Protein 9IKT (pdb70)

Organism: Synechocystis sp. (strain ATCC 27184 / PCC 6803 / Kazusa) (NCBI:txid1111708)

Structure (mmCIF, N/CA/C/O backbone):
data_9IKT
#
_entry.id   9IKT
#
_cell.length_a   92.854
_cell.length_b   100.465
_cell.length_c   48.007
_cell.angle_alpha   90.000
_cell.angle_beta   90.000
_cell.angle_gamma   90.000
#
_symmetry.space_group_name_H-M   'P 21 21 2'
#
loop_
_entity.id
_entity.type
_entity.pdbx_description
1 polymer 'Mercuric resistance operon regulatory protein precorrin isomerase'
2 non-polymer DI(HYDROXYETHYL)ETHER
3 non-polymer GLYCEROL
4 water water
#
loop_
_atom_site.group_PDB
_atom_site.id
_atom_site.type_symbol
_atom_site.label_atom_id
_atom_site.label_alt_id
_atom_site.label_comp_id
_atom_site.label_asym_id
_atom_site.label_entity_id
_atom_site.label_seq_id
_atom_site.pdbx_PDB_ins_code
_atom_site.Cartn_x
_atom_site.Cartn_y
_atom_site.Cartn_z
_atom_site.occupancy
_atom_site.B_iso_or_equiv
_atom_site.auth_seq_id
_atom_site.auth_comp_id
_atom_site.auth_asym_id
_atom_site.auth_atom_id
_atom_site.pdbx_PDB_model_num
ATOM 1 N N . GLN A 1 14 ? 35.79581 21.93294 2.46043 1.000 70.80028 165 GLN A N 1
ATOM 2 C CA . GLN A 1 14 ? 34.88949 22.45353 3.47864 1.000 64.43135 165 GLN A CA 1
ATOM 3 C C . GLN A 1 14 ? 34.07736 21.33428 4.12075 1.000 65.42925 165 GLN A C 1
ATOM 4 O O . GLN A 1 14 ? 34.02766 21.21238 5.34631 1.000 66.17339 165 GLN A O 1
ATOM 10 N N . GLU A 1 15 ? 33.44367 20.51195 3.28992 1.000 51.97867 166 GLU A N 1
ATOM 11 C CA . GLU A 1 15 ? 32.63610 19.42304 3.81180 1.000 46.61074 166 GLU A CA 1
ATOM 12 C C . GLU A 1 15 ? 33.17322 18.07902 3.33302 1.000 45.96370 166 GLU A C 1
ATOM 13 O O . GLU A 1 15 ? 32.43383 17.23514 2.81441 1.000 42.98958 166 GLU A O 1
ATOM 19 N N . SER A 1 16 ? 34.46750 17.87466 3.54783 1.000 44.92438 167 SER A N 1
ATOM 20 C CA . SER A 1 16 ? 35.16115 16.63432 3.23021 1.000 46.77959 167 SER A CA 1
ATOM 21 C C . SER A 1 16 ? 35.50098 15.91267 4.52574 1.000 42.89976 167 SER A C 1
ATOM 22 O O . SER A 1 16 ? 36.16568 16.48193 5.39899 1.000 43.87269 167 SER A O 1
ATOM 25 N N . LEU A 1 17 ? 35.06310 14.65954 4.64014 1.000 40.59307 168 LEU A N 1
ATOM 26 C CA . LEU A 1 17 ? 35.25770 13.92324 5.88488 1.000 42.80573 168 LEU A CA 1
ATOM 27 C C . LEU A 1 17 ? 36.72752 13.59976 6.12201 1.000 43.44112 168 LEU A C 1
ATOM 28 O O . LEU A 1 17 ? 37.19910 13.65778 7.26391 1.000 40.45360 168 LEU A O 1
ATOM 33 N N . LYS A 1 18 ? 37.46949 13.24982 5.06264 1.000 43.40440 169 LYS A N 1
ATOM 34 C CA . LYS A 1 18 ? 38.88925 12.94743 5.24091 1.000 46.27850 169 LYS A CA 1
ATOM 35 C C . LYS A 1 18 ? 39.65282 14.17239 5.73621 1.000 45.04895 169 LYS A C 1
ATOM 36 O O . LYS A 1 18 ? 40.62523 14.04548 6.49051 1.000 44.56133 169 LYS A O 1
ATOM 38 N N . HIS A 1 19 ? 39.21067 15.36114 5.35974 1.000 44.15892 170 HIS A N 1
ATOM 39 C CA . HIS A 1 19 ? 39.87084 16.57257 5.82624 1.000 44.91204 170 HIS A CA 1
ATOM 40 C C . HIS A 1 19 ? 39.38667 17.02149 7.19915 1.000 42.62282 170 HIS A C 1
ATOM 41 O O . HIS A 1 19 ? 40.07774 17.80572 7.85539 1.000 44.18050 170 HIS A O 1
ATOM 48 N N . LEU A 1 20 ? 38.22484 16.53904 7.65114 1.000 40.95185 171 LEU A N 1
ATOM 49 C CA . LEU A 1 20 ? 37.78260 16.78366 9.02294 1.000 40.10871 171 LEU A CA 1
ATOM 50 C C . LEU A 1 20 ? 38.46729 15.85195 10.02233 1.000 40.03073 171 LEU A C 1
ATOM 51 O O . LEU A 1 20 ? 38.78220 16.26171 11.14576 1.000 36.52110 171 LEU A O 1
ATOM 56 N N . LEU A 1 21 ? 38.67746 14.59756 9.64804 1.000 38.33213 172 LEU A N 1
ATOM 57 C CA . LEU A 1 21 ? 39.31187 13.64401 10.54039 1.000 38.29001 172 LEU A CA 1
ATOM 58 C C . LEU A 1 21 ? 40.82691 13.81241 10.53337 1.000 37.65006 172 LEU A C 1
ATOM 59 O O . LEU A 1 21 ? 41.40526 14.29632 9.55651 1.000 37.52580 172 LEU A O 1
ATOM 64 N N . PRO A 1 22 ? 41.49874 13.39837 11.60695 1.000 36.67721 173 PRO A N 1
ATOM 65 C CA . PRO A 1 22 ? 42.96647 13.34974 11.58049 1.000 38.73289 173 PRO A CA 1
ATOM 66 C C . PRO A 1 22 ? 43.45409 12.33773 10.55348 1.000 34.97885 173 PRO A C 1
ATOM 67 O O . PRO A 1 22 ? 42.70338 11.51644 10.02828 1.000 30.98131 173 PRO A O 1
ATOM 71 N N . ASP A 1 23 ? 44.74796 12.40222 10.27263 1.000 32.17247 174 ASP A N 1
ATOM 72 C CA . ASP A 1 23 ? 45.34474 11.44125 9.36774 1.000 34.58950 174 ASP A CA 1
ATOM 73 C C . ASP A 1 23 ? 45.35989 10.06355 10.02516 1.000 35.86327 174 ASP A C 1
ATOM 74 O O . ASP A 1 23 ? 45.64894 9.93352 11.21623 1.000 34.02749 174 ASP A O 1
ATOM 79 N N . LEU A 1 24 ? 45.02947 9.03351 9.24549 1.000 37.22135 175 LEU A N 1
ATOM 80 C CA . LEU A 1 24 ? 44.88847 7.67279 9.75573 1.000 35.70728 175 LEU A CA 1
ATOM 81 C C . LEU A 1 24 ? 45.82240 6.70394 9.03336 1.000 34.42681 175 LEU A C 1
ATOM 82 O O . LEU A 1 24 ? 45.52950 5.51085 8.91209 1.000 34.73094 175 LEU A O 1
ATOM 87 N N . SER A 1 25 ? 46.96929 7.19454 8.58877 1.000 33.96780 176 SER A N 1
ATOM 88 C CA . SER A 1 25 ? 47.82370 6.45220 7.67264 1.000 35.35751 176 SER A CA 1
ATOM 89 C C . SER A 1 25 ? 48.49050 5.23798 8.30513 1.000 34.68831 176 SER A C 1
ATOM 90 O O . SER A 1 25 ? 49.14319 4.47709 7.58436 1.000 33.44344 176 SER A O 1
ATOM 93 N N . ALA A 1 26 ? 48.33520 4.99955 9.60345 1.000 32.40556 177 ALA A N 1
ATOM 94 C CA . ALA A 1 26 ? 48.82247 3.74150 10.15629 1.000 33.57854 177 ALA A CA 1
ATOM 95 C C . ALA A 1 26 ? 47.90748 2.57296 9.82867 1.000 32.33487 177 ALA A C 1
ATOM 96 O O . ALA A 1 26 ? 48.35735 1.42365 9.84007 1.000 31.30207 177 ALA A O 1
ATOM 98 N N A TYR A 1 27 ? 46.62606 2.84772 9.57342 0.550 34.13542 178 TYR A N 1
ATOM 99 N N B TYR A 1 27 ? 46.65285 2.83379 9.50413 0.450 34.01092 178 TYR A N 1
ATOM 100 C CA A TYR A 1 27 ? 45.56280 1.87360 9.36729 0.550 32.17530 178 TYR A CA 1
ATOM 101 C CA B TYR A 1 27 ? 45.67462 1.77533 9.35850 0.450 32.25015 178 TYR A CA 1
ATOM 102 C C A TYR A 1 27 ? 45.40554 1.53857 7.88273 0.550 32.49870 178 TYR A C 1
ATOM 103 C C B TYR A 1 27 ? 45.31612 1.56798 7.89386 0.450 32.75379 178 TYR A C 1
ATOM 104 O O A TYR A 1 27 ? 45.77672 2.32028 7.00320 0.550 30.63515 178 TYR A O 1
ATOM 105 O O B TYR A 1 27 ? 45.52186 2.43747 7.04184 0.450 30.49353 178 TYR A O 1
ATOM 122 N N . SER A 1 28 ? 44.81301 0.37060 7.61529 1.000 30.33510 179 SER A N 1
ATOM 123 C CA . SER A 1 28 ? 44.52330 -0.06324 6.25626 1.000 30.78149 179 SER A CA 1
ATOM 124 C C . SER A 1 28 ? 43.32726 0.69002 5.67815 1.000 29.44172 179 SER A C 1
ATOM 125 O O . SER A 1 28 ? 42.53652 1.30753 6.39528 1.000 26.21431 179 SER A O 1
ATOM 128 N N . GLU A 1 29 ? 43.17481 0.58427 4.35598 1.000 28.39712 180 GLU A N 1
ATOM 129 C CA . GLU A 1 29 ? 42.06798 1.25837 3.68474 1.000 31.06972 180 GLU A CA 1
ATOM 130 C C . GLU A 1 29 ? 40.72030 0.77779 4.21536 1.000 30.10886 180 GLU A C 1
ATOM 131 O O . GLU A 1 29 ? 39.80103 1.58023 4.40791 1.000 27.13246 180 GLU A O 1
ATOM 137 N N . ILE A 1 30 ? 40.58261 -0.52594 4.47706 1.000 27.98047 181 ILE A N 1
ATOM 138 C CA . ILE A 1 30 ? 39.31928 -1.02892 5.01652 1.000 28.15493 181 ILE A CA 1
ATOM 139 C C . ILE A 1 30 ? 39.08462 -0.51659 6.43191 1.000 27.07980 181 ILE A C 1
ATOM 140 O O . ILE A 1 30 ? 37.95610 -0.16907 6.80392 1.000 25.59930 181 ILE A O 1
ATOM 145 N N . THR A 1 31 ? 40.12587 -0.49989 7.26014 1.000 25.81651 182 THR A N 1
ATOM 146 C CA . THR A 1 31 ? 39.97202 0.06457 8.59655 1.000 27.34037 182 THR A CA 1
ATOM 147 C C . THR A 1 31 ? 39.55671 1.53207 8.52987 1.000 30.17478 182 THR A C 1
ATOM 148 O O . THR A 1 31 ? 38.67145 1.97148 9.27751 1.000 26.35773 182 THR A O 1
ATOM 152 N N . ILE A 1 32 ? 40.19547 2.30720 7.64584 1.000 28.95178 183 ILE A N 1
ATOM 153 C CA . ILE A 1 32 ? 39.85713 3.72468 7.50446 1.000 28.81151 183 ILE A CA 1
ATOM 154 C C . ILE A 1 32 ? 38.39960 3.89253 7.07933 1.000 30.12577 183 ILE A C 1
ATOM 155 O O . ILE A 1 32 ? 37.66716 4.73332 7.62324 1.000 29.10592 183 ILE A O 1
ATOM 160 N N . HIS A 1 33 ? 37.95017 3.08702 6.11447 1.000 27.58777 184 HIS A N 1
ATOM 161 C CA . HIS A 1 33 ? 36.55136 3.12767 5.69747 1.000 29.80291 184 HIS A CA 1
ATOM 162 C C . HIS A 1 33 ? 35.61832 2.85673 6.87548 1.000 30.97309 184 HIS A C 1
ATOM 163 O O . HIS A 1 33 ? 34.61472 3.56057 7.06891 1.000 30.23888 184 HIS A O 1
ATOM 170 N N . LEU A 1 34 ? 35.94716 1.84479 7.67917 1.000 26.90365 185 LEU A N 1
ATOM 171 C CA . LEU A 1 34 ? 35.16645 1.52455 8.87154 1.000 29.03402 185 LEU A CA 1
ATOM 172 C C . LEU A 1 34 ? 35.05231 2.72509 9.80506 1.000 28.61413 185 LEU A C 1
ATOM 173 O O . LEU A 1 34 ? 33.96747 3.03514 10.30607 1.000 28.37071 185 LEU A O 1
ATOM 178 N N . LEU A 1 35 ? 36.17554 3.37942 10.09114 1.000 25.38875 186 LEU A N 1
ATOM 179 C CA . LEU A 1 35 ? 36.16090 4.50467 11.01365 1.000 29.45617 186 LEU A CA 1
ATOM 180 C C . LEU A 1 35 ? 35.36627 5.68374 10.43726 1.000 29.07851 186 LEU A C 1
ATOM 181 O O . LEU A 1 35 ? 34.62534 6.35256 11.16724 1.000 30.17461 186 LEU A O 1
ATOM 186 N N . HIS A 1 36 ? 35.48877 5.93773 9.13284 1.000 26.25030 187 HIS A N 1
ATOM 187 C CA . HIS A 1 36 ? 34.66683 6.96591 8.49221 1.000 32.35112 187 HIS A CA 1
ATOM 188 C C . HIS A 1 36 ? 33.18250 6.65898 8.63407 1.000 33.14969 187 HIS A C 1
ATOM 189 O O . HIS A 1 36 ? 32.38273 7.56028 8.92572 1.000 27.71840 187 HIS A O 1
ATOM 196 N N . GLN A 1 37 ? 32.78927 5.39354 8.38002 1.000 29.14424 188 GLN A N 1
ATOM 197 C CA . GLN A 1 37 ? 31.37874 5.01841 8.47848 1.000 28.28706 188 GLN A CA 1
ATOM 198 C C . GLN A 1 37 ? 30.87304 5.19304 9.89615 1.000 28.49207 188 GLN A C 1
ATOM 199 O O . GLN A 1 37 ? 29.71858 5.57681 10.10819 1.000 28.98621 188 GLN A O 1
ATOM 205 N N . LEU A 1 38 ? 31.72764 4.92397 10.88051 1.000 27.00285 189 LEU A N 1
ATOM 206 C CA . LEU A 1 38 ? 31.31898 5.07050 12.27182 1.000 28.70947 189 LEU A CA 1
ATOM 207 C C . LEU A 1 38 ? 31.11784 6.53550 12.63572 1.000 31.43908 189 LEU A C 1
ATOM 208 O O . LEU A 1 38 ? 30.14267 6.88084 13.31236 1.000 29.51114 189 LEU A O 1
ATOM 213 N N . VAL A 1 39 ? 32.01895 7.41416 12.18649 1.000 30.67392 190 VAL A N 1
ATOM 214 C CA . VAL A 1 39 ? 31.83980 8.84882 12.42642 1.000 30.44547 190 VAL A CA 1
ATOM 215 C C . VAL A 1 39 ? 30.56689 9.34184 11.75019 1.000 31.65019 190 VAL A C 1
ATOM 216 O O . VAL A 1 39 ? 29.76973 10.07881 12.34212 1.000 31.47593 190 VAL A O 1
ATOM 220 N N . LEU A 1 40 ? 30.36643 8.95043 10.49051 1.000 31.16059 191 LEU A N 1
ATOM 221 C CA . LEU A 1 40 ? 29.12686 9.27462 9.79681 1.000 31.76194 191 LEU A CA 1
ATOM 222 C C . LEU A 1 40 ? 27.90523 8.76785 10.55390 1.000 31.94005 191 LEU A C 1
ATOM 223 O O . LEU A 1 40 ? 26.83740 9.37578 10.46710 1.000 33.13267 191 LEU A O 1
ATOM 228 N N . ALA A 1 41 ? 28.03080 7.66617 11.29817 1.000 30.02584 192 ALA A N 1
ATOM 229 C CA . ALA A 1 41 ? 26.86203 7.12312 11.98484 1.000 31.14046 192 ALA A CA 1
ATOM 230 C C . ALA A 1 41 ? 26.39343 8.04387 13.10582 1.000 33.86146 192 ALA A C 1
ATOM 231 O O . ALA A 1 41 ? 25.18564 8.23724 13.29508 1.000 34.93154 192 ALA A O 1
ATOM 233 N N . CYS A 1 42 ? 27.31929 8.63396 13.85262 1.000 32.40683 193 CYS A N 1
ATOM 234 C CA . CYS A 1 42 ? 26.93117 9.32655 15.06986 1.000 32.60960 193 CYS A CA 1
ATOM 235 C C . CYS A 1 42 ? 27.59169 10.68258 15.24764 1.000 34.68581 193 CYS A C 1
ATOM 236 O O . CYS A 1 42 ? 27.30325 11.35724 16.24184 1.000 34.90136 193 CYS A O 1
ATOM 239 N N . GLY A 1 43 ? 28.46107 11.10081 14.32530 1.000 33.84403 194 GLY A N 1
ATOM 240 C CA . GLY A 1 43 ? 29.05448 12.41865 14.36552 1.000 34.64224 194 GLY A CA 1
ATOM 241 C C . GLY A 1 43 ? 30.22322 12.59060 15.31248 1.000 39.49758 194 GLY A C 1
ATOM 242 O O . GLY A 1 43 ? 30.82558 13.67260 15.33121 1.000 41.09275 194 GLY A O 1
ATOM 243 N N . ASP A 1 44 ? 30.57507 11.58209 16.10365 1.000 36.47567 195 ASP A N 1
ATOM 244 C CA . ASP A 1 44 ? 31.62411 11.75345 17.10867 1.000 36.52188 195 ASP A CA 1
ATOM 245 C C . ASP A 1 44 ? 32.97579 11.47821 16.46392 1.000 37.79424 195 ASP A C 1
ATOM 246 O O . ASP A 1 44 ? 33.39002 10.32559 16.32139 1.000 37.41814 195 ASP A O 1
ATOM 251 N N . VAL A 1 45 ? 33.67628 12.55541 16.09926 1.000 35.57933 196 VAL A N 1
ATOM 252 C CA . VAL A 1 45 ? 34.98546 12.45476 15.46508 1.000 36.03843 196 VAL A CA 1
ATOM 253 C C . VAL A 1 45 ? 35.98008 11.72519 16.35741 1.000 37.16944 196 VAL A C 1
ATOM 254 O O . VAL A 1 45 ? 36.94378 11.12369 15.86907 1.000 37.61803 196 VAL A O 1
ATOM 258 N N . SER A 1 46 ? 35.76801 11.75101 17.67164 1.000 37.04094 197 SER A N 1
ATOM 259 C CA . SER A 1 46 ? 36.70681 11.09829 18.57197 1.000 39.75321 197 SER A CA 1
ATOM 260 C C . SER A 1 46 ? 36.67210 9.57992 18.45382 1.000 40.69659 197 SER A C 1
ATOM 261 O O . SER A 1 46 ? 37.57120 8.91808 18.98361 1.000 40.79112 197 SER A O 1
ATOM 264 N N . LEU A 1 47 ? 35.66903 9.01415 17.76902 1.000 38.71029 198 LEU A N 1
ATOM 265 C CA . LEU A 1 47 ? 35.62889 7.57043 17.57482 1.000 40.31828 198 LEU A CA 1
ATOM 266 C C . LEU A 1 47 ? 36.87512 7.05890 16.87012 1.000 38.95624 198 LEU A C 1
ATOM 267 O O . LEU A 1 47 ? 37.26660 5.90648 17.08079 1.000 35.26475 198 LEU A O 1
ATOM 272 N N . VAL A 1 48 ? 37.51421 7.88022 16.02864 1.000 37.28608 199 VAL A N 1
ATOM 273 C CA . VAL A 1 48 ? 38.70434 7.37516 15.35135 1.000 37.97001 199 VAL A CA 1
ATOM 274 C C . VAL A 1 48 ? 39.80954 7.05543 16.34649 1.000 39.31261 199 VAL A C 1
ATOM 275 O O . VAL A 1 48 ? 40.72237 6.29234 16.02143 1.000 42.22278 199 VAL A O 1
ATOM 279 N N . ASN A 1 49 ? 39.75446 7.62869 17.55270 1.000 38.39217 200 ASN A N 1
ATOM 280 C CA . ASN A 1 49 ? 40.72331 7.35093 18.60717 1.000 39.11779 200 ASN A CA 1
ATOM 281 C C . ASN A 1 49 ? 40.30642 6.17044 19.46825 1.000 36.82050 200 ASN A C 1
ATOM 282 O O . ASN A 1 49 ? 41.16595 5.44256 19.97410 1.000 38.31857 200 ASN A O 1
ATOM 287 N N . ALA A 1 50 ? 39.00002 5.99557 19.67470 1.000 35.61620 201 ALA A N 1
ATOM 288 C CA . ALA A 1 50 ? 38.49270 5.07696 20.68295 1.000 37.32859 201 ALA A CA 1
ATOM 289 C C . ALA A 1 50 ? 38.26380 3.66323 20.16017 1.000 35.87807 201 ALA A C 1
ATOM 290 O O . ALA A 1 50 ? 38.22295 2.72378 20.95978 1.000 34.34168 201 ALA A O 1
ATOM 292 N N . VAL A 1 51 ? 38.09937 3.49005 18.85201 1.000 31.86239 202 VAL A N 1
ATOM 293 C CA . VAL A 1 51 ? 37.87535 2.16129 18.30991 1.000 31.76652 202 VAL A CA 1
ATOM 294 C C . VAL A 1 51 ? 39.14188 1.32438 18.45936 1.000 34.95274 202 VAL A C 1
ATOM 295 O O . VAL A 1 51 ? 40.26203 1.80473 18.22920 1.000 31.72300 202 VAL A O 1
ATOM 299 N N . ARG A 1 52 ? 38.97384 0.06512 18.87022 1.000 29.32435 203 ARG A N 1
ATOM 300 C CA . ARG A 1 52 ? 40.08413 -0.86895 18.99541 1.000 29.76214 203 ARG A CA 1
ATOM 301 C C . ARG A 1 52 ? 39.78746 -2.08302 18.12658 1.000 31.46553 203 ARG A C 1
ATOM 302 O O . ARG A 1 52 ? 38.75966 -2.74191 18.31471 1.000 30.62907 203 ARG A O 1
ATOM 310 N N . LEU A 1 53 ? 40.67740 -2.37360 17.18179 1.000 29.53362 204 LEU A N 1
ATOM 311 C CA . LEU A 1 53 ? 40.60908 -3.58434 16.36645 1.000 27.52013 204 LEU A CA 1
ATOM 312 C C . LEU A 1 53 ? 41.75131 -4.49084 16.77276 1.000 28.40056 204 LEU A C 1
ATOM 313 O O . LEU A 1 53 ? 42.88945 -4.02983 16.88863 1.000 25.88912 204 LEU A O 1
ATOM 318 N N . SER A 1 54 ? 41.46691 -5.77935 16.94302 1.000 29.70647 205 SER A N 1
ATOM 319 C CA . SER A 1 54 ? 42.55892 -6.73666 17.01015 1.000 31.97937 205 SER A CA 1
ATOM 320 C C . SER A 1 54 ? 43.24035 -6.84547 15.64068 1.000 33.23079 205 SER A C 1
ATOM 321 O O . SER A 1 54 ? 42.66615 -6.48297 14.60707 1.000 26.87490 205 SER A O 1
ATOM 324 N N . GLN A 1 55 ? 44.47666 -7.36856 15.65819 1.000 38.22245 206 GLN A N 1
ATOM 325 C CA . GLN A 1 55 ? 45.43399 -7.35687 14.54607 1.000 42.33950 206 GLN A CA 1
ATOM 326 C C . GLN A 1 55 ? 44.85818 -7.62115 13.15313 1.000 49.06687 206 GLN A C 1
ATOM 327 O O . GLN A 1 55 ? 45.14012 -6.89100 12.18609 1.000 42.36778 206 GLN A O 1
ATOM 333 N N . GLY A 1 56 ? 44.17210 -8.75306 13.01927 1.000 33.62886 207 GLY A N 1
ATOM 334 C CA . GLY A 1 56 ? 43.59832 -9.17869 11.75339 1.000 38.64330 207 GLY A CA 1
ATOM 335 C C . GLY A 1 56 ? 42.09844 -9.37129 11.85025 1.000 38.76566 207 GLY A C 1
ATOM 336 O O . GLY A 1 56 ? 41.54633 -10.29700 11.24691 1.000 35.81926 207 GLY A O 1
ATOM 33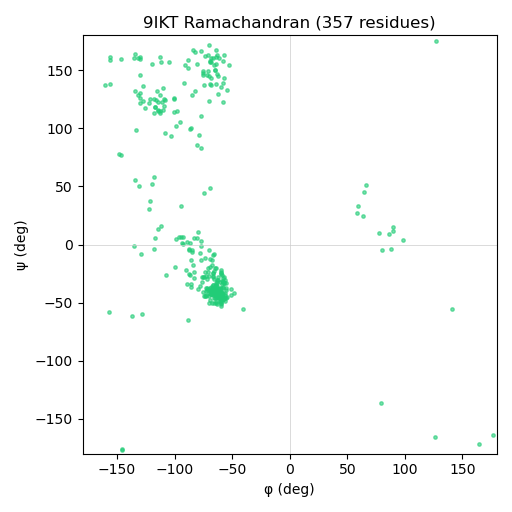7 N N . ALA A 1 57 ? 41.42896 -8.50378 12.62421 1.000 33.80804 208 ALA A N 1
ATOM 338 C CA . ALA A 1 57 ? 39.97005 -8.54704 12.70163 1.000 33.69249 208 ALA A CA 1
ATOM 339 C C . ALA A 1 57 ? 39.33224 -8.40483 11.32395 1.000 33.03907 208 ALA A C 1
ATOM 340 O O . ALA A 1 57 ? 38.27585 -8.99154 11.06355 1.000 33.66132 208 ALA A O 1
ATOM 342 N N . ILE A 1 58 ? 39.96657 -7.64373 10.43286 1.000 32.50124 209 ILE A N 1
ATOM 343 C CA . ILE A 1 58 ? 39.41245 -7.39214 9.10933 1.000 33.85040 209 ILE A CA 1
ATOM 344 C C . ILE A 1 58 ? 39.35065 -8.67955 8.29772 1.000 35.04334 209 ILE A C 1
ATOM 345 O O . ILE A 1 58 ? 38.32219 -9.00197 7.69292 1.000 32.74875 209 ILE A O 1
ATOM 350 N N . ALA A 1 59 ? 40.46290 -9.41351 8.24082 1.000 36.43501 210 ALA A N 1
ATOM 351 C CA . ALA A 1 59 ? 40.50615 -10.62263 7.42419 1.000 35.60225 210 ALA A CA 1
ATOM 352 C C . ALA A 1 59 ? 39.69383 -11.73503 8.06244 1.000 35.11503 210 ALA A C 1
ATOM 353 O O . ALA A 1 59 ? 39.02397 -12.50114 7.36199 1.000 34.49447 210 ALA A O 1
ATOM 355 N N . SER A 1 60 ? 39.73266 -11.83475 9.39085 1.000 34.36378 211 SER A N 1
ATOM 356 C CA . SER A 1 60 ? 38.87746 -12.79395 10.07894 1.000 35.59480 211 SER A CA 1
ATOM 357 C C . SER A 1 60 ? 37.40568 -12.52599 9.78033 1.000 32.85465 211 SER A C 1
ATOM 358 O O . SER A 1 60 ? 36.65277 -13.44180 9.43665 1.000 31.65084 211 SER A O 1
ATOM 361 N N . ALA A 1 61 ? 36.98178 -11.26785 9.89230 1.000 33.40640 212 ALA A N 1
ATOM 362 C CA . ALA A 1 61 ? 35.61076 -10.91269 9.54113 1.000 32.59970 212 ALA A CA 1
ATOM 363 C C . ALA A 1 61 ? 35.31913 -11.24228 8.08011 1.000 34.83333 212 ALA A C 1
ATOM 364 O O . ALA A 1 61 ? 34.33861 -11.92188 7.76911 1.000 30.72715 212 ALA A O 1
ATOM 366 N N . ARG A 1 62 ? 36.18147 -10.78793 7.16821 1.000 32.28969 213 ARG A N 1
ATOM 367 C CA . ARG A 1 62 ? 35.88847 -10.94579 5.74966 1.000 35.15237 213 ARG A CA 1
ATOM 368 C C . ARG A 1 62 ? 35.90453 -12.41777 5.33833 1.000 36.51039 213 ARG A C 1
ATOM 369 O O . ARG A 1 62 ? 35.10353 -12.82534 4.49246 1.000 35.80909 213 ARG A O 1
ATOM 377 N N . ASP A 1 63 ? 36.78948 -13.23428 5.93923 1.000 34.54870 214 ASP A N 1
ATOM 378 C CA . ASP A 1 63 ? 36.82517 -14.66314 5.62169 1.000 35.99300 214 ASP A CA 1
ATOM 379 C C . ASP A 1 63 ? 35.55653 -15.36989 6.08691 1.000 33.58683 214 ASP A C 1
ATOM 380 O O . ASP A 1 63 ? 35.08371 -16.31245 5.43632 1.000 32.88761 214 ASP A O 1
ATOM 385 N N . ALA A 1 64 ? 35.02034 -14.96536 7.23654 1.000 30.58808 215 ALA A N 1
ATOM 386 C CA . ALA A 1 64 ? 33.78866 -15.57244 7.72314 1.000 32.78310 215 ALA A CA 1
ATOM 387 C C . ALA A 1 64 ? 32.60979 -15.16058 6.85948 1.000 34.00173 215 ALA A C 1
ATOM 388 O O . ALA A 1 64 ? 31.75627 -15.99211 6.53240 1.000 29.40710 215 ALA A O 1
ATOM 390 N N . LEU A 1 65 ? 32.56061 -13.88231 6.47024 1.000 30.32440 216 LEU A N 1
ATOM 391 C CA . LEU A 1 65 ? 31.46858 -13.38209 5.64392 1.000 31.18407 216 LEU A CA 1
ATOM 392 C C . LEU A 1 65 ? 31.49331 -14.02435 4.26715 1.000 33.10300 216 LEU A C 1
ATOM 393 O O . LEU A 1 65 ? 30.43788 -14.34171 3.70684 1.000 33.55531 216 LEU A O 1
ATOM 398 N N . LYS A 1 66 ? 32.68998 -14.25624 3.72172 1.000 31.06456 217 LYS A N 1
ATOM 399 C CA . LYS A 1 66 ? 32.81326 -14.91621 2.42782 1.000 35.43561 217 LYS A CA 1
ATOM 400 C C . LYS A 1 66 ? 32.39927 -16.38154 2.50370 1.000 33.25532 217 LYS A C 1
ATOM 401 O O . LYS A 1 66 ? 32.12497 -16.99127 1.47147 1.000 32.35270 217 LYS A O 1
ATOM 407 N N . ALA A 1 67 ? 32.37095 -16.96683 3.69230 1.000 32.38891 218 ALA A N 1
ATOM 408 C CA . ALA A 1 67 ? 31.89277 -18.33535 3.84441 1.000 35.04430 218 ALA A CA 1
ATOM 409 C C . ALA A 1 67 ? 30.39185 -18.40758 4.09965 1.000 36.64111 218 ALA A C 1
ATOM 410 O O . ALA A 1 67 ? 29.86972 -19.51152 4.30620 1.000 34.40873 218 ALA A O 1
ATOM 412 N N . GLY A 1 68 ? 29.68817 -17.26833 4.10537 1.000 31.09514 219 GLY A N 1
ATOM 413 C CA . GLY A 1 68 ? 28.27425 -17.26789 4.44211 1.000 35.27835 219 GLY A CA 1
ATOM 414 C C . GLY A 1 68 ? 28.01714 -17.68587 5.88345 1.000 36.01342 219 GLY A C 1
ATOM 415 O O . GLY A 1 68 ? 27.12554 -18.49510 6.16307 1.000 36.69087 219 GLY A O 1
ATOM 416 N N . CYS A 1 69 ? 28.80271 -17.12890 6.80600 1.000 33.45925 220 CYS A N 1
ATOM 417 C CA . CYS A 1 69 ? 28.70218 -17.45084 8.22143 1.000 35.11618 220 CYS A CA 1
ATOM 418 C C . CYS A 1 69 ? 27.39584 -16.93610 8.82631 1.000 32.54019 220 CYS A C 1
ATOM 419 O O . CYS A 1 69 ? 26.77121 -16.01517 8.29882 1.000 31.40083 220 CYS A O 1
ATOM 422 N N . PRO A 1 70 ? 26.95118 -17.53035 9.93139 1.000 32.48013 221 PRO A N 1
ATOM 423 C CA . PRO A 1 70 ? 25.86188 -16.91337 10.69120 1.000 32.31946 221 PRO A CA 1
ATOM 424 C C . PRO A 1 70 ? 26.29106 -15.56044 11.23224 1.000 29.27109 221 PRO A C 1
ATOM 425 O O . PRO A 1 70 ? 27.45474 -15.33624 11.56562 1.000 28.35469 221 PRO A O 1
ATOM 429 N N . VAL A 1 71 ? 25.33498 -14.64553 11.30074 1.000 30.89955 222 VAL A N 1
ATOM 430 C CA . VAL A 1 71 ? 25.52740 -13.34883 11.93635 1.000 29.72984 222 VAL A CA 1
ATOM 431 C C . VAL A 1 71 ? 24.55872 -13.31164 13.11148 1.000 29.76959 222 VAL A C 1
ATOM 432 O O . VAL A 1 71 ? 23.34252 -13.45089 12.92105 1.000 31.26770 222 VAL A O 1
ATOM 436 N N . VAL A 1 72 ? 25.09217 -13.19533 14.32295 1.000 26.25559 223 VAL A N 1
ATOM 437 C CA . VAL A 1 72 ? 24.29385 -13.29003 15.54067 1.000 27.33050 223 VAL A CA 1
ATOM 438 C C . VAL A 1 72 ? 24.38646 -11.95862 16.27432 1.000 28.60478 223 VAL A C 1
ATOM 439 O O . VAL A 1 72 ? 25.49099 -11.50540 16.59393 1.000 25.48190 223 VAL A O 1
ATOM 443 N N . THR A 1 73 ? 23.23981 -11.34568 16.57022 1.000 27.35527 224 THR A N 1
ATOM 444 C CA . THR A 1 73 ? 23.22944 -10.10178 17.33268 1.000 28.85830 224 THR A CA 1
ATOM 445 C C . THR A 1 73 ? 22.60905 -10.32947 18.70796 1.000 28.93273 224 THR A C 1
ATOM 446 O O . THR A 1 73 ? 21.84492 -11.27485 18.91417 1.000 27.20666 224 THR A O 1
ATOM 450 N N . ASP A 1 74 ? 22.94742 -9.45419 19.66545 1.000 27.71688 225 ASP A N 1
ATOM 451 C CA . 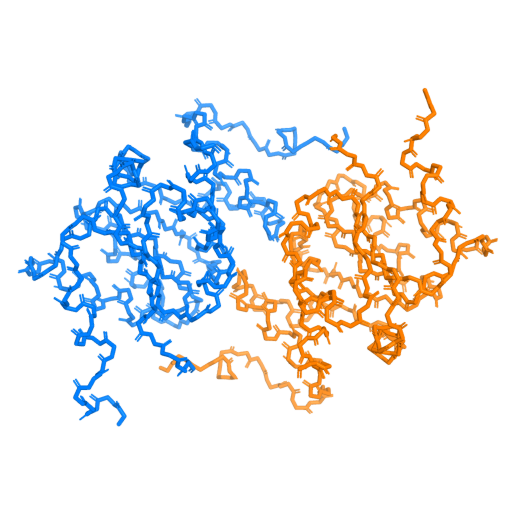ASP A 1 74 ? 22.36382 -9.61110 20.99448 1.000 28.13435 225 ASP A CA 1
ATOM 452 C C . ASP A 1 74 ? 20.89970 -9.19493 21.00090 1.000 33.01207 225 ASP A C 1
ATOM 453 O O . ASP A 1 74 ? 20.05638 -9.90926 21.55340 1.000 31.82819 225 ASP A O 1
ATOM 458 N N . VAL A 1 75 ? 20.56615 -8.07202 20.36219 1.000 29.85416 226 VAL A N 1
ATOM 459 C CA . VAL A 1 75 ? 19.22146 -7.51255 20.45765 1.000 33.16035 226 VAL A CA 1
ATOM 460 C C . VAL A 1 75 ? 18.69878 -7.20340 19.04836 1.000 34.76847 226 VAL A C 1
ATOM 461 O O . VAL A 1 75 ? 19.47390 -7.05949 18.09270 1.000 30.91594 226 VAL A O 1
ATOM 465 N N . PRO A 1 76 ? 17.37700 -7.08244 18.91309 1.000 33.89970 227 PRO A N 1
ATOM 466 C CA . PRO A 1 76 ? 16.79965 -6.90232 17.57103 1.000 35.86331 227 PRO A CA 1
ATOM 467 C C . PRO A 1 76 ? 17.15158 -5.58969 16.87935 1.000 37.63510 227 PRO A C 1
ATOM 468 O O . PRO A 1 76 ? 17.14853 -5.56178 15.63926 1.000 38.13010 227 PRO A O 1
ATOM 472 N N . VAL A 1 77 ? 17.43579 -4.50027 17.60470 1.000 34.92162 228 VAL A N 1
ATOM 473 C CA . VAL A 1 77 ? 17.69541 -3.25259 16.88711 1.000 36.85588 228 VAL A CA 1
ATOM 474 C C . VAL A 1 77 ? 19.05359 -3.26989 16.20396 1.000 36.20073 228 VAL A C 1
ATOM 475 O O . VAL A 1 77 ? 19.26434 -2.51903 15.24469 1.000 35.81755 228 VAL A O 1
ATOM 479 N N . VAL A 1 78 ? 19.99815 -4.08575 16.67307 1.000 33.49811 229 VAL A N 1
ATOM 480 C CA . VAL A 1 78 ? 21.20760 -4.31505 15.88437 1.000 33.10973 229 VAL A CA 1
ATOM 481 C C . VAL A 1 78 ? 20.85510 -5.01516 14.57981 1.000 34.08887 229 VAL A C 1
ATOM 482 O O . VAL A 1 78 ? 21.27770 -4.59787 13.49178 1.000 33.59218 229 VAL A O 1
ATOM 486 N N . ALA A 1 79 ? 20.08625 -6.10520 14.67299 1.000 34.55431 230 ALA A N 1
ATOM 487 C CA . ALA A 1 79 ? 19.69252 -6.84334 13.47690 1.000 35.07425 230 ALA A CA 1
ATOM 488 C C . ALA A 1 79 ? 18.97338 -5.94133 12.47943 1.000 37.74929 230 ALA A C 1
ATOM 489 O O . ALA A 1 79 ? 19.23533 -6.00178 11.27378 1.000 38.38996 230 ALA A O 1
ATOM 491 N N . ALA A 1 80 ? 18.06607 -5.09533 12.96596 1.000 34.13023 231 ALA A N 1
ATOM 492 C CA . ALA A 1 80 ? 17.27243 -4.26393 12.06553 1.000 38.37043 231 ALA A CA 1
ATOM 493 C C . ALA A 1 80 ? 18.12448 -3.23647 11.32598 1.000 36.01125 231 ALA A C 1
ATOM 494 O O . ALA A 1 80 ? 17.77889 -2.84490 10.20795 1.000 41.18645 231 ALA A O 1
ATOM 496 N N . ALA A 1 81 ? 19.23398 -2.79404 11.90989 1.000 36.76074 232 ALA A N 1
ATOM 497 C CA . ALA A 1 81 ? 20.09649 -1.82835 11.24282 1.000 36.09590 232 ALA A CA 1
ATOM 498 C C . ALA A 1 81 ? 21.10048 -2.47668 10.29844 1.000 38.89285 232 ALA A C 1
ATOM 499 O O . ALA A 1 81 ? 21.82826 -1.75669 9.59925 1.000 35.91149 232 ALA A O 1
ATOM 501 N N . LEU A 1 82 ? 21.15504 -3.80759 10.25251 1.000 36.63937 233 LEU A N 1
ATOM 502 C CA . LEU A 1 82 ? 22.07073 -4.49743 9.35851 1.000 37.69179 233 LEU A CA 1
ATOM 503 C C . LEU A 1 82 ? 21.57150 -4.44245 7.92168 1.000 39.77270 233 LEU A C 1
ATOM 504 O O . LEU A 1 82 ? 20.36866 -4.47427 7.65893 1.000 42.66880 233 LEU A O 1
ATOM 509 N N . ASP A 1 83 ? 22.51251 -4.37381 6.98264 1.000 38.48188 234 ASP A N 1
ATOM 510 C CA . ASP A 1 83 ? 22.16602 -4.50236 5.56789 1.000 43.77397 234 ASP A CA 1
ATOM 511 C C . ASP A 1 83 ? 21.92544 -5.97595 5.26388 1.000 42.49224 234 ASP A C 1
ATOM 512 O O . ASP A 1 83 ? 22.79091 -6.69272 4.75830 1.000 42.86427 234 ASP A O 1
ATOM 517 N N . GLN A 1 84 ? 20.70898 -6.42657 5.56052 1.000 44.06338 235 GLN A N 1
ATOM 518 C CA . GLN A 1 84 ? 20.38143 -7.83584 5.39526 1.000 44.05149 235 GLN A CA 1
ATOM 519 C C . GLN A 1 84 ? 20.37904 -8.26919 3.93477 1.000 45.54463 235 GLN A C 1
ATOM 520 O O . GLN A 1 84 ? 20.59539 -9.45348 3.64934 1.000 43.87794 235 GLN A O 1
ATOM 526 N N . THR A 1 85 ? 20.15991 -7.33818 3.00738 1.000 46.77662 236 THR A N 1
ATOM 527 C CA . THR A 1 85 ? 20.20160 -7.67553 1.58943 1.000 48.58602 236 THR A CA 1
ATOM 528 C C . THR A 1 85 ? 21.59245 -8.13718 1.16795 1.000 46.80830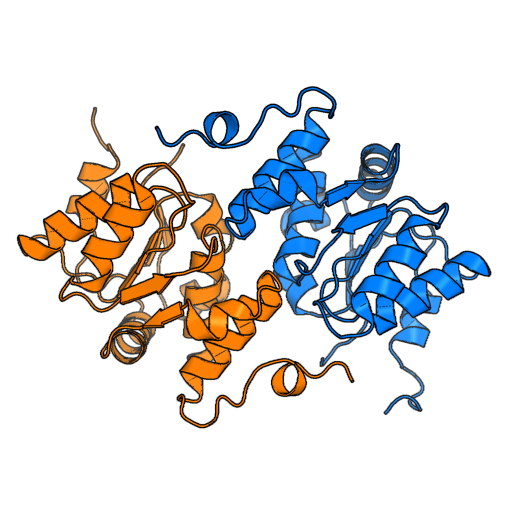 236 THR A C 1
ATOM 529 O O . THR A 1 85 ? 21.74025 -9.17959 0.52077 1.000 44.88942 236 THR A O 1
ATOM 533 N N . ARG A 1 86 ? 22.62982 -7.37413 1.52115 1.000 45.79122 237 ARG A N 1
ATOM 534 C CA . ARG A 1 86 ? 23.97489 -7.77975 1.13145 1.000 45.32728 237 ARG A CA 1
ATOM 535 C C . ARG A 1 86 ? 24.39383 -9.04946 1.85415 1.000 44.11111 237 ARG A C 1
ATOM 536 O O . ARG A 1 86 ? 25.02130 -9.92919 1.25623 1.000 44.35801 237 ARG A O 1
ATOM 544 N N . LEU A 1 87 ? 24.05810 -9.16102 3.13864 1.000 42.79391 238 LEU A N 1
ATOM 545 C CA . LEU A 1 87 ? 24.35911 -10.37999 3.88226 1.000 41.05980 238 LEU A CA 1
ATOM 546 C C . LEU A 1 87 ? 23.71172 -11.59268 3.22201 1.000 45.75098 238 LEU A C 1
ATOM 547 O O . LEU A 1 87 ? 24.35866 -12.63146 3.02988 1.000 43.76103 238 LEU A O 1
ATOM 552 N N . ALA A 1 88 ? 22.42651 -11.47503 2.86632 1.000 45.34545 239 ALA A N 1
ATOM 553 C CA . ALA A 1 88 ? 21.74686 -12.55461 2.16114 1.000 43.40418 239 ALA A CA 1
ATOM 554 C C . ALA A 1 88 ? 22.48847 -12.93106 0.88563 1.000 46.12444 239 ALA A C 1
ATOM 555 O O . ALA A 1 88 ? 22.58245 -14.11540 0.53851 1.000 46.86026 239 ALA A O 1
ATOM 557 N N . HIS A 1 89 ? 23.04131 -11.93619 0.18693 1.000 43.88714 240 HIS A N 1
ATOM 558 C CA . HIS A 1 89 ? 23.76113 -12.20163 -1.05707 1.000 49.74319 240 HIS A CA 1
ATOM 559 C C . HIS A 1 89 ? 24.98846 -13.07077 -0.81359 1.000 48.07526 240 HIS A C 1
ATOM 560 O O . HIS A 1 89 ? 25.31613 -13.94315 -1.62970 1.000 47.98522 240 HIS A O 1
ATOM 567 N N . LEU A 1 90 ? 25.67527 -12.85111 0.30855 1.000 44.63450 241 LEU A N 1
ATOM 568 C CA . LEU A 1 90 ? 26.79779 -13.69017 0.69854 1.000 44.28729 241 LEU A CA 1
ATOM 569 C C . LEU A 1 90 ? 26.36980 -15.02122 1.30369 1.000 42.75505 241 LEU A C 1
ATOM 570 O O . LEU A 1 90 ? 27.23208 -15.86826 1.55005 1.000 42.34839 241 LEU A O 1
ATOM 575 N N . GLY A 1 91 ? 25.07893 -15.22888 1.55328 1.000 42.74464 242 GLY A N 1
ATOM 576 C CA . GLY A 1 91 ? 24.61320 -16.44955 2.18270 1.000 40.76567 242 GLY A CA 1
ATOM 577 C C . GLY A 1 91 ? 24.56270 -16.41381 3.69343 1.000 40.09284 242 GLY A C 1
ATOM 578 O O . GLY A 1 91 ? 24.37995 -17.46366 4.31904 1.000 41.62798 242 GLY A O 1
ATOM 579 N N . CYS A 1 92 ? 24.70873 -15.24482 4.29723 1.000 39.99567 243 CYS A N 1
ATOM 580 C CA . CYS A 1 92 ? 24.73721 -15.12077 5.74650 1.000 38.64299 243 CYS A CA 1
ATOM 581 C C . CYS A 1 92 ? 23.32348 -15.02882 6.30866 1.000 41.73296 243 CYS A C 1
ATOM 582 O O . CYS A 1 92 ? 22.52751 -14.18457 5.88281 1.000 44.49770 243 CYS A O 1
ATOM 585 N N . THR A 1 93 ? 23.03233 -15.87193 7.29102 1.000 36.93166 244 THR A N 1
ATOM 586 C CA . THR A 1 93 ? 21.78758 -15.81038 8.03852 1.000 39.29105 244 THR A CA 1
ATOM 587 C C . THR A 1 93 ? 21.97446 -14.94040 9.27749 1.000 37.24161 244 THR A C 1
ATOM 588 O O . THR A 1 93 ? 23.01192 -15.00613 9.94220 1.000 36.52531 244 THR A O 1
ATOM 592 N N . VAL A 1 94 ? 20.97174 -14.11996 9.58056 1.000 37.44590 245 VAL A N 1
ATOM 593 C CA . VAL A 1 94 ? 20.99776 -13.22267 10.72779 1.000 35.77940 245 VAL A CA 1
ATOM 594 C C . VAL A 1 94 ? 20.01617 -13.74594 11.76170 1.000 35.73177 245 VAL A C 1
ATOM 595 O O . VAL A 1 94 ? 18.83978 -13.94610 11.44780 1.000 38.20788 245 VAL A O 1
ATOM 599 N N . LYS A 1 95 ? 20.49815 -13.96340 12.99069 1.000 31.45004 246 LYS A N 1
ATOM 600 C CA . LYS A 1 95 ? 19.66740 -14.34394 14.12274 1.000 33.05440 246 LYS A CA 1
ATOM 601 C C . LYS A 1 95 ? 19.97283 -13.43672 15.30865 1.000 34.30748 246 LYS A C 1
ATOM 602 O O . LYS A 1 95 ? 21.02058 -12.78957 15.36748 1.000 32.54131 246 LYS A O 1
ATOM 608 N N . THR A 1 96 ? 19.04258 -13.40247 16.26284 1.000 32.21338 247 THR A N 1
ATOM 609 C CA . THR A 1 96 ? 19.12861 -12.52727 17.42370 1.000 31.48698 247 THR A CA 1
ATOM 610 C C . THR A 1 96 ? 18.96507 -13.33847 18.70236 1.000 33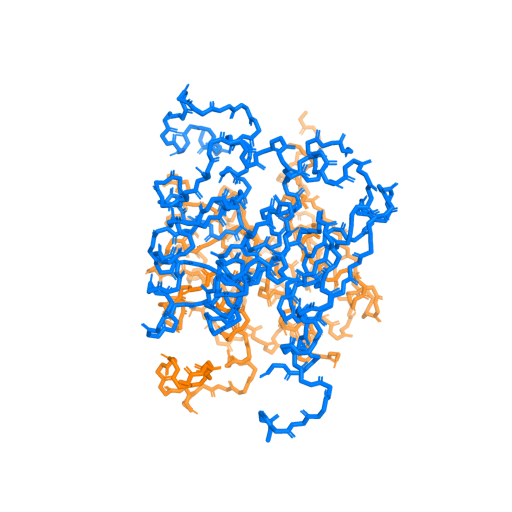.42911 247 THR A C 1
ATOM 611 O O . THR A 1 96 ? 18.09393 -14.20795 18.79439 1.000 35.22381 247 THR A O 1
ATOM 615 N N . LEU A 1 97 ? 19.80899 -13.04443 19.69033 1.000 30.58246 248 LEU A N 1
ATOM 616 C CA . LEU A 1 97 ? 19.79007 -13.80317 20.93481 1.000 33.23288 248 LEU A CA 1
ATOM 617 C C . LEU A 1 97 ? 18.56476 -13.47912 21.78795 1.000 37.98704 248 LEU A C 1
ATOM 618 O O . LEU A 1 97 ? 17.94863 -14.38508 22.36017 1.000 36.94522 248 LEU A O 1
ATOM 623 N N . ILE A 1 98 ? 18.21537 -12.19933 21.91656 1.000 37.52337 249 ILE A N 1
ATOM 624 C CA . ILE A 1 98 ? 17.14898 -11.75369 22.81432 1.000 41.08332 249 ILE A CA 1
ATOM 625 C C . ILE A 1 98 ? 16.02279 -11.19056 21.97055 1.000 46.15446 249 ILE A C 1
ATOM 626 O O . ILE A 1 98 ? 16.20131 -10.16868 21.30118 1.000 46.74991 249 ILE A O 1
ATOM 631 N N . ASP A 1 99 ? 14.85879 -11.84445 22.01282 1.000 50.43326 250 ASP A N 1
ATOM 632 C CA . ASP A 1 99 ? 13.74148 -11.44282 21.16352 1.000 56.56822 250 ASP A CA 1
ATOM 633 C C . ASP A 1 99 ? 13.04162 -10.18966 21.67913 1.000 65.79798 250 ASP A C 1
ATOM 634 O O . ASP A 1 99 ? 12.52267 -9.40550 20.87804 1.000 66.20674 250 ASP A O 1
ATOM 639 N N . ASP A 1 100 ? 13.00563 -9.98895 22.99530 1.000 78.33888 251 ASP A N 1
ATOM 640 C CA . ASP A 1 100 ? 12.38706 -8.81132 23.60761 1.000 86.17955 251 ASP A CA 1
ATOM 641 C C . ASP A 1 100 ? 13.32164 -8.24925 24.67195 1.000 90.32106 251 ASP A C 1
ATOM 642 O O . ASP A 1 100 ? 13.34115 -8.74975 25.81119 1.000 93.40897 251 ASP A O 1
ATOM 647 N N . PRO A 1 101 ? 14.10494 -7.20658 24.35246 1.000 79.16832 252 PRO A N 1
ATOM 648 C CA . PRO A 1 101 ? 15.01348 -6.60437 25.33420 1.000 77.42910 252 PRO A CA 1
ATOM 649 C C . PRO A 1 101 ? 14.29184 -5.67060 26.30961 1.000 81.22639 252 PRO A C 1
ATOM 650 O O . PRO A 1 101 ? 14.67533 -5.61347 27.47910 1.000 79.38591 252 PRO A O 1
ATOM 654 N N . ALA A 1 112 ? 12.99026 -15.46149 35.07079 1.000 81.53709 263 ALA A N 1
ATOM 655 C CA . ALA A 1 112 ? 13.33141 -14.79721 33.81247 1.000 83.22309 263 ALA A CA 1
ATOM 656 C C . ALA A 1 112 ? 14.64533 -15.34429 33.26461 1.000 80.10574 263 ALA A C 1
ATOM 657 O O . ALA A 1 112 ? 14.71202 -15.80593 32.12666 1.000 78.98745 263 ALA A O 1
ATOM 659 N N . PHE A 1 113 ? 15.69063 -15.28031 34.08715 1.000 80.33562 264 PHE A N 1
ATOM 660 C CA . PHE A 1 113 ? 16.95222 -15.94882 33.79974 1.000 75.70015 264 PHE A CA 1
ATOM 661 C C . PHE A 1 113 ? 16.90801 -17.43706 34.12521 1.000 76.35868 264 PHE A C 1
ATOM 662 O O . PHE A 1 113 ? 17.96231 -18.08550 34.13402 1.000 67.41541 264 PHE A O 1
ATOM 664 N N . TRP A 1 114 ? 15.71737 -17.97843 34.39676 1.000 82.72943 265 TRP A N 1
ATOM 665 C CA . TRP A 1 114 ? 15.52740 -19.38623 34.72341 1.000 84.35584 265 TRP A CA 1
ATOM 666 C C . TRP A 1 114 ? 14.72283 -20.12994 33.66159 1.000 86.43875 265 TRP A C 1
ATOM 667 O O . TRP A 1 114 ? 14.26637 -21.25004 33.91607 1.000 83.10835 265 TRP A O 1
ATOM 678 N N . HIS A 1 115 ? 14.53209 -19.53512 32.48381 1.000 86.95087 266 HIS A N 1
ATOM 679 C CA . HIS A 1 115 ? 13.82687 -20.19222 31.39231 1.000 89.64003 266 HIS A CA 1
ATOM 680 C C . HIS A 1 115 ? 14.73530 -21.21664 30.70488 1.000 83.16745 266 HIS A C 1
ATOM 681 O O . HIS A 1 115 ? 15.95404 -21.24404 30.90190 1.000 75.23536 266 HIS A O 1
ATOM 683 N N . HIS A 1 116 ? 14.12676 -22.07333 29.88296 1.000 80.84216 267 HIS A N 1
ATOM 684 C CA . HIS A 1 116 ? 14.89421 -23.07791 29.15287 1.000 76.86216 267 HIS A CA 1
ATOM 685 C C . HIS A 1 116 ? 15.46919 -22.54696 27.84028 1.000 74.83773 267 HIS A C 1
ATOM 686 O O . HIS A 1 116 ? 16.56731 -22.96063 27.44589 1.000 70.62239 267 HIS A O 1
ATOM 688 N N . ASP A 1 117 ? 14.76422 -21.63771 27.15584 1.000 72.67319 268 ASP A N 1
ATOM 689 C CA . ASP A 1 117 ? 15.24113 -21.03730 25.91227 1.000 67.26619 268 ASP A CA 1
ATOM 690 C C . ASP A 1 117 ? 15.95319 -19.70597 26.15329 1.000 58.59126 268 ASP A C 1
ATOM 691 O O . ASP A 1 117 ? 15.89981 -18.80012 25.31719 1.000 59.96559 268 ASP A O 1
ATOM 696 N N . HIS A 1 118 ? 16.62861 -19.58570 27.28925 1.000 56.43691 269 HIS A N 1
ATOM 697 C CA . HIS A 1 118 ? 17.38037 -18.39264 27.64889 1.000 47.08920 269 HIS A CA 1
ATOM 698 C C . HIS A 1 118 ? 18.35439 -17.99352 26.53839 1.000 42.32069 269 HIS A C 1
ATOM 699 O O . HIS A 1 118 ? 18.78701 -18.82625 25.73434 1.000 42.33416 269 HIS A O 1
ATOM 706 N N . TRP A 1 119 ? 18.70118 -16.69828 26.47997 1.000 38.58875 270 TRP A N 1
ATOM 707 C CA . TRP A 1 119 ? 19.61205 -16.25141 25.42817 1.000 33.58458 270 TRP A CA 1
ATOM 708 C C . TRP A 1 119 ? 20.97778 -16.91484 25.53895 1.000 33.17428 270 TRP A C 1
ATOM 709 O O . TRP A 1 119 ? 21.66523 -17.07192 24.52753 1.000 31.58788 270 TRP A O 1
ATOM 720 N N . GLN A 1 120 ? 21.39614 -17.31420 26.74211 1.000 32.61545 271 GLN A N 1
ATOM 721 C CA . GLN A 1 120 ? 22.68895 -17.97704 26.85179 1.000 31.24829 271 GLN A CA 1
ATOM 722 C C . GLN A 1 120 ? 22.64459 -19.38580 26.27178 1.000 31.42443 271 GLN A C 1
ATOM 723 O O . GLN A 1 120 ? 23.66523 -19.88303 25.78455 1.000 29.18863 271 GLN A O 1
ATOM 729 N N . GLN A 1 121 ? 21.48293 -20.03946 26.31953 1.000 32.43066 272 GLN A N 1
ATOM 730 C CA . GLN A 1 121 ? 21.31809 -21.33865 25.66967 1.000 34.22519 272 GLN A CA 1
ATOM 731 C C . GLN A 1 121 ? 21.56397 -21.23268 24.16721 1.000 35.40850 272 GLN A C 1
ATOM 732 O O . GLN A 1 121 ? 22.18569 -22.11646 23.55886 1.000 34.14722 272 GLN A O 1
ATOM 738 N N . ARG A 1 122 ? 21.07495 -20.15438 23.55479 1.000 31.37243 273 ARG A N 1
ATOM 739 C CA . ARG A 1 122 ? 21.33123 -19.90402 22.14151 1.000 33.59248 273 ARG A CA 1
ATOM 740 C C . ARG A 1 122 ? 22.79301 -19.53358 21.89417 1.000 34.23653 273 ARG A C 1
ATOM 741 O O . ARG A 1 122 ? 23.43406 -20.08885 20.99589 1.000 33.39531 273 ARG A O 1
ATOM 749 N N . LEU A 1 123 ? 23.33045 -18.56703 22.65363 1.000 29.85965 274 LEU A N 1
ATOM 750 C CA . LEU A 1 123 ? 24.73690 -18.19366 22.49004 1.000 28.55276 274 LEU A CA 1
ATOM 751 C C . LEU A 1 123 ? 25.65940 -19.42184 22.53415 1.000 32.64808 274 LEU A C 1
ATOM 752 O O . LEU A 1 123 ? 26.58837 -19.54366 21.72444 1.000 30.98345 274 LEU A O 1
ATOM 757 N N . GLN A 1 124 ? 25.41028 -20.34351 23.47321 1.000 31.75536 275 GLN A N 1
ATOM 758 C CA . GLN A 1 124 ? 26.19451 -21.57429 23.60066 1.000 30.87018 275 GLN A CA 1
ATOM 759 C C . GLN A 1 124 ? 26.15422 -22.45261 22.36524 1.000 33.88368 275 GLN A C 1
ATOM 760 O O . GLN A 1 124 ? 27.03035 -23.30956 22.20176 1.000 36.89647 275 GLN A O 1
ATOM 766 N N . GLN A 1 125 ? 25.13576 -22.30369 21.52507 1.000 34.73648 276 GLN A N 1
ATOM 767 C CA . GLN A 1 125 ? 24.99209 -23.09790 20.31735 1.000 37.49994 276 GLN A CA 1
ATOM 768 C C . GLN A 1 125 ? 25.54180 -22.37803 19.09759 1.000 38.64717 276 GLN A C 1
ATOM 769 O O . GLN A 1 125 ? 25.34998 -22.85373 17.97529 1.000 35.41849 276 GLN A O 1
ATOM 775 N N . ILE A 1 126 ? 26.17984 -21.22461 19.28521 1.000 32.31028 277 ILE A N 1
ATOM 776 C CA . ILE A 1 126 ? 26.60231 -20.45831 18.10910 1.000 33.94027 277 ILE A CA 1
ATOM 777 C C . ILE A 1 126 ? 27.60234 -21.28022 17.29278 1.000 30.98344 277 ILE A C 1
ATOM 778 O O . ILE A 1 126 ? 28.53463 -21.87626 17.86270 1.000 31.57183 277 ILE A O 1
ATOM 783 N N . PRO A 1 127 ? 27.40718 -21.42798 15.98548 1.000 32.20751 278 PRO A N 1
ATOM 784 C CA . PRO A 1 127 ? 28.32993 -22.24403 15.18715 1.000 33.84779 278 PRO A CA 1
ATOM 785 C C . PRO A 1 127 ? 29.72914 -21.65146 15.14214 1.000 34.65337 278 PRO A C 1
ATOM 786 O O . PRO A 1 127 ? 29.92491 -20.43466 15.20800 1.000 29.67648 278 PRO A O 1
ATOM 790 N N . GLN A 1 128 ? 30.71398 -22.53355 15.01577 1.000 32.01025 279 GLN A N 1
ATOM 791 C CA . GLN A 1 128 ? 32.08677 -22.07110 14.90223 1.000 34.98174 279 GLN A CA 1
ATOM 792 C C . GLN A 1 128 ? 32.21981 -21.17896 13.67301 1.000 31.03149 279 GLN A C 1
ATOM 793 O O . GLN A 1 128 ? 31.67893 -21.48692 12.60729 1.000 28.32064 279 GLN A O 1
ATOM 799 N N . GLY A 1 129 ? 32.90449 -20.05460 13.82894 1.000 30.89942 280 GLY A N 1
ATOM 800 C CA . GLY A 1 129 ? 33.11039 -19.14438 12.72253 1.000 28.31677 280 GLY A CA 1
ATOM 801 C C . GLY A 1 129 ? 32.01262 -18.12640 12.48890 1.000 28.75220 280 GLY A C 1
ATOM 802 O O . GLY A 1 129 ? 32.04676 -17.43649 11.46458 1.000 29.74672 280 GLY A O 1
ATOM 803 N N . SER A 1 130 ? 31.04460 -17.99326 13.39391 1.000 25.45804 281 SER A N 1
ATOM 804 C CA . SER A 1 130 ? 30.03706 -16.97205 13.15557 1.000 28.23933 281 SER A CA 1
ATOM 805 C C . SER A 1 130 ? 30.50505 -15.60092 13.64745 1.000 25.98726 281 SER A C 1
ATOM 806 O O . SER A 1 130 ? 31.52519 -15.45635 14.32750 1.000 24.75932 281 SER A O 1
ATOM 809 N N . VAL A 1 131 ? 29.76494 -14.58015 13.23645 1.000 24.98497 282 VAL A N 1
ATOM 810 C CA . VAL A 1 131 ? 30.00649 -13.19936 13.65197 1.000 25.45180 282 VAL A CA 1
ATOM 811 C C . VAL A 1 131 ? 29.01244 -12.86572 14.75049 1.000 25.17476 282 VAL A C 1
ATOM 812 O O . VAL A 1 131 ? 27.79773 -13.02147 14.57310 1.000 25.09755 282 VAL A O 1
ATOM 816 N N . LEU A 1 132 ? 29.52270 -12.40582 15.88268 1.000 21.52914 283 LEU A N 1
ATOM 817 C CA . LEU A 1 132 ? 28.70469 -12.02074 17.01600 1.000 23.05506 283 LEU A CA 1
ATOM 818 C C . LEU A 1 132 ? 28.77352 -10.50835 17.14092 1.000 25.01762 283 LEU A C 1
ATOM 819 O O . LEU A 1 132 ? 29.86131 -9.95306 17.30525 1.000 24.01595 283 LEU A O 1
ATOM 824 N N . ALA A 1 133 ? 27.62467 -9.83919 17.03392 1.000 25.77852 284 ALA A N 1
ATOM 825 C CA . ALA A 1 133 ? 27.56911 -8.37880 17.06978 1.000 25.38487 284 ALA A CA 1
ATOM 826 C C . ALA A 1 133 ? 26.74158 -7.95570 18.27975 1.000 26.70148 284 ALA A C 1
ATOM 827 O O . ALA A 1 133 ? 25.53097 -8.19702 18.32715 1.000 26.51531 284 ALA A O 1
ATOM 829 N N . ILE A 1 134 ? 27.38959 -7.31990 19.25658 1.000 24.04735 285 ILE A N 1
ATOM 830 C CA . ILE A 1 134 ? 26.75344 -6.95909 20.51889 1.000 24.28630 285 ILE A CA 1
ATOM 831 C C . ILE A 1 134 ? 26.66286 -5.43882 20.57969 1.000 27.15743 285 ILE A C 1
ATOM 832 O O . ILE A 1 134 ? 27.68865 -4.75275 20.66605 1.000 23.77128 285 ILE A O 1
ATOM 837 N N . GLY A 1 135 ? 25.43783 -4.91262 20.54848 1.000 26.66416 286 GLY A N 1
ATOM 838 C CA . GLY A 1 135 ? 25.22253 -3.47869 20.56186 1.000 28.65571 286 GLY A CA 1
ATOM 839 C C . GLY A 1 135 ? 24.46750 -2.94758 21.76221 1.000 32.18391 286 GLY A C 1
ATOM 840 O O . GLY A 1 135 ? 24.16806 -1.75456 21.81547 1.000 29.42765 286 GLY A O 1
ATOM 841 N N . TYR A 1 136 ? 24.15862 -3.79610 22.74540 1.000 31.11199 287 TYR A N 1
ATOM 842 C CA . TYR A 1 136 ? 23.37806 -3.31298 23.87595 1.000 29.45014 287 TYR A CA 1
ATOM 843 C C . TYR A 1 136 ? 23.90460 -3.81043 25.21571 1.000 32.41226 287 TYR A C 1
ATOM 844 O O . TYR A 1 136 ? 24.31181 -2.99512 26.04611 1.000 29.56703 287 TYR A O 1
ATOM 853 N N . ALA A 1 137 ? 23.91933 -5.14241 25.43755 1.000 27.92426 288 ALA A N 1
ATOM 854 C CA . ALA A 1 137 ? 24.03179 -5.68985 26.78460 1.000 32.63513 288 ALA A CA 1
ATOM 855 C C . ALA A 1 137 ? 25.46013 -6.08972 27.12420 1.000 32.83691 288 ALA A C 1
ATOM 856 O O . ALA A 1 137 ? 25.98641 -7.04555 26.52839 1.000 33.09063 288 ALA A O 1
ATOM 858 N N . PRO A 1 138 ? 26.10538 -5.43754 28.09402 1.000 32.47696 289 PRO A N 1
ATOM 859 C CA . PRO A 1 138 ? 27.42375 -5.91201 28.53797 1.000 32.57485 289 PRO A CA 1
ATOM 860 C C . PRO A 1 138 ? 27.39426 -7.32450 29.10423 1.000 33.71782 289 PRO A C 1
ATOM 861 O O . PRO A 1 138 ? 28.38229 -8.04923 28.94864 1.000 31.39892 289 PRO A O 1
ATOM 865 N N . SER A 1 139 ? 26.29516 -7.74000 29.75265 1.000 32.15749 290 SER A N 1
ATOM 866 C CA . SER A 1 139 ? 26.20644 -9.10577 30.26987 1.000 32.71467 290 SER A CA 1
ATOM 867 C C . SER A 1 139 ? 26.37890 -10.13385 29.15960 1.000 31.30876 290 SER A C 1
ATOM 868 O O . SER A 1 139 ? 27.00302 -11.18260 29.36654 1.000 30.15038 290 SER A O 1
ATOM 871 N N . VAL A 1 140 ? 25.84417 -9.84891 27.96841 1.000 29.72326 291 VAL A N 1
ATOM 872 C CA . VAL A 1 140 ? 26.01102 -10.76749 26.84755 1.000 29.11015 291 VAL A CA 1
ATOM 873 C C . VAL A 1 140 ? 27.47380 -10.82728 26.43941 1.000 30.59432 291 VAL A C 1
ATOM 874 O O . VAL A 1 140 ? 28.02171 -11.91089 26.19555 1.000 26.49482 291 VAL A O 1
ATOM 878 N N . LEU A 1 141 ? 28.13138 -9.66453 26.37271 1.000 26.68144 292 LEU A N 1
ATOM 879 C CA . LEU A 1 141 ? 29.54889 -9.62670 26.03177 1.000 29.14001 292 LEU A CA 1
ATOM 880 C C . LEU A 1 141 ? 30.37772 -10.40117 27.04628 1.000 27.28777 292 LEU A C 1
ATOM 881 O O . LEU A 1 141 ? 31.26397 -11.17426 26.67530 1.000 25.19144 292 LEU A O 1
ATOM 886 N N . LEU A 1 142 ? 30.12285 -10.18305 28.33912 1.000 26.60575 293 LEU A N 1
ATOM 887 C CA . LEU A 1 142 ? 30.90263 -10.86552 29.36829 1.000 28.17246 293 LEU A CA 1
ATOM 888 C C . LEU A 1 142 ? 30.67124 -12.37857 29.33277 1.000 27.37256 293 LEU A C 1
ATOM 889 O O . LEU A 1 142 ? 31.61419 -13.16345 29.49353 1.000 24.50644 293 LEU A O 1
ATOM 894 N N . THR A 1 143 ? 29.42032 -12.80049 29.14897 1.000 26.98476 294 THR A N 1
ATOM 895 C CA . THR A 1 143 ? 29.12362 -14.22191 29.02499 1.000 27.41054 294 THR A CA 1
ATOM 896 C C . THR A 1 143 ? 29.81414 -14.81854 27.80581 1.000 27.41025 294 THR A C 1
ATOM 897 O O . THR A 1 143 ? 30.39880 -15.90320 27.88823 1.000 25.36659 294 THR A O 1
ATOM 901 N N . ALA A 1 144 ? 29.78225 -14.11060 26.67276 1.000 26.14074 295 ALA A N 1
ATOM 902 C CA . ALA A 1 144 ? 30.50149 -14.57985 25.49317 1.000 25.89671 295 ALA A CA 1
ATOM 903 C C . ALA A 1 144 ? 31.98788 -14.73852 25.77947 1.000 27.39606 295 ALA A C 1
ATOM 904 O O . ALA A 1 144 ? 32.60043 -15.73172 25.36957 1.000 24.44071 295 ALA A O 1
ATOM 906 N N . CYS A 1 145 ? 32.59291 -13.76364 26.47666 1.000 24.09012 296 CYS A N 1
ATOM 907 C CA . CYS A 1 145 ? 34.02117 -13.85477 26.76002 1.000 23.08680 296 CYS A CA 1
ATOM 908 C C . CYS A 1 145 ? 34.33453 -15.08572 27.59467 1.000 25.87921 296 CYS A C 1
ATOM 909 O O . CYS A 1 145 ? 35.35254 -15.75004 27.37557 1.000 26.46677 296 CYS A O 1
ATOM 912 N N . LYS A 1 146 ? 33.48230 -15.38774 28.57525 1.000 24.19461 297 LYS A N 1
ATOM 913 C CA . LYS A 1 146 ? 33.73469 -16.51970 29.45565 1.000 26.68773 297 LYS A CA 1
ATOM 914 C C . LYS A 1 146 ? 33.53574 -17.83640 28.71887 1.000 25.27464 297 LYS A C 1
ATOM 915 O O . LYS A 1 146 ? 34.27832 -18.79838 28.94450 1.000 27.11793 297 LYS A O 1
ATOM 921 N N . LEU A 1 147 ? 32.53446 -17.90262 27.84286 1.000 23.44323 298 LEU A N 1
ATOM 922 C CA . LEU A 1 147 ? 32.36421 -19.09709 27.02082 1.000 26.99548 298 LEU A CA 1
ATOM 923 C C . LEU A 1 147 ? 33.55305 -19.28886 26.08728 1.000 28.42246 298 LEU A C 1
ATOM 924 O O . LEU A 1 147 ? 33.96116 -20.42500 25.82431 1.000 24.95382 298 LEU A O 1
ATOM 929 N N . ILE A 1 148 ? 34.13491 -18.18302 25.59383 1.000 24.94871 299 ILE A N 1
ATOM 930 C CA . ILE A 1 148 ? 35.26879 -18.27446 24.67958 1.000 25.38396 299 ILE A CA 1
ATOM 931 C C . ILE A 1 148 ? 36.50692 -18.75972 25.41531 1.000 26.74778 299 ILE A C 1
ATOM 932 O O . ILE A 1 148 ? 37.23697 -19.62544 24.92012 1.000 28.44830 299 ILE A O 1
ATOM 937 N N . GLU A 1 149 ? 36.75922 -18.20697 26.60361 1.000 24.77541 300 GLU A N 1
ATOM 938 C CA . GLU A 1 149 ? 37.86728 -18.63801 27.45692 1.000 25.10636 300 GLU A CA 1
ATOM 939 C C . GLU A 1 149 ? 37.80829 -20.13468 27.75560 1.000 29.76011 300 GLU A C 1
ATOM 940 O O . GLU A 1 149 ? 38.84517 -20.81788 27.79659 1.000 27.07009 300 GLU A O 1
ATOM 946 N N . GLN A 1 150 ? 36.61408 -20.66456 27.96756 1.000 24.43445 301 GLN A N 1
ATOM 947 C CA . GLN A 1 150 ? 36.49235 -22.08814 28.22019 1.000 30.32246 301 GLN A CA 1
ATOM 948 C C . GLN A 1 150 ? 36.39272 -22.88731 26.92995 1.000 29.93998 301 GLN A C 1
ATOM 949 O O . GLN A 1 150 ? 36.27585 -24.11441 26.98508 1.000 29.60094 301 GLN A O 1
ATOM 955 N N . GLN A 1 151 ? 36.46401 -22.20777 25.77865 1.000 28.60628 302 GLN A N 1
ATOM 956 C CA . GLN A 1 151 ? 36.42667 -22.81027 24.44972 1.000 30.48101 302 GLN A CA 1
ATOM 957 C C . GLN A 1 151 ? 35.10522 -23.51440 24.16809 1.000 29.07163 302 GLN A C 1
ATOM 958 O O . GLN A 1 151 ? 35.05262 -24.41993 23.34176 1.000 29.68094 302 GLN A O 1
ATOM 964 N N . HIS A 1 152 ? 34.02787 -23.10518 24.83835 1.000 26.03313 303 HIS A N 1
ATOM 965 C CA . HIS A 1 152 ? 32.70998 -23.64390 24.52576 1.000 27.71937 303 HIS A CA 1
ATOM 966 C C . HIS A 1 152 ? 32.16690 -23.11291 23.20497 1.000 29.96239 303 HIS A C 1
ATOM 967 O O . HIS A 1 152 ? 31.32400 -23.76568 22.58447 1.000 28.19187 303 HIS A O 1
ATOM 974 N N . ILE A 1 153 ? 32.58408 -21.91271 22.79211 1.000 26.62866 304 ILE A N 1
ATOM 975 C CA . ILE A 1 153 ? 32.19693 -21.33153 21.51188 1.000 28.44265 304 ILE A CA 1
ATOM 976 C C . ILE A 1 153 ? 33.44474 -20.74239 20.87506 1.000 25.34762 304 ILE A C 1
ATOM 977 O O . ILE A 1 153 ? 34.44703 -20.47875 21.54347 1.000 25.64021 304 ILE A O 1
ATOM 982 N N . GLN A 1 154 ? 33.37725 -20.53223 19.56680 1.000 25.74432 305 GLN A N 1
ATOM 983 C CA . GLN A 1 154 ? 34.51413 -20.01098 18.80602 1.000 29.08741 305 GLN A CA 1
ATOM 984 C C . GLN A 1 154 ? 33.99876 -19.18034 17.64656 1.000 30.19280 305 GLN A C 1
ATOM 985 O O . GLN A 1 154 ? 33.97145 -19.63175 16.49386 1.000 28.99088 305 GLN A O 1
ATOM 991 N N . PRO A 1 155 ? 33.56390 -17.95437 17.90769 1.000 29.61452 306 PRO A N 1
ATOM 992 C CA . PRO A 1 155 ? 33.16577 -17.07064 16.80632 1.000 27.88688 306 PRO A CA 1
ATOM 993 C C . PRO A 1 155 ? 34.37630 -16.63604 15.98926 1.000 27.73931 306 PRO A C 1
ATOM 994 O O . PRO A 1 155 ? 35.51298 -16.65751 16.46060 1.000 30.06664 306 PRO A O 1
ATOM 998 N N . ALA A 1 156 ? 34.12199 -16.25152 14.73198 1.000 26.98129 307 ALA A N 1
ATOM 999 C CA . ALA A 1 156 ? 35.18649 -15.66843 13.91520 1.000 28.21992 307 ALA A CA 1
ATOM 1000 C C . ALA A 1 156 ? 35.48626 -14.23009 14.30473 1.000 28.71199 307 ALA A C 1
ATOM 1001 O O . ALA A 1 156 ? 36.61592 -13.76215 14.11216 1.000 29.23591 307 ALA A O 1
ATOM 1003 N N . LEU A 1 157 ? 34.49810 -13.51304 14.83455 1.000 27.80883 308 LEU A N 1
ATOM 1004 C CA . LEU A 1 157 ? 34.65599 -12.10710 15.17521 1.000 26.57507 308 LEU A CA 1
ATOM 1005 C C . LEU A 1 157 ? 33.63996 -11.75090 16.24892 1.000 25.39628 308 LEU A C 1
ATOM 1006 O O . LEU A 1 157 ? 32.48768 -12.17927 16.17731 1.000 23.55643 308 LEU A O 1
ATOM 1011 N N . VAL A 1 158 ? 34.06631 -10.98054 17.24658 1.000 22.36060 309 VAL A N 1
ATOM 1012 C CA . VAL A 1 158 ? 33.13709 -10.38519 18.20061 1.000 22.50437 309 VAL A CA 1
ATOM 1013 C C . VAL A 1 158 ? 33.19270 -8.86980 18.02436 1.000 24.31301 309 VAL A C 1
ATOM 1014 O O . VAL A 1 158 ? 34.26638 -8.26567 18.12635 1.000 23.67054 309 VAL A O 1
ATOM 1018 N N . ILE A 1 159 ? 32.04597 -8.26250 17.73372 1.000 22.23529 310 ILE A N 1
ATOM 1019 C CA . ILE A 1 159 ? 31.89722 -6.81195 17.75626 1.000 24.47570 310 ILE A CA 1
ATOM 1020 C C . ILE A 1 159 ? 31.24827 -6.49539 19.09163 1.000 24.25164 310 ILE A C 1
ATOM 1021 O O . ILE A 1 159 ? 30.05142 -6.71882 19.27903 1.000 25.41869 310 ILE A O 1
ATOM 1026 N N . GLY A 1 160 ? 32.05439 -6.02800 20.03541 1.000 24.00022 311 GLY A N 1
ATOM 1027 C CA . GLY A 1 160 ? 31.59455 -5.79420 21.38363 1.000 25.11039 311 GLY A CA 1
ATOM 1028 C C . GLY A 1 160 ? 31.38484 -4.31630 21.61446 1.000 26.59417 311 GLY A C 1
ATOM 1029 O O . GLY A 1 160 ? 32.31455 -3.59212 21.99798 1.000 27.93150 311 GLY A O 1
ATOM 1030 N N . MET A 1 161 ? 30.14944 -3.86387 21.39193 1.000 25.74083 312 MET A N 1
ATOM 1031 C CA . MET A 1 161 ? 29.80903 -2.44002 21.47011 1.000 25.90098 312 MET A CA 1
ATOM 1032 C C . MET A 1 161 ? 28.57124 -2.18894 22.32939 1.000 27.47232 312 MET A C 1
ATOM 1033 O O . MET A 1 161 ? 27.65180 -1.48319 21.91512 1.000 29.83058 312 MET A O 1
ATOM 1038 N N . PRO A 1 162 ? 28.52366 -2.74488 23.55126 1.000 28.22261 313 PRO A N 1
ATOM 1039 C CA . PRO A 1 162 ? 27.36421 -2.50567 24.42036 1.000 30.15539 313 PRO A CA 1
ATOM 1040 C C . PRO A 1 162 ? 27.23185 -1.04021 24.80414 1.000 32.27048 313 PRO A C 1
ATOM 1041 O O . PRO A 1 162 ? 28.18708 -0.26148 24.73766 1.000 29.85405 313 PRO A O 1
ATOM 1045 N N . ILE A 1 163 ? 26.02100 -0.68899 25.24890 1.000 30.51651 314 ILE A N 1
ATOM 1046 C CA . ILE A 1 163 ? 25.77634 0.61320 25.86275 1.000 35.34926 314 ILE A CA 1
ATOM 1047 C C . ILE A 1 163 ? 26.57927 0.72046 27.16377 1.000 37.26487 314 ILE A C 1
ATOM 1048 O O . ILE A 1 163 ? 26.92169 -0.29138 27.79336 1.000 35.87090 314 ILE A O 1
ATOM 1053 N N . GLY A 1 164 ? 26.87379 1.95868 27.57036 1.000 37.84873 315 GLY A N 1
ATOM 1054 C CA . GLY A 1 164 ? 27.70693 2.23753 28.72576 1.000 37.63667 315 GLY A CA 1
ATOM 1055 C C . GLY A 1 164 ? 27.07482 2.02187 30.08755 1.000 40.01645 315 GLY A C 1
ATOM 1056 O O . GLY A 1 164 ? 27.24034 2.85509 30.98360 1.000 37.17925 315 GLY A O 1
ATOM 1057 N N . PHE A 1 165 ? 26.35814 0.91326 30.27049 1.000 39.38537 316 PHE A N 1
ATOM 1058 C CA . PHE A 1 165 ? 25.97820 0.49905 31.61917 1.000 43.32698 316 PHE A CA 1
ATOM 1059 C C . PHE A 1 165 ? 27.22555 0.32308 32.48770 1.000 44.37545 316 PHE A C 1
ATOM 1060 O O . PHE A 1 165 ? 28.34782 0.19470 31.98810 1.000 42.73779 316 PHE A O 1
ATOM 1068 N N . SER A 1 166 ? 27.01618 0.28976 33.81085 1.000 44.85882 317 SER A N 1
ATOM 1069 C CA . SER A 1 166 ? 28.14385 0.35530 34.74394 1.000 48.09428 317 SER A CA 1
ATOM 1070 C C . SER A 1 166 ? 29.15581 -0.77136 34.51480 1.000 44.64059 317 SER A C 1
ATOM 1071 O O . SER A 1 166 ? 30.35825 -0.58486 34.72723 1.000 44.82683 317 SER A O 1
ATOM 1074 N N . HIS A 1 167 ? 28.71057 -1.92963 34.06610 1.000 43.02522 318 HIS A N 1
ATOM 1075 C CA . HIS A 1 167 ? 29.62930 -3.03371 33.83590 1.000 43.88409 318 HIS A CA 1
ATOM 1076 C C . HIS A 1 167 ? 30.15712 -3.09826 32.39641 1.000 41.67400 318 HIS A C 1
ATOM 1077 O O . HIS A 1 167 ? 30.89132 -4.03321 32.06349 1.000 37.38474 318 HIS A O 1
ATOM 1084 N N . ALA A 1 168 ? 29.85678 -2.10685 31.55170 1.000 41.31793 319 ALA A N 1
ATOM 1085 C CA . ALA A 1 168 ? 30.33064 -2.15488 30.16379 1.000 39.63261 319 ALA A CA 1
ATOM 1086 C C . ALA A 1 168 ? 31.85101 -2.01448 30.03431 1.000 39.46513 319 ALA A C 1
ATOM 1087 O O . ALA A 1 168 ? 32.45317 -2.72978 29.22192 1.000 35.88289 319 ALA A O 1
ATOM 1089 N N . PRO A 1 169 ? 32.51937 -1.11254 30.77931 1.000 40.00421 320 PRO A N 1
ATOM 1090 C CA . PRO A 1 169 ? 33.98779 -1.04385 30.64877 1.000 38.41721 320 PRO A CA 1
ATOM 1091 C C . PRO A 1 169 ? 34.69084 -2.35240 30.98163 1.000 38.90867 320 PRO A C 1
ATOM 1092 O O . PRO A 1 169 ? 35.61350 -2.74823 30.26089 1.000 39.70110 320 PRO A O 1
ATOM 1096 N N . GLY A 1 170 ? 34.27662 -3.04487 32.04159 1.000 37.40442 321 GLY A N 1
ATOM 1097 C CA . GLY A 1 170 ? 34.91360 -4.31145 32.37215 1.000 39.84219 321 GLY A CA 1
ATOM 1098 C C . GLY A 1 170 ? 34.69497 -5.37826 31.31395 1.000 35.94898 321 GLY A C 1
ATOM 1099 O O . GLY A 1 170 ? 35.60198 -6.15620 31.00109 1.000 37.50598 321 GLY A O 1
ATOM 1100 N N . ALA A 1 171 ? 33.49012 -5.43202 30.74572 1.000 34.89082 322 ALA A N 1
ATOM 1101 C CA . ALA A 1 171 ? 33.22163 -6.40906 29.69998 1.000 33.16460 322 ALA A CA 1
ATOM 1102 C C . ALA A 1 171 ? 34.11614 -6.17541 28.48738 1.000 35.15505 322 ALA A C 1
ATOM 1103 O O . ALA A 1 171 ? 34.67391 -7.12681 27.92114 1.000 29.87023 322 ALA A O 1
ATOM 1105 N N . LYS A 1 172 ? 34.28129 -4.90994 28.08257 1.000 33.66760 323 LYS A N 1
ATOM 1106 C CA . LYS A 1 172 ? 35.10609 -4.61918 26.91485 1.000 31.33824 323 LYS A CA 1
ATOM 1107 C C . LYS A 1 172 ? 36.58748 -4.83281 27.20988 1.000 32.87017 323 LYS A C 1
ATOM 1108 O O . LYS A 1 172 ? 37.32993 -5.30106 26.34075 1.000 31.50964 323 LYS A O 1
ATOM 1114 N N . ARG A 1 173 ? 37.03971 -4.49503 28.42301 1.000 33.00054 324 ARG A N 1
ATOM 1115 C CA . ARG A 1 173 ? 38.40371 -4.83394 28.82418 1.000 35.24566 324 ARG A CA 1
ATOM 1116 C C . ARG A 1 173 ? 38.64244 -6.33456 28.73115 1.000 34.61333 324 ARG A C 1
ATOM 1117 O O . ARG A 1 173 ? 39.68448 -6.77679 28.23834 1.000 34.80647 324 ARG A O 1
ATOM 1125 N N . ARG A 1 174 ? 37.70122 -7.12871 29.25565 1.000 33.88831 325 ARG A N 1
ATOM 1126 C CA . ARG A 1 174 ? 37.77429 -8.58325 29.13645 1.000 35.51371 325 ARG A CA 1
ATOM 1127 C C . ARG A 1 174 ? 37.90526 -9.00829 27.68067 1.000 35.32171 325 ARG A C 1
ATOM 1128 O O . ARG A 1 174 ? 38.72447 -9.87443 27.34877 1.000 32.66480 325 ARG A O 1
ATOM 1136 N N . LEU A 1 175 ? 37.10238 -8.40462 26.79530 1.000 32.87303 326 LEU A N 1
ATOM 1137 C CA . LEU A 1 175 ? 37.17710 -8.74171 25.37711 1.000 32.64246 326 LEU A CA 1
ATOM 1138 C C . LEU A 1 175 ? 38.55043 -8.4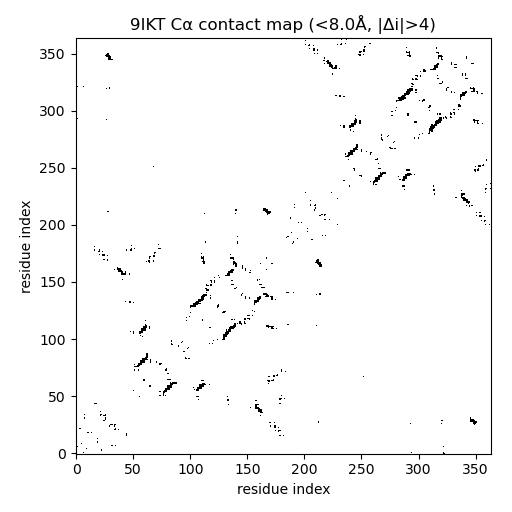2709 24.80291 1.000 34.26668 326 LEU A C 1
ATOM 1139 O O . LEU A 1 175 ? 39.08812 -9.20259 24.01119 1.000 34.66797 326 LEU A O 1
ATOM 1144 N N . MET A 1 176 ? 39.13709 -7.29216 25.17985 1.000 33.00063 327 MET A N 1
ATOM 1145 C CA . MET A 1 176 ? 40.42428 -6.93101 24.59311 1.000 36.39040 327 MET A CA 1
ATOM 1146 C C . MET A 1 176 ? 41.55356 -7.86524 25.01744 1.000 37.72179 327 MET A C 1
ATOM 1147 O O . MET A 1 176 ? 42.59136 -7.88561 24.35299 1.000 38.15352 327 MET A O 1
ATOM 1152 N N . THR A 1 177 ? 41.38431 -8.64207 26.08606 1.000 37.13192 328 THR A N 1
ATOM 1153 C CA . THR A 1 177 ? 42.36236 -9.67277 26.41544 1.000 38.96816 328 THR A CA 1
ATOM 1154 C C . THR A 1 177 ? 42.11564 -10.97409 25.67337 1.000 38.36262 328 THR A C 1
ATOM 1155 O O . THR A 1 177 ? 42.93525 -11.88810 25.76759 1.000 43.04652 328 THR A O 1
ATOM 1159 N N . SER A 1 178 ? 41.01358 -11.08103 24.94384 1.000 40.77512 329 SER A N 1
ATOM 1160 C CA . SER A 1 178 ? 40.65355 -12.33467 24.31543 1.000 40.06134 329 SER A CA 1
ATOM 1161 C C . SER A 1 178 ? 41.52631 -12.60989 23.09131 1.000 42.84542 329 SER A C 1
ATOM 1162 O O . SER A 1 178 ? 41.93679 -11.68460 22.38467 1.000 42.43568 329 SER A O 1
ATOM 1165 N N . PRO A 1 179 ? 41.80919 -13.88367 22.80766 1.000 45.74607 330 PRO A N 1
ATOM 1166 C CA . PRO A 1 179 ? 42.47165 -14.22789 21.54097 1.000 46.50722 330 PRO A CA 1
ATOM 1167 C C . PRO A 1 179 ? 41.53920 -14.21725 20.33605 1.000 47.73167 330 PRO A C 1
ATOM 1168 O O . PRO A 1 179 ? 42.03459 -14.22251 19.19926 1.000 49.61458 330 PRO A O 1
ATOM 1172 N N . ILE A 1 180 ? 40.22522 -14.17733 20.54080 1.000 40.02337 331 ILE A N 1
ATOM 1173 C CA . ILE A 1 180 ? 39.29611 -14.19074 19.40434 1.000 36.72106 331 ILE A CA 1
ATOM 1174 C C . ILE A 1 180 ? 39.31961 -12.81937 18.73512 1.000 34.34849 331 ILE A C 1
ATOM 1175 O O . ILE A 1 180 ? 39.38822 -11.79662 19.43704 1.000 33.34356 331 ILE A O 1
ATOM 1180 N N . PRO A 1 181 ? 39.33775 -12.74010 17.40731 1.000 33.70636 332 PRO A N 1
ATOM 1181 C CA . PRO A 1 181 ? 39.35361 -11.42344 16.74638 1.000 30.55227 332 PRO A CA 1
ATOM 1182 C C . PRO A 1 181 ? 38.15837 -10.58393 17.17681 1.000 31.01776 332 PRO A C 1
ATOM 1183 O O . PRO A 1 181 ? 37.06141 -11.10266 17.40193 1.000 26.66306 332 PRO A O 1
ATOM 1187 N N . HIS A 1 182 ? 38.37836 -9.27561 17.31732 1.000 27.59105 333 HIS A N 1
ATOM 1188 C CA . HIS A 1 182 ? 37.31907 -8.43007 17.85111 1.000 27.01029 333 HIS A CA 1
ATOM 1189 C C . HIS A 1 182 ? 37.50440 -6.98889 17.39415 1.000 27.26261 333 HIS A C 1
ATOM 1190 O O . HIS A 1 182 ? 38.59050 -6.56961 16.98630 1.000 25.58513 333 HIS A O 1
ATOM 1197 N N . ILE A 1 183 ? 36.40129 -6.25026 17.44397 1.000 27.10777 334 ILE A N 1
ATOM 1198 C CA . ILE A 1 183 ? 36.37206 -4.80250 17.28107 1.000 26.62625 334 ILE A CA 1
ATOM 1199 C C . ILE A 1 183 ? 35.53267 -4.26239 18.42135 1.000 27.78921 334 ILE A C 1
ATOM 1200 O O . ILE A 1 183 ? 34.41354 -4.73215 18.64242 1.000 27.93576 334 ILE A O 1
ATOM 1205 N N . THR A 1 184 ? 36.06054 -3.28857 19.14964 1.000 27.70277 335 THR A N 1
ATOM 1206 C CA . THR A 1 184 ? 35.33240 -2.75396 20.28627 1.000 29.25000 335 THR A CA 1
ATOM 1207 C C . THR A 1 184 ? 35.64472 -1.26515 20.39535 1.000 28.54912 335 THR A C 1
ATOM 1208 O O . THR A 1 184 ? 36.31617 -0.69721 19.53382 1.000 27.86851 335 THR A O 1
ATOM 1212 N N . ILE A 1 185 ? 35.12541 -0.61776 21.44032 1.000 29.68455 336 ILE A N 1
ATOM 1213 C CA . ILE A 1 185 ? 35.29828 0.82361 21.61987 1.000 31.73308 336 ILE A CA 1
ATOM 1214 C C . ILE A 1 185 ? 35.78084 1.09996 23.03371 1.000 34.23326 336 ILE A C 1
ATOM 1215 O O . ILE A 1 185 ? 35.10878 0.74431 24.00778 1.000 33.76083 336 ILE A O 1
ATOM 1220 N N . GLN A 1 186 ? 36.93542 1.73688 23.14224 1.000 33.69971 337 GLN A N 1
ATOM 1221 C CA . GLN A 1 186 ? 37.44647 2.21277 24.41933 1.000 38.36434 337 GLN A CA 1
ATOM 1222 C C . GLN A 1 186 ? 36.69283 3.48407 24.77968 1.000 41.27644 337 GLN A C 1
ATOM 1223 O O . GLN A 1 186 ? 36.85667 4.49978 24.11069 1.000 39.95607 337 GLN A O 1
ATOM 1229 N N . GLY A 1 187 ? 35.83987 3.43094 25.80774 1.000 42.24843 338 GLY A N 1
ATOM 1230 C CA . GLY A 1 187 ? 35.07411 4.59808 26.19710 1.000 47.86727 338 GLY A CA 1
ATOM 1231 C C . GLY A 1 187 ? 33.58685 4.28589 26.23652 1.000 48.06267 338 GLY A C 1
ATOM 1232 O O . GLY A 1 187 ? 33.17282 3.12190 26.19502 1.000 41.81162 338 GLY A O 1
ATOM 1233 N N . SER A 1 188 ? 32.76822 5.34044 26.28441 1.000 44.26116 339 SER A N 1
ATOM 1234 C CA . SER A 1 188 ? 31.35375 5.16912 26.59448 1.000 44.67613 339 SER A CA 1
ATOM 1235 C C . SER A 1 188 ? 30.48597 4.87702 25.37569 1.000 44.60220 339 SER A C 1
ATOM 1236 O O . SER A 1 188 ? 29.42673 4.26167 25.53436 1.000 47.37950 339 SER A O 1
ATOM 1239 N N . LEU A 1 189 ? 30.89998 5.28609 24.17572 1.000 44.61931 340 LEU A N 1
ATOM 1240 C CA . LEU A 1 189 ? 30.10775 5.05108 22.97328 1.000 40.19945 340 LEU A CA 1
ATOM 1241 C C . LEU A 1 189 ? 29.90413 3.55353 22.70586 1.000 41.14209 340 LEU A C 1
ATOM 1242 O O . LEU A 1 189 ? 30.65887 2.70155 23.16805 1.000 35.27935 340 LEU A O 1
ATOM 1247 N N . GLY A 1 190 ? 28.88289 3.26337 21.90603 1.000 36.53599 341 GLY A N 1
ATOM 1248 C CA . GLY A 1 190 ? 28.43053 1.91058 21.63684 1.000 32.99087 341 GLY A CA 1
ATOM 1249 C C . GLY A 1 190 ? 27.04234 1.99324 21.02868 1.000 32.11694 341 GLY A C 1
ATOM 1250 O O . GLY A 1 190 ? 26.57205 3.07745 20.71792 1.000 38.46158 341 GLY A O 1
ATOM 1251 N N . GLY A 1 191 ? 26.38256 0.85792 20.87541 1.000 31.72109 342 GLY A N 1
ATOM 1252 C CA . GLY A 1 191 ? 24.96450 0.88840 20.58247 1.000 30.15098 342 GLY A CA 1
ATOM 1253 C C . GLY A 1 191 ? 24.59650 0.07558 19.36075 1.000 32.99894 342 GLY A C 1
ATOM 1254 O O . GLY A 1 191 ? 25.44371 -0.47968 18.65640 1.000 29.40161 342 GLY A O 1
ATOM 1255 N N . GLY A 1 192 ? 23.28824 -0.00173 19.13053 1.000 35.01112 343 GLY A N 1
ATOM 1256 C CA . GLY A 1 192 ? 22.78710 -0.87932 18.08997 1.000 35.88373 343 GLY A CA 1
ATOM 1257 C C . GLY A 1 192 ? 23.26221 -0.44348 16.72205 1.000 38.68499 343 GLY A C 1
ATOM 1258 O O . GLY A 1 192 ? 23.73969 -1.25552 15.92024 1.000 34.92453 343 GLY A O 1
ATOM 1259 N N . LEU A 1 193 ? 23.16635 0.85667 16.44885 1.000 32.80536 344 LEU A N 1
ATOM 1260 C CA . LEU A 1 193 ? 23.63525 1.35276 15.17083 1.000 33.75508 344 LEU A CA 1
ATOM 1261 C C . LEU A 1 193 ? 25.12965 1.12560 15.02941 1.000 32.61567 344 LEU A C 1
ATOM 1262 O O . LEU A 1 193 ? 25.59433 0.67142 13.97646 1.000 31.48791 344 LEU A O 1
ATOM 1267 N N . LEU A 1 194 ? 25.90491 1.42716 16.07882 1.000 29.90726 345 LEU A N 1
ATOM 1268 C CA . LEU A 1 194 ? 27.35413 1.37332 15.91626 1.000 29.78393 345 LEU A CA 1
ATOM 1269 C C . LEU A 1 194 ? 27.81324 -0.04197 15.61953 1.000 30.82742 345 LEU A C 1
ATOM 1270 O O . LEU A 1 194 ? 28.67672 -0.24799 14.75605 1.000 28.28553 345 LEU A O 1
ATOM 1275 N N . ALA A 1 195 ? 27.24938 -1.03440 16.32492 1.000 27.52273 346 ALA A N 1
ATOM 1276 C CA . ALA A 1 195 ? 27.61920 -2.42288 16.05335 1.000 30.36290 346 ALA A CA 1
ATOM 1277 C C . ALA A 1 195 ? 27.19892 -2.83071 14.64814 1.000 27.02498 346 ALA A C 1
ATOM 1278 O O . ALA A 1 195 ? 27.96378 -3.47313 13.93047 1.000 24.42617 346 ALA A O 1
ATOM 1280 N N . ALA A 1 196 ? 25.99614 -2.44051 14.22323 1.000 28.58202 347 ALA A N 1
ATOM 1281 C CA . ALA A 1 196 ? 25.53897 -2.80001 12.88173 1.000 29.46030 347 ALA A CA 1
ATOM 1282 C C . ALA A 1 196 ? 26.32233 -2.05877 11.80302 1.000 30.27467 347 ALA A C 1
ATOM 1283 O O . ALA A 1 196 ? 26.65297 -2.63573 10.76043 1.000 30.52849 347 ALA A O 1
ATOM 1285 N N . VAL A 1 197 ? 26.61901 -0.77722 12.02394 1.000 27.92848 348 VAL A N 1
ATOM 1286 C CA . VAL A 1 197 ? 27.38625 -0.02380 11.03807 1.000 30.26532 348 VAL A CA 1
ATOM 1287 C C . VAL A 1 197 ? 28.75339 -0.66153 10.83554 1.000 30.56636 348 VAL A C 1
ATOM 1288 O O . VAL A 1 197 ? 29.27695 -0.70987 9.71215 1.000 27.73878 348 VAL A O 1
ATOM 1292 N N . THR A 1 198 ? 29.34953 -1.16227 11.92213 1.000 26.15779 349 THR A N 1
ATOM 1293 C CA . THR A 1 198 ? 30.63971 -1.83462 11.83553 1.000 27.11146 349 THR A CA 1
ATOM 1294 C C . THR A 1 198 ? 30.56169 -3.01665 10.87954 1.000 30.35965 349 THR A C 1
ATOM 1295 O O . THR A 1 198 ? 31.41934 -3.18767 10.00511 1.000 28.58816 349 THR A O 1
ATOM 1299 N N . LEU A 1 199 ? 29.52436 -3.84118 11.02504 1.000 28.91867 350 LEU A N 1
ATOM 1300 C CA . LEU A 1 199 ? 29.41383 -5.01821 10.16992 1.000 30.52637 350 LEU A CA 1
ATOM 1301 C C . LEU A 1 199 ? 29.02525 -4.63036 8.74759 1.000 30.27434 350 LEU A C 1
ATOM 1302 O O . LEU A 1 199 ? 29.55416 -5.19022 7.78529 1.000 31.73727 350 LEU A O 1
ATOM 1307 N N . ASN A 1 200 ? 28.12006 -3.65745 8.59252 1.000 30.99748 351 ASN A N 1
ATOM 1308 C CA . ASN A 1 200 ? 27.76890 -3.16615 7.25772 1.000 33.61888 351 ASN A CA 1
ATOM 1309 C C . ASN A 1 200 ? 28.98714 -2.63005 6.51454 1.000 33.64729 351 ASN A C 1
ATOM 1310 O O . ASN A 1 200 ? 29.10940 -2.81020 5.29769 1.000 35.63432 351 ASN A O 1
ATOM 1315 N N . ALA A 1 201 ? 29.90468 -1.97854 7.22478 1.000 31.68392 352 ALA A N 1
ATOM 1316 C CA . ALA A 1 201 ? 31.09490 -1.44820 6.56119 1.000 34.49447 352 ALA A CA 1
ATOM 1317 C C . ALA A 1 201 ? 31.99949 -2.57288 6.06763 1.000 36.44609 352 ALA A C 1
ATOM 1318 O O . ALA A 1 201 ? 32.60233 -2.47008 4.99230 1.000 39.15855 352 ALA A O 1
ATOM 1320 N N . LEU A 1 202 ? 32.11631 -3.64535 6.84792 1.000 35.06684 353 LEU A N 1
ATOM 1321 C CA . LEU A 1 202 ? 32.93070 -4.78345 6.43861 1.000 36.83601 353 LEU A CA 1
ATOM 1322 C C . LEU A 1 202 ? 32.30064 -5.51345 5.25495 1.000 35.91306 353 LEU A C 1
ATOM 1323 O O . LEU A 1 202 ? 33.00254 -5.92074 4.32515 1.000 39.63504 353 LEU A O 1
ATOM 1328 N N . VAL A 1 203 ? 30.97695 -5.66586 5.26265 1.000 36.61287 354 VAL A N 1
ATOM 1329 C CA . VAL A 1 203 ? 30.28412 -6.27098 4.12826 1.000 39.41753 354 VAL A CA 1
ATOM 1330 C C . VAL A 1 203 ? 30.45708 -5.41919 2.87638 1.000 45.50232 354 VAL A C 1
ATOM 1331 O O . VAL A 1 203 ? 30.64523 -5.95033 1.77350 1.000 45.44395 354 VAL A O 1
ATOM 1335 N N . GLU A 1 204 ? 30.38816 -4.08200 3.02690 1.000 41.49748 355 GLU A N 1
ATOM 1336 C CA . GLU A 1 204 ? 30.49662 -3.18083 1.88020 1.000 43.43446 355 GLU A CA 1
ATOM 1337 C C . GLU A 1 204 ? 31.81074 -3.38502 1.13564 1.000 46.88751 355 GLU A C 1
ATOM 1338 O O . GLU A 1 204 ? 31.83840 -3.38540 -0.10219 1.000 48.34334 355 GLU A O 1
ATOM 1344 N N . THR A 1 205 ? 32.91375 -3.55175 1.87354 1.000 44.15016 356 THR A N 1
ATOM 1345 C CA . THR A 1 205 ? 34.20409 -3.83553 1.24600 1.000 49.71749 356 THR A CA 1
ATOM 1346 C C . THR A 1 205 ? 34.20174 -5.11270 0.41909 1.000 51.90764 356 THR A C 1
ATOM 1347 O O . THR A 1 205 ? 35.07055 -5.27063 -0.44361 1.000 57.69672 356 THR A O 1
ATOM 1351 N N . LEU A 1 206 ? 33.30008 -6.05475 0.69290 1.000 52.00725 357 LEU A N 1
ATOM 1352 C CA . LEU A 1 206 ? 33.24655 -7.26996 -0.11662 1.000 55.69139 357 LEU A CA 1
ATOM 1353 C C . LEU A 1 206 ? 32.33341 -7.08002 -1.32459 1.000 59.30230 357 LEU A C 1
ATOM 1354 O O . LEU A 1 206 ? 32.79316 -7.09391 -2.47005 1.000 68.81377 357 LEU A O 1
ATOM 1359 N N . ILE A 1 207 ? 31.04257 -6.88734 -1.07767 1.000 66.73230 358 ILE A N 1
ATOM 1360 C CA . ILE A 1 207 ? 30.04730 -6.80900 -2.13735 1.000 69.19923 358 ILE A CA 1
ATOM 1361 C C . ILE A 1 207 ? 29.93806 -5.38725 -2.66658 1.000 71.87440 358 ILE A C 1
ATOM 1362 O O . ILE A 1 207 ? 29.10188 -4.61053 -2.20311 1.000 73.79085 358 ILE A O 1
ATOM 1364 N N . GLN B 1 14 ? 22.09871 -4.18229 36.46398 1.000 70.53961 165 GLN B N 1
ATOM 1365 C CA . GLN B 1 14 ? 20.88597 -3.78778 35.75342 1.000 67.33478 165 GLN B CA 1
ATOM 1366 C C . GLN B 1 14 ? 21.20427 -3.24264 34.35874 1.000 65.96058 165 GLN B C 1
ATOM 1367 O O . GLN B 1 14 ? 22.08263 -2.39407 34.19184 1.000 59.99777 165 GLN B O 1
ATOM 1369 N N . GLU B 1 15 ? 20.48553 -3.74739 33.35643 1.000 59.66164 166 GLU B N 1
ATOM 1370 C CA . GLU B 1 15 ? 20.61825 -3.25731 31.99046 1.000 52.18668 166 GLU B CA 1
ATOM 1371 C C . GLU B 1 15 ? 19.30180 -2.66585 31.52884 1.000 52.50758 166 GLU B C 1
ATOM 1372 O O . GLU B 1 15 ? 18.72200 -3.10740 30.53242 1.000 53.83963 166 GLU B O 1
ATOM 1378 N N . SER B 1 16 ? 18.82447 -1.67213 32.26168 1.000 52.12491 167 SER B N 1
ATOM 1379 C CA . SER B 1 16 ? 17.57677 -0.99155 31.96285 1.000 53.60815 167 SER B CA 1
ATOM 1380 C C . SER B 1 16 ? 17.91012 0.42519 31.51635 1.000 51.08305 167 SER B C 1
ATOM 1381 O O . SER B 1 16 ? 18.56977 1.17019 32.24910 1.000 50.62152 167 SER B O 1
ATOM 1384 N N . LEU B 1 17 ? 17.47300 0.78791 30.31132 1.000 48.02306 168 LEU B N 1
ATOM 1385 C CA . LEU B 1 17 ? 17.74251 2.13255 29.81429 1.000 48.99332 168 LEU B CA 1
ATOM 1386 C C . LEU B 1 17 ? 17.13647 3.19087 30.72433 1.000 49.91081 168 LEU B C 1
ATOM 1387 O O . LEU B 1 17 ? 17.76737 4.21764 30.99388 1.000 51.94693 168 LEU B O 1
ATOM 1392 N N . LYS B 1 18 ? 15.91835 2.95292 31.21729 1.000 52.02331 169 LYS B N 1
ATOM 1393 C CA . LYS B 1 18 ? 15.28413 3.90826 32.12215 1.000 55.44798 169 LYS B CA 1
ATOM 1394 C C . LYS B 1 18 ? 16.13228 4.13900 33.36871 1.000 57.31324 169 LYS B C 1
ATOM 1395 O O . LYS B 1 18 ? 16.17265 5.25336 33.90330 1.000 59.27146 169 LYS B O 1
ATOM 1397 N N . HIS B 1 19 ? 16.83035 3.10094 33.83687 1.000 57.01378 170 HIS B N 1
ATOM 1398 C CA . HIS B 1 19 ? 17.68493 3.25117 35.01093 1.000 59.08489 170 HIS B CA 1
ATOM 1399 C C . HIS B 1 19 ? 18.97302 3.99575 34.68590 1.000 54.33883 170 HIS B C 1
ATOM 1400 O O . HIS B 1 19 ? 19.54420 4.65430 35.56264 1.000 55.10967 170 HIS B O 1
ATOM 1407 N N . LEU B 1 20 ? 19.44411 3.90602 33.44299 1.000 51.80147 171 LEU B N 1
ATOM 1408 C CA . LEU B 1 20 ? 20.68848 4.56736 33.06308 1.000 50.27603 171 LEU B CA 1
ATOM 1409 C C . LEU B 1 20 ? 20.49295 6.06485 32.84030 1.000 48.67403 171 LEU B C 1
ATOM 1410 O O . LEU B 1 20 ? 21.38586 6.86496 33.14508 1.000 47.66141 171 LEU B O 1
ATOM 1415 N N . LEU B 1 21 ? 19.34191 6.46076 32.30305 1.000 49.82803 172 LEU B N 1
ATOM 1416 C CA . LEU B 1 21 ? 19.07396 7.84476 31.95057 1.000 48.16899 172 LEU B CA 1
ATOM 1417 C C . LEU B 1 21 ? 18.48378 8.60033 33.13234 1.000 49.47312 172 LEU B C 1
ATOM 1418 O O . LEU B 1 21 ? 17.94949 7.99323 34.06410 1.000 48.82874 172 LEU B O 1
ATOM 1423 N N . PRO B 1 22 ? 18.58567 9.93509 33.12952 1.000 50.80830 173 PRO B N 1
ATOM 1424 C CA . PRO B 1 22 ? 17.90998 10.73586 34.15731 1.000 49.18328 173 PRO B CA 1
ATOM 1425 C C . PRO B 1 22 ? 16.39838 10.58978 34.07369 1.000 52.10812 173 PRO B C 1
ATOM 1426 O O . PRO B 1 22 ? 15.84119 10.16604 33.06354 1.000 53.35343 173 PRO B O 1
ATOM 1430 N N . ASP B 1 23 ? 15.72852 10.98208 35.15010 1.000 58.10667 174 ASP B N 1
ATOM 1431 C CA . ASP B 1 23 ? 14.27214 10.95405 35.17774 1.000 60.91838 174 ASP B CA 1
ATOM 1432 C C . ASP B 1 23 ? 13.71177 11.80976 34.04981 1.000 60.02948 174 ASP B C 1
ATOM 1433 O O . ASP B 1 23 ? 14.02551 12.99841 33.94676 1.000 56.90001 174 ASP B O 1
ATOM 1438 N N . LEU B 1 24 ? 12.89520 11.19725 33.19375 1.000 61.22227 175 LEU B N 1
ATOM 1439 C CA . LEU B 1 24 ? 12.36246 11.85557 32.00843 1.000 58.67644 175 LEU B CA 1
ATOM 1440 C C . LEU B 1 24 ? 10.86362 12.09086 32.10185 1.000 58.92309 175 LEU B C 1
ATOM 1441 O O . LEU B 1 24 ? 10.22343 12.35568 31.07998 1.000 60.50477 175 LEU B O 1
ATOM 1446 N N . SER B 1 25 ? 10.28772 12.00252 33.30249 1.000 59.42994 176 SER B N 1
ATOM 1447 C CA . SER B 1 25 ? 8.83454 12.01544 33.41512 1.000 60.67109 176 SER B CA 1
ATOM 1448 C C . SER B 1 25 ? 8.22537 13.34169 32.98658 1.000 61.89991 176 SER B C 1
ATOM 1449 O O . SER B 1 25 ? 7.04557 13.36919 32.62363 1.000 64.30855 176 SER B O 1
ATOM 1452 N N . ALA B 1 26 ? 8.99348 14.43403 33.01084 1.000 60.68710 177 ALA B N 1
ATOM 1453 C CA . ALA B 1 26 ? 8.48944 15.73215 32.57648 1.000 62.64808 177 ALA B CA 1
ATOM 1454 C C . ALA B 1 26 ? 8.43018 15.87301 31.05982 1.000 62.54503 177 ALA B C 1
ATOM 1455 O O . ALA B 1 26 ? 8.00948 16.92346 30.56742 1.000 67.27488 177 ALA B O 1
ATOM 1457 N N . TYR B 1 27 ? 8.84338 14.85972 30.31329 1.000 58.44201 178 TYR B N 1
ATOM 1458 C CA . TYR B 1 27 ? 8.78057 14.85793 28.86137 1.000 57.97183 178 TYR B CA 1
ATOM 1459 C C . TYR B 1 27 ? 7.63917 13.96086 28.39199 1.000 55.06304 178 TYR B C 1
ATOM 1460 O O . TYR B 1 27 ? 7.20466 13.04975 29.10123 1.000 53.17749 178 TYR B O 1
ATOM 1469 N N . SER B 1 28 ? 7.16474 14.21418 27.17487 1.000 51.78454 179 SER B N 1
ATOM 1470 C CA . SER B 1 28 ? 6.05140 13.44142 26.64619 1.000 50.17824 179 SER B CA 1
ATOM 1471 C C . SER B 1 28 ? 6.50729 12.03412 26.25204 1.000 48.68473 179 SER B C 1
ATOM 1472 O O . SER B 1 28 ? 7.69931 11.76025 26.06995 1.000 46.77104 179 SER B O 1
ATOM 1475 N N . GLU B 1 29 ? 5.53116 11.13120 26.11404 1.000 46.76199 180 GLU B N 1
ATOM 1476 C CA . GLU B 1 29 ? 5.85592 9.73949 25.80730 1.000 48.38687 180 GLU B CA 1
ATOM 1477 C C . GLU B 1 29 ? 6.58113 9.61964 24.47183 1.000 46.21635 180 GLU B C 1
ATOM 1478 O O . GLU B 1 29 ? 7.51506 8.82088 24.33091 1.000 42.01880 180 GLU B O 1
ATOM 1480 N N . ILE B 1 30 ? 6.17624 10.41810 23.48384 1.000 44.91840 181 ILE B N 1
ATOM 1481 C CA . ILE B 1 30 ? 6.82059 10.36399 22.17591 1.000 44.26437 181 ILE B CA 1
ATOM 1482 C C . ILE B 1 30 ? 8.24063 10.90927 22.25532 1.000 42.79756 181 ILE B C 1
ATOM 1483 O O . ILE B 1 30 ? 9.15512 10.38633 21.60629 1.000 41.57410 181 ILE B O 1
ATOM 1488 N N . THR B 1 31 ? 8.45170 11.95567 23.06435 1.000 43.46684 182 THR B N 1
ATOM 1489 C CA . THR B 1 31 ? 9.79231 12.50705 23.25379 1.000 42.38033 182 THR B CA 1
ATOM 1490 C C . THR B 1 31 ? 10.72479 11.49925 23.92380 1.000 40.82532 182 THR B C 1
ATOM 1491 O O . THR B 1 31 ? 11.89588 11.37386 23.53866 1.000 36.85402 182 THR B O 1
ATOM 1495 N N . ILE B 1 32 ? 10.22756 10.77375 24.92996 1.000 42.27591 183 ILE B N 1
ATOM 1496 C CA . ILE B 1 32 ? 11.06634 9.79294 25.61058 1.000 40.09628 183 ILE B CA 1
ATOM 1497 C C . ILE B 1 32 ? 11.41926 8.65792 24.66695 1.000 37.39694 183 ILE B C 1
ATOM 1498 O O . ILE B 1 32 ? 12.54425 8.14449 24.68497 1.000 35.16510 183 ILE B O 1
ATOM 1503 N N . HIS B 1 33 ? 10.46464 8.23604 23.83787 1.000 37.83193 184 HIS B N 1
ATOM 1504 C CA . HIS B 1 33 ? 10.77019 7.20443 22.86061 1.000 37.55570 184 HIS B CA 1
ATOM 1505 C C . HIS B 1 33 ? 11.87273 7.66851 21.91558 1.000 34.88642 184 HIS B C 1
ATOM 1506 O O . HIS B 1 33 ? 12.85763 6.95496 21.68793 1.000 33.10131 184 HIS B O 1
ATOM 1513 N N . LEU B 1 34 ? 11.73712 8.87900 21.37439 1.000 36.07982 185 LEU B N 1
ATOM 1514 C CA . LEU B 1 34 ? 12.77510 9.42105 20.50583 1.000 30.95526 185 LEU B CA 1
ATOM 1515 C C . LEU B 1 34 ? 14.13016 9.42768 21.20162 1.000 30.66598 185 LEU B C 1
ATOM 1516 O O . LEU B 1 34 ? 15.13902 9.01017 20.62368 1.000 31.18750 185 LEU B O 1
ATOM 1521 N N . LEU B 1 35 ? 14.17101 9.88725 22.45286 1.000 30.13945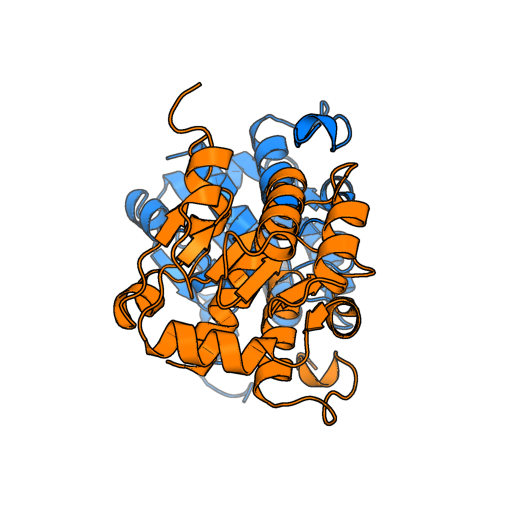 186 LEU B N 1
ATOM 1522 C CA . LEU B 1 35 ? 15.44689 10.01125 23.14838 1.000 31.55128 186 LEU B CA 1
ATOM 1523 C C . LEU B 1 35 ? 16.04164 8.64300 23.44450 1.000 32.06969 186 LEU B C 1
ATOM 1524 O O . LEU B 1 35 ? 17.26512 8.45975 23.38466 1.000 28.40267 186 LEU B O 1
ATOM 1529 N N . HIS B 1 36 ? 15.19126 7.66840 23.76731 1.000 30.51348 187 HIS B N 1
ATOM 1530 C CA . HIS B 1 36 ? 15.67472 6.30548 23.93177 1.000 33.26298 187 HIS B CA 1
ATOM 1531 C C . HIS B 1 36 ? 16.32824 5.79946 22.65214 1.000 33.05528 187 HIS B C 1
ATOM 1532 O O . HIS B 1 36 ? 17.43057 5.24381 22.69378 1.000 33.34580 187 HIS B O 1
ATOM 1539 N N . GLN B 1 37 ? 15.67133 5.99990 21.50010 1.000 31.69319 188 GLN B N 1
ATOM 1540 C CA . GLN B 1 37 ? 16.20852 5.46782 20.24759 1.000 33.91390 188 GLN B CA 1
ATOM 1541 C C . GLN B 1 37 ? 17.56527 6.07980 19.92773 1.000 32.41359 188 GLN B C 1
ATOM 1542 O O . GLN B 1 37 ? 18.49330 5.37306 19.51473 1.000 30.45288 188 GLN B O 1
ATOM 1548 N N . LEU B 1 38 ? 17.70839 7.38997 20.13770 1.000 31.10341 189 LEU B N 1
ATOM 1549 C CA . LEU B 1 38 ? 18.98898 8.04396 19.88863 1.000 31.27066 189 LEU B CA 1
ATOM 1550 C C . LEU B 1 38 ? 20.09124 7.49236 20.79078 1.000 31.26505 189 LEU B C 1
ATOM 1551 O O . LEU B 1 38 ? 21.21111 7.23712 20.32803 1.000 28.94833 189 LEU B O 1
ATOM 1556 N N . VAL B 1 39 ? 19.79322 7.29064 22.07922 1.000 31.61681 190 VAL B N 1
ATOM 1557 C CA . VAL B 1 39 ? 20.79096 6.75051 23.00230 1.000 31.44103 190 VAL B CA 1
ATOM 1558 C C . VAL B 1 39 ? 21.10989 5.29730 22.66694 1.000 34.19211 190 VAL B C 1
ATOM 1559 O O . VAL B 1 39 ? 22.27159 4.86966 22.72716 1.000 33.05631 190 VAL B O 1
ATOM 1563 N N . LEU B 1 40 ? 20.08979 4.50860 22.31456 1.000 33.45306 191 LEU B N 1
ATOM 1564 C CA . LEU B 1 40 ? 20.34378 3.12786 21.91694 1.000 33.62407 191 LEU B CA 1
ATOM 1565 C C . LEU B 1 40 ? 21.21760 3.05364 20.67533 1.000 33.88041 191 LEU B C 1
ATOM 1566 O O . LEU B 1 40 ? 21.97040 2.08470 20.50551 1.000 36.92954 191 LEU B O 1
ATOM 1571 N N . ALA B 1 41 ? 21.12632 4.05584 19.79342 1.000 31.62031 192 ALA B N 1
ATOM 1572 C CA . ALA B 1 41 ? 21.83354 3.98949 18.51919 1.000 34.54055 192 ALA B CA 1
ATOM 1573 C C . ALA B 1 41 ? 23.32445 4.24773 18.68220 1.000 36.67042 192 ALA B C 1
ATOM 1574 O O . ALA B 1 41 ? 24.14619 3.57005 18.05211 1.000 35.42465 192 ALA B O 1
ATOM 1576 N N . CYS B 1 42 ? 23.69999 5.21255 19.52426 1.000 33.04865 193 CYS B N 1
ATOM 1577 C CA . CYS B 1 42 ? 25.09006 5.62987 19.60452 1.000 32.76199 193 CYS B CA 1
ATOM 1578 C C . CYS B 1 42 ? 25.65880 5.66959 21.01341 1.000 31.68691 193 CYS B C 1
ATOM 1579 O O . CYS B 1 42 ? 26.87073 5.86404 21.15415 1.000 32.59673 193 CYS B O 1
ATOM 1582 N N . GLY B 1 43 ? 24.84510 5.49952 22.05083 1.000 31.87098 194 GLY B N 1
ATOM 1583 C CA . GLY B 1 43 ? 25.36250 5.34956 23.39727 1.000 32.11800 194 GLY B CA 1
ATOM 1584 C C . GLY B 1 43 ? 25.57753 6.63338 24.17601 1.000 34.87328 194 GLY B C 1
ATOM 1585 O O . GLY B 1 43 ? 25.93517 6.56778 25.36083 1.000 32.67116 194 GLY B O 1
ATOM 1586 N N . ASP B 1 44 ? 25.35575 7.79516 23.56963 1.000 33.74120 195 ASP B N 1
ATOM 1587 C CA . ASP B 1 44 ? 25.65610 9.06862 24.22270 1.000 35.22439 195 ASP B CA 1
ATOM 1588 C C . ASP B 1 44 ? 24.46563 9.47701 25.07884 1.000 35.45497 195 ASP B C 1
ATOM 1589 O O . ASP B 1 44 ? 23.48431 10.03783 24.57670 1.000 35.79952 195 ASP B O 1
ATOM 1594 N N . VAL B 1 45 ? 24.55927 9.22850 26.38863 1.000 34.88543 196 VAL B N 1
ATOM 1595 C CA . VAL B 1 45 ? 23.45212 9.57641 27.27084 1.000 35.71966 196 VAL B CA 1
ATOM 1596 C C . VAL B 1 45 ? 23.23369 11.08338 27.32618 1.000 36.37910 196 VAL B C 1
ATOM 1597 O O . VAL B 1 45 ? 22.13716 11.52073 27.67256 1.000 37.19445 196 VAL B O 1
ATOM 1601 N N . SER B 1 46 ? 24.23342 11.89353 26.96903 1.000 35.69973 197 SER B N 1
ATOM 1602 C CA . SER B 1 46 ? 24.07495 13.34902 26.99812 1.000 38.40897 197 SER B CA 1
ATOM 1603 C C . SER B 1 46 ? 23.09120 13.85612 25.95613 1.000 35.77902 197 SER B C 1
ATOM 1604 O O . SER B 1 46 ? 22.68858 15.01889 26.02919 1.000 35.82069 197 SER B O 1
ATOM 1607 N N . LEU B 1 47 ? 22.70588 13.02211 24.99037 1.000 35.43731 198 LEU B N 1
ATOM 1608 C CA . LEU B 1 47 ? 21.69547 13.41913 24.01884 1.000 36.48895 198 LEU B CA 1
ATOM 1609 C C . LEU B 1 47 ? 20.37497 13.78084 24.69121 1.000 36.45454 198 LEU B C 1
ATOM 1610 O O . LEU B 1 47 ? 19.59573 14.57030 24.14198 1.000 31.37543 198 LEU B O 1
ATOM 1615 N N . VAL B 1 48 ? 20.10991 13.22543 25.87577 1.000 34.02395 199 VAL B N 1
ATOM 1616 C CA . VAL B 1 48 ? 18.92143 13.60361 26.63982 1.000 36.01691 199 VAL B CA 1
ATOM 1617 C C . VAL B 1 48 ? 18.79117 15.12034 26.73472 1.000 39.20436 199 VAL B C 1
ATOM 1618 O O . VAL B 1 48 ? 17.69115 15.67617 26.60397 1.000 41.92932 199 VAL B O 1
ATOM 1622 N N . ASN B 1 49 ? 19.90618 15.81751 26.95934 1.000 37.84914 200 ASN B N 1
ATOM 1623 C CA . ASN B 1 49 ? 19.86209 17.26842 27.10822 1.000 38.82126 200 ASN B CA 1
ATOM 1624 C C . ASN B 1 49 ? 20.26222 18.01562 25.84113 1.000 36.80039 200 ASN B C 1
ATOM 1625 O O . ASN B 1 49 ? 19.92051 19.19410 25.69882 1.000 35.44246 200 ASN B O 1
ATOM 1630 N N . ALA B 1 50 ? 20.96077 17.36179 24.91642 1.000 35.53189 201 ALA B N 1
ATOM 1631 C CA . ALA B 1 50 ? 21.44227 18.02642 23.71204 1.000 34.99012 201 ALA B CA 1
ATOM 1632 C C . ALA B 1 50 ? 20.42029 18.04473 22.58084 1.000 32.05689 201 ALA B C 1
ATOM 1633 O O . ALA B 1 50 ? 20.48004 18.93529 21.72513 1.000 31.86336 201 ALA B O 1
ATOM 1635 N N . VAL B 1 51 ? 19.49345 17.08559 22.54382 1.000 29.33056 202 VAL B N 1
ATOM 1636 C CA . VAL B 1 51 ? 18.42710 17.09518 21.54689 1.000 29.01119 202 VAL B CA 1
ATOM 1637 C C . VAL B 1 51 ? 17.45642 18.23018 21.86555 1.000 30.27994 202 VAL B C 1
ATOM 1638 O O . VAL B 1 51 ? 16.89065 18.30043 22.96542 1.000 27.64186 202 VAL B O 1
ATOM 1642 N N . ARG B 1 52 ? 17.25456 19.13053 20.90360 1.000 24.70577 203 ARG B N 1
ATOM 1643 C CA . ARG B 1 52 ? 16.33699 20.25554 21.07876 1.000 24.67104 203 ARG B CA 1
ATOM 1644 C C . ARG B 1 52 ? 15.19742 20.11471 20.07742 1.000 23.89554 203 ARG B C 1
ATOM 1645 O O . ARG B 1 52 ? 15.43773 19.97429 18.86842 1.000 23.96941 203 ARG B O 1
ATOM 1653 N N . LEU B 1 53 ? 13.96921 20.10746 20.58563 1.000 24.29266 204 LEU B N 1
ATOM 1654 C CA . LEU B 1 53 ? 12.76651 20.01957 19.77177 1.000 25.01363 204 LEU B CA 1
ATOM 1655 C C . LEU B 1 53 ? 12.00948 21.33768 19.87203 1.000 27.71651 204 LEU B C 1
ATOM 1656 O O . LEU B 1 53 ? 11.76239 21.83365 20.97894 1.000 25.21163 204 LEU B O 1
ATOM 1661 N N . SER B 1 54 ? 11.65860 21.90760 18.72237 1.000 25.29127 205 SER B N 1
ATOM 1662 C CA . SER B 1 54 ? 10.83384 23.10598 18.73741 1.000 29.42035 205 SER B CA 1
ATOM 1663 C C . SER B 1 54 ? 9.42099 22.73419 19.16362 1.000 30.81737 205 SER B C 1
ATOM 1664 O O . SER B 1 54 ? 9.02463 21.56032 19.15220 1.000 28.21791 205 SER B O 1
ATOM 1667 N N . GLN B 1 55 ? 8.65402 23.75237 19.55515 1.000 30.27164 206 GLN B N 1
ATOM 1668 C CA . GLN B 1 55 ? 7.37962 23.47608 20.20695 1.000 32.48310 206 GLN B CA 1
ATOM 1669 C C . GLN B 1 55 ? 6.40427 22.74116 19.29002 1.000 34.24168 206 GLN B C 1
ATOM 1670 O O . GLN B 1 55 ? 5.60297 21.92782 19.77183 1.000 32.28442 206 GLN B O 1
ATOM 1676 N N . GLY B 1 56 ? 6.44951 22.98846 17.98289 1.000 32.52633 207 GLY B N 1
ATOM 1677 C CA . GLY B 1 56 ? 5.55651 22.27574 17.08966 1.000 35.07035 207 GLY B CA 1
ATOM 1678 C C . GLY B 1 56 ? 6.12061 21.02478 16.43813 1.000 32.76618 207 GLY B C 1
ATOM 1679 O O . GLY B 1 56 ? 5.44150 20.42853 15.59562 1.000 32.62773 207 GLY B O 1
ATOM 1680 N N . ALA B 1 57 ? 7.32605 20.59238 16.81102 1.000 29.36766 208 ALA B N 1
ATOM 1681 C CA . ALA B 1 57 ? 8.06212 19.64220 15.98413 1.000 31.29870 208 ALA B CA 1
ATOM 1682 C C . ALA B 1 57 ? 7.32410 18.30512 15.86166 1.000 34.58991 208 ALA B C 1
ATOM 1683 O O . ALA B 1 57 ? 7.09897 17.80296 14.75152 1.000 31.28619 208 ALA B O 1
ATOM 1685 N N . ILE B 1 58 ? 6.92246 17.72167 16.99150 1.000 32.59083 209 ILE B N 1
ATOM 1686 C CA . ILE B 1 58 ? 6.36562 16.37036 16.96183 1.000 35.05525 209 ILE B CA 1
ATOM 1687 C C . ILE B 1 58 ? 5.00646 16.36231 16.27517 1.000 35.47677 209 ILE B C 1
ATOM 1688 O O . ILE B 1 58 ? 4.73672 15.52332 15.40839 1.000 36.06448 209 ILE B O 1
ATOM 1693 N N . ALA B 1 59 ? 4.12943 17.29192 16.65127 1.000 34.75853 210 ALA B N 1
ATOM 1694 C CA . ALA B 1 59 ? 2.79062 17.31187 16.07006 1.000 35.83685 210 ALA B CA 1
ATOM 1695 C C . ALA B 1 59 ? 2.83890 17.60870 14.57638 1.000 37.79456 210 ALA B C 1
ATOM 1696 O O . ALA B 1 59 ? 2.08654 17.01588 13.79364 1.000 39.20781 210 ALA B O 1
ATOM 1698 N N . SER B 1 60 ? 3.72104 18.51465 14.15410 1.000 35.35026 211 SER B N 1
ATOM 1699 C CA . SER B 1 60 ? 3.80503 18.80611 12.72722 1.000 36.34739 211 SER B CA 1
ATOM 1700 C C . SER B 1 60 ? 4.34419 17.60562 11.95512 1.000 35.72858 211 SER B C 1
ATOM 1701 O O . SER B 1 60 ? 3.83067 17.26814 10.88234 1.000 34.79415 211 SER B O 1
ATOM 1704 N N . ALA B 1 61 ? 5.37206 16.94551 12.49674 1.000 35.34648 212 ALA B N 1
ATOM 1705 C CA . ALA B 1 61 ? 5.95491 15.77667 11.84347 1.000 35.77507 212 ALA B CA 1
ATOM 1706 C C . ALA B 1 61 ? 4.93956 14.64918 11.71499 1.000 37.73041 212 ALA B C 1
ATOM 1707 O O . ALA B 1 61 ? 4.80897 14.03852 10.64890 1.000 38.78538 212 ALA B O 1
ATOM 1709 N N . ARG B 1 62 ? 4.19410 14.37433 12.78581 1.000 37.67899 213 ARG B N 1
ATOM 1710 C CA . ARG B 1 62 ? 3.25891 13.25547 12.76574 1.000 40.96494 213 ARG B CA 1
ATOM 1711 C C . ARG B 1 62 ? 2.10324 13.50812 11.80849 1.000 44.19383 213 ARG B C 1
ATOM 1712 O O . ARG B 1 62 ? 1.68494 12.59731 11.09141 1.000 45.56855 213 ARG B O 1
ATOM 1720 N N . ASP B 1 63 ? 1.58431 14.74111 11.76312 1.000 41.51436 214 ASP B N 1
ATOM 1721 C CA . ASP B 1 63 ? 0.56178 15.06846 10.77026 1.000 42.51299 214 ASP B CA 1
ATOM 1722 C C . ASP B 1 63 ? 1.08573 14.89558 9.34934 1.000 41.52488 214 ASP B C 1
ATOM 1723 O O . ASP B 1 63 ? 0.38403 14.36315 8.48450 1.000 43.09324 214 ASP B O 1
ATOM 1728 N N . ALA B 1 64 ? 2.30907 15.35501 9.08383 1.000 40.46250 215 ALA B N 1
ATOM 1729 C CA . ALA B 1 64 ? 2.87698 15.20366 7.74936 1.000 43.30686 215 ALA B CA 1
ATOM 1730 C C . ALA B 1 64 ? 2.99181 13.73369 7.36889 1.000 45.92228 215 ALA B C 1
ATOM 1731 O O . ALA B 1 64 ? 2.58221 13.32869 6.27560 1.000 44.77346 215 ALA B O 1
ATOM 1733 N N . LEU B 1 65 ? 3.54851 12.92021 8.27073 1.000 42.85444 216 LEU B N 1
ATOM 1734 C CA . LEU B 1 65 ? 3.77657 11.51122 7.97349 1.000 45.75106 216 LEU B CA 1
ATOM 1735 C C . LEU B 1 65 ? 2.46334 10.75958 7.80989 1.000 49.51189 216 LEU B C 1
ATOM 1736 O O . LEU B 1 65 ? 2.35919 9.86172 6.96315 1.000 51.78422 216 LEU B O 1
ATOM 1741 N N . LYS B 1 66 ? 1.44849 11.11500 8.60648 1.000 48.56742 217 LYS B N 1
ATOM 1742 C CA . LYS B 1 66 ? 0.13715 10.49224 8.45417 1.000 49.85165 217 LYS B CA 1
ATOM 1743 C C . LYS B 1 66 ? -0.42080 10.72604 7.05763 1.000 51.70895 217 LYS B C 1
ATOM 1744 O O . LYS B 1 66 ? -1.05183 9.83712 6.47413 1.000 52.00889 217 LYS B O 1
ATOM 1750 N N . ALA B 1 67 ? -0.18011 11.90410 6.49753 1.000 49.64810 218 ALA B N 1
ATOM 1751 C CA . ALA B 1 67 ? -0.64961 12.23430 5.16008 1.000 51.09268 218 ALA B CA 1
ATOM 1752 C C . ALA B 1 67 ? 0.27119 11.71916 4.05874 1.000 52.10177 218 ALA B C 1
ATOM 1753 O O . ALA B 1 67 ? 0.03170 12.03071 2.88897 1.000 53.98969 218 ALA B O 1
ATOM 1755 N N . GLY B 1 68 ? 1.31080 10.95280 4.39077 1.000 49.23568 219 GLY B N 1
ATOM 1756 C CA . GLY B 1 68 ? 2.21989 10.45890 3.37455 1.000 49.17616 219 GLY B CA 1
ATOM 1757 C C . GLY B 1 68 ? 3.01898 11.56573 2.70952 1.000 49.60213 219 GLY B C 1
ATOM 1758 O O . GLY B 1 68 ? 3.06584 11.66371 1.47783 1.000 50.98633 219 GLY B O 1
ATOM 1759 N N . CYS B 1 69 ? 3.65739 12.40410 3.51827 1.000 46.05857 220 CYS B N 1
ATOM 1760 C CA . CYS B 1 69 ? 4.42049 13.52284 2.99458 1.000 46.63022 220 CYS B CA 1
ATOM 1761 C C . CYS B 1 69 ? 5.67012 13.02830 2.26960 1.000 45.67145 220 CYS B C 1
ATOM 1762 O O . CYS B 1 69 ? 6.15014 11.92570 2.52417 1.000 42.42562 220 CYS B O 1
ATOM 1765 N N . PRO B 1 70 ? 6.22612 13.83515 1.36802 1.000 45.15549 221 PRO B N 1
ATOM 1766 C CA . PRO B 1 70 ? 7.54710 13.50588 0.81748 1.000 41.19735 221 PRO B CA 1
ATOM 1767 C C . PRO B 1 70 ? 8.61606 13.63652 1.89042 1.000 39.69680 221 PRO B C 1
ATOM 1768 O O . PRO B 1 70 ? 8.55390 14.52023 2.74795 1.000 37.34975 221 PRO B O 1
ATOM 1772 N N . VAL B 1 71 ? 9.59272 12.73670 1.84534 1.000 38.82174 222 VAL B N 1
ATOM 1773 C CA . VAL B 1 71 ? 10.76002 12.78186 2.71880 1.000 37.75470 222 VAL B CA 1
ATOM 1774 C C . VAL B 1 71 ? 11.98753 13.02334 1.85325 1.000 36.21093 222 VAL B C 1
ATOM 1775 O O . VAL B 1 71 ? 12.17498 12.35449 0.82972 1.000 36.40182 222 VAL B O 1
ATOM 1779 N N . VAL B 1 72 ? 12.81971 13.97415 2.26927 1.000 31.59083 223 VAL B N 1
ATOM 1780 C CA . VAL B 1 72 ? 13.99840 14.40409 1.53117 1.000 31.57847 223 VAL B CA 1
ATOM 1781 C C . VAL B 1 72 ? 15.17438 14.38670 2.49302 1.000 30.89945 223 VAL B C 1
ATOM 1782 O O . VAL B 1 72 ? 15.08498 14.95664 3.58346 1.000 31.32959 223 VAL B O 1
ATOM 1786 N N . THR B 1 73 ? 16.27380 13.75842 2.09328 1.000 27.50739 224 THR B N 1
ATOM 1787 C CA . THR B 1 73 ? 17.50256 13.80515 2.87246 1.000 30.95633 224 THR B CA 1
ATOM 1788 C C . THR B 1 73 ? 18.55638 14.59553 2.10352 1.000 32.51091 224 THR B C 1
ATOM 1789 O O . THR B 1 73 ? 18.44990 14.79880 0.89056 1.000 33.14932 224 THR B O 1
ATOM 1793 N N . ASP B 1 74 ? 19.58711 15.04797 2.81539 1.000 29.71423 225 ASP B N 1
ATOM 1794 C CA . ASP B 1 74 ? 20.67397 15.71411 2.11001 1.000 30.78162 225 ASP B CA 1
ATOM 1795 C C . ASP B 1 74 ? 21.52769 14.71536 1.32590 1.000 33.68266 225 ASP B C 1
ATOM 1796 O O . ASP B 1 74 ? 21.85700 14.97294 0.16168 1.000 34.56482 225 ASP B O 1
ATOM 1801 N N . VAL B 1 75 ? 21.85964 13.56032 1.91173 1.000 29.53370 226 VAL B N 1
ATOM 1802 C CA . VAL B 1 75 ? 22.82517 12.64730 1.29754 1.000 31.95869 226 VAL B CA 1
ATOM 1803 C C . VAL B 1 75 ? 22.25810 11.22634 1.28887 1.000 34.10967 226 VAL B C 1
ATOM 1804 O O . VAL B 1 75 ? 21.33075 10.90899 2.04910 1.000 32.45168 226 VAL B O 1
ATOM 1808 N N . PRO B 1 76 ? 22.80247 10.34569 0.42784 1.000 33.80630 227 PRO B N 1
ATOM 1809 C CA . PRO B 1 76 ? 22.26001 8.96754 0.32733 1.000 34.41370 227 PRO B CA 1
ATOM 1810 C C . PRO B 1 76 ? 22.40221 8.11589 1.57503 1.000 35.16851 227 PRO B C 1
ATOM 1811 O O . PRO B 1 76 ? 21.52603 7.27458 1.81572 1.000 36.69066 227 PRO B O 1
ATOM 1815 N N . VAL B 1 77 ? 23.46577 8.26043 2.37632 1.000 34.44542 228 VAL B N 1
ATOM 1816 C CA . VAL B 1 77 ? 23.56359 7.33485 3.51087 1.000 37.25802 228 VAL B CA 1
ATOM 1817 C C . VAL B 1 77 ? 22.49567 7.63891 4.55174 1.000 35.40917 228 VAL B C 1
ATOM 1818 O O . VAL B 1 77 ? 22.07150 6.73827 5.28525 1.000 31.86903 228 VAL B O 1
ATOM 1822 N N . VAL B 1 78 ? 22.03379 8.89185 4.63573 1.000 33.00633 229 VAL B N 1
ATOM 1823 C CA . VAL B 1 78 ? 20.91293 9.20556 5.51699 1.000 31.29394 229 VAL B CA 1
ATOM 1824 C C . VAL B 1 78 ? 19.65574 8.50543 5.02394 1.000 34.11981 229 VAL B C 1
ATOM 1825 O O . VAL B 1 78 ? 18.92700 7.86782 5.79663 1.000 34.57918 229 VAL B O 1
ATOM 1829 N N . ALA B 1 79 ? 19.40147 8.58458 3.71854 1.000 34.16083 230 ALA B N 1
ATOM 1830 C CA . ALA B 1 79 ? 18.23635 7.91471 3.15129 1.000 35.45789 230 ALA B CA 1
ATOM 1831 C C . ALA B 1 79 ? 18.33158 6.40548 3.32394 1.000 36.39732 230 ALA B C 1
ATOM 1832 O O . ALA B 1 79 ? 17.32571 5.74552 3.61515 1.000 38.48189 230 ALA B O 1
ATOM 1834 N N . ALA B 1 80 ? 19.53571 5.83729 3.16961 1.000 34.17270 231 ALA B N 1
ATOM 1835 C CA . ALA B 1 80 ? 19.67693 4.38454 3.29038 1.000 38.79419 231 ALA B CA 1
ATOM 1836 C C . ALA B 1 80 ? 19.40567 3.89844 4.71057 1.000 38.27153 231 ALA B C 1
ATOM 1837 O O . ALA B 1 80 ? 19.05244 2.73503 4.90546 1.000 35.92939 231 ALA B O 1
ATOM 1839 N N . ALA B 1 81 ? 19.57262 4.75406 5.71151 1.000 36.49613 232 ALA B N 1
ATOM 1840 C CA . ALA B 1 81 ? 19.35137 4.35014 7.09213 1.000 37.28502 232 ALA B CA 1
ATOM 1841 C C . ALA B 1 81 ? 17.90089 4.51200 7.51840 1.000 36.28596 232 ALA B C 1
ATOM 1842 O O . ALA B 1 81 ? 17.55245 4.14202 8.64427 1.000 33.95715 232 ALA B O 1
ATOM 1844 N N . LEU B 1 82 ? 17.05670 5.06721 6.65657 1.000 36.06874 233 LEU B N 1
ATOM 1845 C CA . LEU B 1 82 ? 15.65528 5.25411 6.98275 1.000 36.83287 233 LEU B CA 1
ATOM 1846 C C . LEU B 1 82 ? 14.93947 3.92160 6.89680 1.000 42.52451 233 LEU B C 1
ATOM 1847 O O . LEU B 1 82 ? 15.30224 3.05276 6.09559 1.000 43.28162 233 LEU B O 1
ATOM 1852 N N . ASP B 1 83 ? 13.90560 3.76244 7.71653 1.000 40.71752 234 ASP B N 1
ATOM 1853 C CA . ASP B 1 83 ? 13.08685 2.55554 7.60613 1.000 48.32315 234 ASP B CA 1
ATOM 1854 C C . ASP B 1 83 ? 12.12039 2.76527 6.45233 1.000 48.76659 234 ASP B C 1
ATOM 1855 O O . ASP B 1 83 ? 10.98161 3.19454 6.63720 1.000 48.80138 234 ASP B O 1
ATOM 1860 N N . GLN B 1 84 ? 12.58971 2.45091 5.23889 1.000 49.00703 235 GLN B N 1
ATOM 1861 C CA . GLN B 1 84 ? 11.83155 2.79130 4.04022 1.000 51.93408 235 GLN B CA 1
ATOM 1862 C C . GLN B 1 84 ? 10.58197 1.94017 3.87757 1.000 51.45995 235 GLN B C 1
ATOM 1863 O O . GLN B 1 84 ? 9.64971 2.36241 3.18496 1.000 50.54991 235 GLN B O 1
ATOM 1869 N N . THR B 1 85 ? 10.52421 0.77613 4.52380 1.000 53.27880 236 THR B N 1
ATOM 1870 C CA . THR B 1 85 ? 9.32150 -0.04686 4.45742 1.000 57.22952 236 THR B CA 1
ATOM 1871 C C . THR B 1 85 ? 8.15504 0.62394 5.17093 1.000 56.51765 236 THR B C 1
ATOM 1872 O O . THR B 1 85 ? 7.05367 0.72067 4.61706 1.000 56.61250 236 THR B O 1
ATOM 1876 N N . ARG B 1 86 ? 8.36689 1.07353 6.41335 1.000 56.05895 237 ARG B N 1
ATOM 1877 C CA . ARG B 1 86 ? 7.29534 1.77619 7.10976 1.000 57.50257 237 ARG B CA 1
ATOM 1878 C C . ARG B 1 86 ? 6.93947 3.07420 6.40330 1.000 53.97630 237 ARG B C 1
ATOM 1879 O O . ARG B 1 86 ? 5.76442 3.45812 6.37254 1.000 53.67555 237 ARG B O 1
ATOM 1887 N N . LEU B 1 87 ? 7.92894 3.75189 5.81439 1.000 51.37357 238 LEU B N 1
ATOM 1888 C CA . LEU B 1 87 ? 7.63483 4.98931 5.09847 1.000 52.81181 238 LEU B CA 1
ATOM 1889 C C . LEU B 1 87 ? 6.75094 4.72760 3.88204 1.000 55.18523 238 LEU B C 1
ATOM 1890 O O . LEU B 1 87 ? 5.76289 5.43802 3.66547 1.000 55.46704 238 LEU B O 1
ATOM 1895 N N . ALA B 1 88 ? 7.07977 3.70489 3.08422 1.000 51.74275 239 ALA B N 1
ATOM 1896 C CA . ALA B 1 88 ? 6.25943 3.37669 1.91860 1.000 55.54943 239 ALA B CA 1
ATOM 1897 C C . ALA B 1 88 ? 4.87077 2.92665 2.35145 1.000 57.97779 239 ALA B C 1
ATOM 1898 O O . ALA B 1 88 ? 3.86795 3.21307 1.67885 1.000 59.36808 239 ALA B O 1
ATOM 1900 N N . HIS B 1 89 ? 4.82065 2.19849 3.47352 1.000 56.69794 240 HIS B N 1
ATOM 1901 C CA . HIS B 1 89 ? 3.59068 1.81978 4.15748 1.000 61.30299 240 HIS B CA 1
ATOM 1902 C C . HIS B 1 89 ? 2.69228 3.03464 4.41024 1.000 58.57136 240 HIS B C 1
ATOM 1903 O O . HIS B 1 89 ? 1.46737 2.95427 4.26082 1.000 59.93133 240 HIS B O 1
ATOM 1910 N N . LEU B 1 90 ? 3.28792 4.18139 4.75294 1.000 56.96540 241 LEU B N 1
ATOM 1911 C CA . LEU B 1 90 ? 2.55676 5.42484 4.98900 1.000 54.09869 241 LEU B CA 1
ATOM 1912 C C . LEU B 1 90 ? 2.28769 6.22482 3.71811 1.000 53.53207 241 LEU B C 1
ATOM 1913 O O . LEU B 1 90 ? 1.47253 7.15253 3.74880 1.000 55.99624 241 LEU B O 1
ATOM 1918 N N . GLY B 1 91 ? 2.93534 5.89160 2.60609 1.000 53.01320 242 GLY B N 1
ATOM 1919 C CA . GLY B 1 91 ? 2.78016 6.64276 1.37871 1.000 54.41420 242 GLY B CA 1
ATOM 1920 C C . GLY B 1 91 ? 3.87513 7.65105 1.12064 1.000 51.25538 242 GLY B C 1
ATOM 1921 O O . GLY B 1 91 ? 3.80775 8.37366 0.11944 1.000 52.45300 242 GLY B O 1
ATOM 1922 N N . CYS B 1 92 ? 4.88982 7.70398 1.97655 1.000 50.02390 243 CYS B N 1
ATOM 1923 C CA . CYS B 1 92 ? 5.96028 8.68037 1.84671 1.000 49.81201 243 CYS B CA 1
ATOM 1924 C C . CYS B 1 92 ? 7.00133 8.21794 0.83363 1.000 46.59418 243 CYS B C 1
ATOM 1925 O O . CYS B 1 92 ? 7.45912 7.07575 0.87708 1.000 51.47710 243 CYS B O 1
ATOM 1928 N N . THR B 1 93 ? 7.38406 9.10975 -0.07100 1.000 46.47447 244 THR B N 1
ATOM 1929 C CA . THR B 1 93 ? 8.50286 8.84938 -0.96119 1.000 45.46212 244 THR B CA 1
ATOM 1930 C C . THR B 1 93 ? 9.77846 9.36805 -0.31179 1.000 43.62972 244 THR B C 1
ATOM 1931 O O . THR B 1 93 ? 9.73796 10.26565 0.53048 1.000 41.00292 244 THR B O 1
ATOM 1935 N N . VAL B 1 94 ? 10.91402 8.78753 -0.69019 1.000 44.30989 245 VAL B N 1
ATOM 1936 C CA . VAL B 1 94 ? 12.21063 9.21944 -0.17717 1.000 42.37116 245 VAL B CA 1
ATOM 1937 C C . VAL B 1 94 ? 13.06786 9.64042 -1.35748 1.000 42.05030 245 VAL B C 1
ATOM 1938 O O . VAL B 1 94 ? 13.25630 8.86209 -2.30014 1.000 42.02238 245 VAL B O 1
ATOM 1942 N N . LYS B 1 95 ? 13.58509 10.86873 -1.30395 1.000 40.57785 246 LYS B N 1
ATOM 1943 C CA . LYS B 1 95 ? 14.47621 11.40421 -2.32315 1.000 42.15863 246 LYS B CA 1
ATOM 1944 C C . LYS B 1 95 ? 15.65604 12.07853 -1.63612 1.000 37.34665 246 LYS B C 1
ATOM 1945 O O . LYS B 1 95 ? 15.61945 12.36272 -0.43881 1.000 35.53464 246 LYS B O 1
ATOM 1951 N N . THR B 1 96 ? 16.70869 12.32776 -2.40568 1.000 35.17021 247 THR B N 1
ATOM 1952 C CA . THR B 1 96 ? 17.93577 12.89345 -1.86964 1.000 37.51517 247 THR B CA 1
ATOM 1953 C C . THR B 1 96 ? 18.36805 14.08743 -2.70888 1.000 36.56580 247 THR B C 1
ATOM 1954 O O . THR B 1 96 ? 18.16050 14.11875 -3.92107 1.000 39.36241 247 THR B O 1
ATOM 1958 N N . LEU B 1 97 ? 18.95873 15.07984 -2.03978 1.000 36.25209 248 LEU B N 1
ATOM 1959 C CA . LEU B 1 97 ? 19.36154 16.32050 -2.69662 1.000 36.48011 248 LEU B CA 1
ATOM 1960 C C . LEU B 1 97 ? 20.71083 16.19018 -3.38618 1.000 40.16477 248 LEU B C 1
ATOM 1961 O O . LEU B 1 97 ? 20.95948 16.87306 -4.37979 1.000 40.46007 248 LEU B O 1
ATOM 1966 N N . ILE B 1 98 ? 21.58588 15.32578 -2.87656 1.000 39.98846 249 ILE B N 1
ATOM 1967 C CA . ILE B 1 98 ? 22.93937 15.15064 -3.38714 1.000 42.81804 249 ILE B CA 1
ATOM 1968 C C . ILE B 1 98 ? 23.14311 13.67466 -3.69707 1.000 49.46839 249 ILE B C 1
ATOM 1969 O O . ILE B 1 98 ? 23.08127 12.83415 -2.78990 1.000 44.03027 249 ILE B O 1
ATOM 1974 N N . ASP B 1 99 ? 23.39275 13.35960 -4.97175 1.000 49.86066 250 ASP B N 1
ATOM 1975 C CA . ASP B 1 99 ? 23.56154 11.97593 -5.38172 1.000 54.97273 250 ASP B CA 1
ATOM 1976 C C . ASP B 1 99 ? 24.97455 11.45523 -5.14646 1.000 64.88538 250 ASP B C 1
ATOM 1977 O O . ASP B 1 99 ? 25.15866 10.23494 -5.04110 1.000 67.30785 250 ASP B O 1
ATOM 1982 N N . ASP B 1 100 ? 25.96837 12.33843 -5.07578 1.000 69.91495 251 ASP B N 1
ATOM 1983 C CA . ASP B 1 100 ? 27.36235 11.93380 -4.87633 1.000 75.06528 251 ASP B CA 1
ATOM 1984 C C . ASP B 1 100 ? 28.19349 13.07289 -4.27901 1.000 75.49964 251 ASP B C 1
ATOM 1985 O O . ASP B 1 100 ? 28.51577 13.07170 -3.08730 1.000 76.30706 251 ASP B O 1
ATOM 1990 N N . HIS B 1 115 ? 26.05636 22.51215 -14.17865 1.000 94.11524 266 HIS B N 1
ATOM 1991 C CA . HIS B 1 115 ? 25.55077 23.32508 -13.07650 1.000 92.74993 266 HIS B CA 1
ATOM 1992 C C . HIS B 1 115 ? 24.06758 23.07542 -12.83545 1.000 86.39571 266 HIS B C 1
ATOM 1993 O O . HIS B 1 115 ? 23.48137 23.63431 -11.91564 1.000 85.24088 266 HIS B O 1
ATOM 2000 N N . HIS B 1 116 ? 23.46727 22.24646 -13.68316 1.000 86.80755 267 HIS B N 1
ATOM 2001 C CA . HIS B 1 116 ? 22.04558 21.94851 -13.60692 1.000 81.83583 267 HIS B CA 1
ATOM 2002 C C . HIS B 1 116 ? 21.80265 20.76636 -12.67205 1.000 76.59867 267 HIS B C 1
ATOM 2003 O O . HIS B 1 116 ? 22.66867 19.90364 -12.49521 1.000 74.30243 267 HIS B O 1
ATOM 2010 N N . ASP B 1 117 ? 20.61449 20.74793 -12.05772 1.000 70.15608 268 ASP B N 1
ATOM 2011 C CA . ASP B 1 117 ? 20.25692 19.74024 -11.06433 1.000 66.47850 268 ASP B CA 1
ATOM 2012 C C . ASP B 1 117 ? 21.22671 19.75183 -9.88573 1.000 60.59735 268 ASP B C 1
ATOM 2013 O O . ASP B 1 117 ? 21.43297 18.73545 -9.22495 1.000 53.02759 268 ASP B O 1
ATOM 2018 N N . HIS B 1 118 ? 21.83878 20.90514 -9.62904 1.000 61.69144 269 HIS B N 1
ATOM 2019 C CA . HIS B 1 118 ? 22.56419 21.12949 -8.38790 1.000 54.29104 269 HIS B CA 1
ATOM 2020 C C . HIS B 1 118 ? 21.62519 20.92698 -7.19888 1.000 48.02878 269 HIS B C 1
ATOM 2021 O O . HIS B 1 118 ? 20.39777 21.03048 -7.31740 1.000 45.40087 269 HIS B O 1
ATOM 2028 N N . TRP B 1 119 ? 22.21175 20.65444 -6.02887 1.000 46.38835 270 TRP B N 1
ATOM 2029 C CA . TRP B 1 119 ? 21.37915 20.40329 -4.85832 1.000 44.42570 270 TRP B CA 1
ATOM 2030 C C . TRP B 1 119 ? 20.59049 21.63704 -4.43695 1.000 41.48613 270 TRP B C 1
ATOM 2031 O O . TRP B 1 119 ? 19.50167 21.49909 -3.86963 1.000 37.19598 270 TRP B O 1
ATOM 2042 N N . GLN B 1 120 ? 21.10468 22.84478 -4.69009 1.000 41.06729 271 GLN B N 1
ATOM 2043 C CA . GLN B 1 120 ? 20.33026 24.02217 -4.29814 1.000 41.21632 271 GLN B CA 1
ATOM 2044 C C . GLN B 1 120 ? 19.05314 24.13799 -5.11323 1.000 41.14996 271 GLN B C 1
ATOM 2045 O O . GLN B 1 120 ? 18.02506 24.57424 -4.58488 1.000 38.76344 271 GLN B O 1
ATOM 2051 N N . GLN B 1 121 ? 19.09263 23.74587 -6.39052 1.000 40.41398 272 GLN B N 1
ATOM 2052 C CA . GLN B 1 121 ? 17.88297 23.79239 -7.20125 1.000 43.20381 272 GLN B CA 1
ATOM 2053 C C . GLN B 1 121 ? 16.86905 22.76766 -6.71769 1.000 41.34145 272 GLN B C 1
ATOM 2054 O O . GLN B 1 121 ? 15.67172 23.06427 -6.63233 1.000 40.59651 272 GLN B O 1
ATOM 2060 N N . ARG B 1 122 ? 17.33349 21.55518 -6.40038 1.000 41.01136 273 ARG B N 1
ATOM 2061 C CA . ARG B 1 122 ? 16.45829 20.54900 -5.80957 1.000 39.10990 273 ARG B CA 1
ATOM 2062 C C . ARG B 1 122 ? 15.87144 21.03838 -4.49081 1.000 38.31789 273 ARG B C 1
ATOM 2063 O O . ARG B 1 122 ? 14.68800 20.81824 -4.20744 1.000 37.09379 273 ARG B O 1
ATOM 2071 N N . LEU B 1 123 ? 16.68611 21.69860 -3.66509 1.000 37.45078 274 LEU B N 1
ATOM 2072 C CA . LEU B 1 123 ? 16.18257 22.19256 -2.38744 1.000 39.05481 274 LEU B CA 1
ATOM 2073 C C . LEU B 1 123 ? 15.10530 23.25218 -2.59223 1.000 37.65971 274 LEU B C 1
ATOM 2074 O O . LEU B 1 123 ? 14.06954 23.22927 -1.91562 1.000 33.18881 274 LEU B O 1
ATOM 2079 N N . GLN B 1 124 ? 15.32561 24.18206 -3.53541 1.000 37.25837 275 GLN B N 1
ATOM 2080 C CA . GLN B 1 124 ? 14.32182 25.21087 -3.81811 1.000 37.30516 275 GLN B CA 1
ATOM 2081 C C . GLN B 1 124 ? 12.97985 24.59997 -4.19775 1.000 39.49150 275 GLN B C 1
ATOM 2082 O O . GLN B 1 124 ? 11.92805 25.22243 -4.00071 1.000 38.20704 275 GLN B O 1
ATOM 2088 N N . GLN B 1 125 ? 12.99380 23.40214 -4.76631 1.000 39.12396 276 GLN B N 1
ATOM 2089 C CA . GLN B 1 125 ? 11.77408 22.77775 -5.24041 1.000 42.38730 276 GLN B CA 1
ATOM 2090 C C . GLN B 1 125 ? 11.13859 21.86267 -4.20676 1.000 39.28867 276 GLN B C 1
ATOM 2091 O O . GLN B 1 125 ? 10.09596 21.27559 -4.49901 1.000 41.47784 276 GLN B O 1
ATOM 2097 N N . ILE B 1 126 ? 11.72011 21.74786 -3.01434 1.000 40.75549 277 ILE B N 1
ATOM 2098 C CA . ILE B 1 126 ? 11.20582 20.79442 -2.01929 1.000 40.43339 277 ILE B CA 1
ATOM 2099 C C . ILE B 1 126 ? 9.72158 21.06742 -1.78782 1.000 41.39121 277 ILE B C 1
ATOM 2100 O O . ILE B 1 126 ? 9.31199 22.24164 -1.68998 1.000 40.57016 277 ILE B O 1
ATOM 2105 N N . PRO B 1 127 ? 8.86371 20.05106 -1.78638 1.000 42.62949 278 PRO B N 1
ATOM 2106 C CA . PRO B 1 127 ? 7.42581 20.31244 -1.68828 1.000 41.15320 278 PRO B CA 1
ATOM 2107 C C . PRO B 1 127 ? 7.03022 20.79783 -0.30486 1.000 43.28019 278 PRO B C 1
ATOM 2108 O O . PRO B 1 127 ? 7.65073 20.45325 0.70731 1.000 40.21766 278 PRO B O 1
ATOM 2112 N N . GLN B 1 128 ? 5.98989 21.63317 -0.28267 1.000 43.16436 279 GLN B N 1
ATOM 2113 C CA . GLN B 1 128 ? 5.43545 22.11298 0.97499 1.000 44.18554 279 GLN B CA 1
ATOM 2114 C C . GLN B 1 128 ? 4.98853 20.93695 1.82973 1.000 41.60077 279 GLN B C 1
ATOM 2115 O O . GLN B 1 128 ? 4.41869 19.96438 1.32869 1.000 37.21272 279 GLN B O 1
ATOM 2121 N N . GLY B 1 129 ? 5.25446 21.02720 3.12818 1.000 38.93858 280 GLY B N 1
ATOM 2122 C CA . GLY B 1 129 ? 4.84947 19.97908 4.03756 1.000 39.86245 280 GLY B CA 1
ATOM 2123 C C . GLY B 1 129 ? 5.71818 18.74508 4.02464 1.000 37.85729 280 GLY B C 1
ATOM 2124 O O . GLY B 1 129 ? 5.34322 17.73764 4.64018 1.000 38.83491 280 GLY B O 1
ATOM 2125 N N . SER B 1 130 ? 6.86632 18.78400 3.35311 1.000 36.86019 281 SER B N 1
ATOM 2126 C CA . SER B 1 130 ? 7.74706 17.63075 3.37241 1.000 37.97577 281 SER B CA 1
ATOM 2127 C C . SER B 1 130 ? 8.60313 17.63316 4.64099 1.000 34.25177 281 SER B C 1
ATOM 2128 O O . SER B 1 130 ? 8.67773 18.62102 5.37737 1.000 34.24046 281 SER B O 1
ATOM 2131 N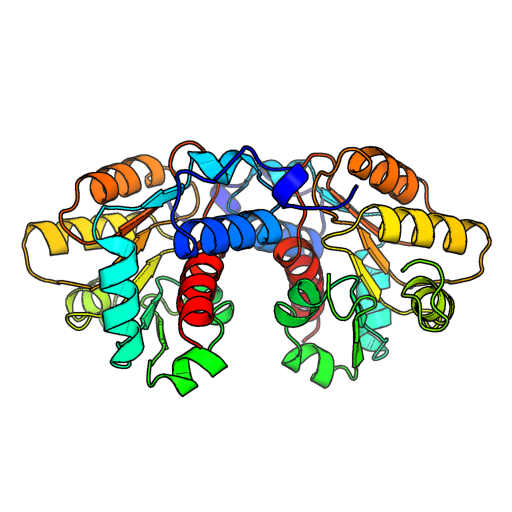 N . VAL B 1 131 ? 9.22374 16.48743 4.91495 1.000 31.64104 282 VAL B N 1
ATOM 2132 C CA . VAL B 1 131 ? 10.17598 16.33472 6.01091 1.000 30.76646 282 VAL B CA 1
ATOM 2133 C C . VAL B 1 131 ? 11.56839 16.39415 5.40466 1.000 32.98797 282 VAL B C 1
ATOM 2134 O O . VAL B 1 131 ? 11.87916 15.63979 4.47224 1.000 34.26069 282 VAL B O 1
ATOM 2138 N N . LEU B 1 132 ? 12.39981 17.29490 5.91289 1.000 26.82455 283 LEU B N 1
ATOM 2139 C CA . LEU B 1 132 ? 13.75909 17.47362 5.42702 1.000 26.46224 283 LEU B CA 1
ATOM 2140 C C . LEU B 1 132 ? 14.71059 16.97050 6.50359 1.000 28.70756 283 LEU B C 1
ATOM 2141 O O . LEU B 1 132 ? 14.72880 17.50576 7.61495 1.000 26.59233 283 LEU B O 1
ATOM 2146 N N . ALA B 1 133 ? 15.46390 15.91680 6.19694 1.000 26.34330 284 ALA B N 1
ATOM 2147 C CA . ALA B 1 133 ? 16.36919 15.30177 7.16598 1.000 26.01584 284 ALA B CA 1
ATOM 2148 C C . ALA B 1 133 ? 17.79705 15.54239 6.69843 1.000 26.87906 284 ALA B C 1
ATOM 2149 O O . ALA B 1 133 ? 18.21177 15.02191 5.66082 1.000 29.68788 284 ALA B O 1
ATOM 2151 N N . ILE B 1 134 ? 18.55402 16.30807 7.46475 1.000 26.29016 285 ILE B N 1
ATOM 2152 C CA . ILE B 1 134 ? 19.89770 16.70896 7.07664 1.000 25.09292 285 ILE B CA 1
ATOM 2153 C C . ILE B 1 134 ? 20.85749 16.05822 8.05977 1.000 27.14117 285 ILE B C 1
ATOM 2154 O O . ILE B 1 134 ? 20.84339 16.36656 9.25858 1.000 26.46967 285 ILE B O 1
ATOM 2159 N N . GLY B 1 135 ? 21.68652 15.14688 7.56718 1.000 28.58257 286 GLY B N 1
ATOM 2160 C CA . GLY B 1 135 ? 22.56439 14.43375 8.46362 1.000 27.33129 286 GLY B CA 1
ATOM 2161 C C . GLY B 1 135 ? 24.02848 14.67330 8.18360 1.000 30.28121 286 GLY B C 1
ATOM 2162 O O . GLY B 1 135 ? 24.88819 14.17572 8.91955 1.000 30.22841 286 GLY B O 1
ATOM 2163 N N . TYR B 1 136 ? 24.33332 15.43124 7.13070 1.000 25.26111 287 TYR B N 1
ATOM 2164 C CA . TYR B 1 136 ? 25.72387 15.57471 6.71566 1.000 29.19861 287 TYR B CA 1
ATOM 2165 C C . TYR B 1 136 ? 26.16974 17.02753 6.54176 1.000 29.15531 287 TYR B C 1
ATOM 2166 O O . TYR B 1 136 ? 27.11060 17.45410 7.20709 1.000 29.04743 287 TYR B O 1
ATOM 2175 N N . ALA B 1 137 ? 25.52961 17.79434 5.65514 1.000 29.31225 288 ALA B N 1
ATOM 2176 C CA . ALA B 1 137 ? 26.12979 19.03052 5.15342 1.000 30.92791 288 ALA B CA 1
ATOM 2177 C C . ALA B 1 137 ? 25.57802 20.27523 5.84287 1.000 29.85351 288 ALA B C 1
ATOM 2178 O O . ALA B 1 137 ? 24.39400 20.59236 5.66777 1.000 25.58995 288 ALA B O 1
ATOM 2180 N N . PRO B 1 138 ? 26.38516 21.01764 6.60901 1.000 30.35393 289 PRO B N 1
ATOM 2181 C CA . PRO B 1 138 ? 25.90460 22.30289 7.15025 1.000 31.38140 289 PRO B CA 1
ATOM 2182 C C . PRO B 1 138 ? 25.43686 23.28438 6.07749 1.000 30.44903 289 PRO B C 1
ATOM 2183 O O . PRO B 1 138 ? 24.49326 24.04401 6.32151 1.000 27.49418 289 PRO B O 1
ATOM 2187 N N . SER B 1 139 ? 26.05067 23.27180 4.89072 1.000 28.76384 290 SER B N 1
ATOM 2188 C CA . SER B 1 139 ? 25.68309 24.23087 3.85472 1.000 32.42781 290 SER B CA 1
ATOM 2189 C C . SER B 1 139 ? 24.24491 24.03240 3.39668 1.000 32.02528 290 SER B C 1
ATOM 2190 O O . SER B 1 139 ? 23.54746 25.00468 3.08949 1.000 27.94237 290 SER B O 1
ATOM 2193 N N . VAL B 1 140 ? 23.79223 22.77700 3.31423 1.000 26.38392 291 VAL B N 1
ATOM 2194 C CA . VAL B 1 140 ? 22.40219 22.49815 2.96220 1.000 27.74255 291 VAL B CA 1
ATOM 2195 C C . VAL B 1 140 ? 21.47402 23.06134 4.02520 1.000 27.92192 291 VAL B C 1
ATOM 2196 O O . VAL B 1 140 ? 20.41733 23.63222 3.71653 1.000 26.31646 291 VAL B O 1
ATOM 2200 N N . LEU B 1 141 ? 21.84634 22.89558 5.30167 1.000 26.54682 292 LEU B N 1
ATOM 2201 C CA . LEU B 1 141 ? 21.02906 23.42284 6.38673 1.000 24.54667 292 LEU B CA 1
ATOM 2202 C C . LEU B 1 141 ? 20.96975 24.94781 6.33697 1.000 27.52715 292 LEU B C 1
ATOM 2203 O O . LEU B 1 141 ? 19.89503 25.54582 6.50653 1.000 22.95607 292 LEU B O 1
ATOM 2208 N N . LEU B 1 142 ? 22.11163 25.59274 6.09029 1.000 25.32477 293 LEU B N 1
ATOM 2209 C CA . LEU B 1 142 ? 22.13675 27.05052 5.99778 1.000 31.07675 293 LEU B CA 1
ATOM 2210 C C . LEU B 1 142 ? 21.22425 27.55013 4.88452 1.000 29.62044 293 LEU B C 1
ATOM 2211 O O . LEU B 1 142 ? 20.41842 28.46164 5.09273 1.000 28.74055 293 LEU B O 1
ATOM 2216 N N . THR B 1 143 ? 21.35308 26.97613 3.68413 1.000 29.22570 294 THR B N 1
ATOM 2217 C CA . THR B 1 143 ? 20.50706 27.40235 2.56981 1.000 30.54525 294 THR B CA 1
ATOM 2218 C C . THR B 1 143 ? 19.03023 27.16102 2.87620 1.000 29.99213 294 THR B C 1
ATOM 2219 O O . THR B 1 143 ? 18.17912 27.99150 2.54162 1.000 28.69808 294 THR B O 1
ATOM 2223 N N . ALA B 1 144 ? 18.70587 26.03140 3.51882 1.000 25.68929 295 ALA B N 1
ATOM 2224 C CA . ALA B 1 144 ? 17.31253 25.74647 3.85089 1.000 27.93870 295 ALA B CA 1
ATOM 2225 C C . ALA B 1 144 ? 16.75932 26.77653 4.82620 1.000 28.59718 295 ALA B C 1
ATOM 2226 O O . ALA B 1 144 ? 15.60774 27.20649 4.69824 1.000 25.89917 295 ALA B O 1
ATOM 2228 N N . CYS B 1 145 ? 17.55302 27.16091 5.83058 1.000 26.10023 296 CYS B N 1
ATOM 2229 C CA . CYS B 1 145 ? 17.09103 28.17572 6.76677 1.000 27.85364 296 CYS B CA 1
ATOM 2230 C C . CYS B 1 145 ? 16.85595 29.50662 6.05992 1.000 29.94361 296 CYS B C 1
ATOM 2231 O O . CYS B 1 145 ? 15.86662 30.19383 6.33284 1.000 29.11794 296 CYS B O 1
ATOM 2234 N N . LYS B 1 146 ? 17.75083 29.88539 5.14596 1.000 29.21744 297 LYS B N 1
ATOM 2235 C CA . LYS B 1 146 ? 17.54113 31.10874 4.37953 1.000 33.51425 297 LYS B CA 1
ATOM 2236 C C . LYS B 1 146 ? 16.24878 31.03675 3.57903 1.000 32.90137 297 LYS B C 1
ATOM 2237 O O . LYS B 1 146 ? 15.42821 31.96092 3.61592 1.000 28.57124 297 LYS B O 1
ATOM 2243 N N . LEU B 1 147 ? 16.06027 29.94522 2.83143 1.000 28.81312 298 LEU B N 1
ATOM 2244 C CA . LEU B 1 147 ? 14.85364 29.79386 2.02268 1.000 30.92375 298 LEU B CA 1
ATOM 2245 C C . LEU B 1 147 ? 13.60440 29.84220 2.88298 1.000 33.26370 298 LEU B C 1
ATOM 2246 O O . LEU B 1 147 ? 12.55225 30.31465 2.42617 1.000 32.54948 298 LEU B O 1
ATOM 2251 N N . ILE B 1 148 ? 13.70741 29.37929 4.13154 1.000 29.88039 299 ILE B N 1
ATOM 2252 C CA . ILE B 1 148 ? 12.56246 29.41169 5.03264 1.000 31.65403 299 ILE B CA 1
ATOM 2253 C C . ILE B 1 148 ? 12.30299 30.83369 5.51920 1.000 31.69915 299 ILE B C 1
ATOM 2254 O O . ILE B 1 148 ? 11.15185 31.27802 5.55800 1.000 33.97819 299 ILE B O 1
ATOM 2259 N N . GLU B 1 149 ? 13.35706 31.57110 5.90029 1.000 30.30023 300 GLU B N 1
ATOM 2260 C CA . GLU B 1 149 ? 13.17225 32.96281 6.30824 1.000 32.61380 300 GLU B CA 1
ATOM 2261 C C . GLU B 1 149 ? 12.48581 33.76013 5.21292 1.000 35.65507 300 GLU B C 1
ATOM 2262 O O . GLU B 1 149 ? 11.57698 34.54993 5.48062 1.000 32.65018 300 GLU B O 1
ATOM 2268 N N . GLN B 1 150 ? 12.93986 33.58539 3.97119 1.000 34.99750 301 GLN B N 1
ATOM 2269 C CA . GLN B 1 150 ? 12.40242 34.28871 2.81677 1.000 34.79580 301 GLN B CA 1
ATOM 2270 C C . GLN B 1 150 ? 11.08142 33.69413 2.36139 1.000 35.37777 301 GLN B C 1
ATOM 2271 O O . GLN B 1 150 ? 10.52983 34.13919 1.35487 1.000 34.85008 301 GLN B O 1
ATOM 2277 N N . GLN B 1 151 ? 10.58560 32.68663 3.08569 1.000 34.73391 302 GLN B N 1
ATOM 2278 C CA . GLN B 1 151 ? 9.28822 32.05888 2.84626 1.000 37.50220 302 GLN B CA 1
ATOM 2279 C C . GLN B 1 151 ? 9.18035 31.45496 1.45261 1.000 37.06333 302 GLN B C 1
ATOM 2280 O O . GLN B 1 151 ? 8.10090 31.43084 0.86076 1.000 40.29462 302 GLN B O 1
ATOM 2286 N N . HIS B 1 152 ? 10.28455 30.94501 0.91651 1.000 35.04520 303 HIS B N 1
ATOM 2287 C CA . HIS B 1 152 ? 10.17684 30.25082 -0.35583 1.000 34.54680 303 HIS B CA 1
ATOM 2288 C C . HIS B 1 152 ? 9.79748 28.78292 -0.18266 1.000 35.46870 303 HIS B C 1
ATOM 2289 O O . HIS B 1 152 ? 9.05525 28.25121 -1.01133 1.000 32.88088 303 HIS B O 1
ATOM 2296 N N . ILE B 1 153 ? 10.29421 28.11089 0.86801 1.000 34.49018 304 ILE B N 1
ATOM 2297 C CA . ILE B 1 153 ? 9.94607 26.72153 1.15814 1.000 34.51807 304 ILE B CA 1
ATOM 2298 C C . ILE B 1 153 ? 9.29831 26.66510 2.53661 1.000 34.91235 304 ILE B C 1
ATOM 2299 O O . ILE B 1 153 ? 9.52450 27.52760 3.38936 1.000 33.56820 304 ILE B O 1
ATOM 2304 N N . GLN B 1 154 ? 8.48125 25.63293 2.75264 1.000 34.17873 305 GLN B N 1
ATOM 2305 C CA . GLN B 1 154 ? 7.84398 25.41334 4.05490 1.000 34.80903 305 GLN B CA 1
ATOM 2306 C C . GLN B 1 154 ? 7.69520 23.92583 4.32934 1.000 37.12167 305 GLN B C 1
ATOM 2307 O O . GLN B 1 154 ? 6.59915 23.35981 4.21753 1.000 33.75058 305 GLN B O 1
ATOM 2313 N N . PRO B 1 155 ? 8.78468 23.25609 4.72020 1.000 34.23867 306 PRO B N 1
ATOM 2314 C CA . PRO B 1 155 ? 8.67088 21.85841 5.15190 1.000 33.15309 306 PRO B CA 1
ATOM 2315 C C . PRO B 1 155 ? 7.86561 21.73778 6.43448 1.000 33.47582 306 PRO B C 1
ATOM 2316 O O . PRO B 1 155 ? 7.78815 22.67156 7.23671 1.000 32.78840 306 PRO B O 1
ATOM 2320 N N . ALA B 1 156 ? 7.26063 20.56037 6.62483 1.000 30.90662 307 ALA B N 1
ATOM 2321 C CA . ALA B 1 156 ? 6.62623 20.27274 7.90258 1.000 33.28672 307 ALA B CA 1
ATOM 2322 C C . ALA B 1 156 ? 7.64419 20.05891 9.01571 1.000 28.89738 307 ALA B C 1
ATOM 2323 O O . ALA B 1 156 ? 7.30648 20.23512 10.18581 1.000 31.20398 307 ALA B O 1
ATOM 2325 N N . LEU B 1 157 ? 8.87637 19.68714 8.68844 1.000 27.14286 308 LEU B N 1
ATOM 2326 C CA . LEU B 1 157 ? 9.86846 19.40753 9.71835 1.000 26.21364 308 LEU B CA 1
ATOM 2327 C C . LEU B 1 157 ? 11.24517 19.48003 9.08457 1.000 27.32711 308 LEU B C 1
ATOM 2328 O O . LEU B 1 157 ? 11.43896 19.00228 7.96586 1.000 26.11478 308 LEU B O 1
ATOM 2333 N N . VAL B 1 158 ? 12.18748 20.10407 9.78664 1.000 26.47573 309 VAL B N 1
ATOM 2334 C CA . VAL B 1 158 ? 13.59392 20.03002 9.42452 1.000 23.24769 309 VAL B CA 1
ATOM 2335 C C . VAL B 1 158 ? 14.30683 19.35236 10.57738 1.000 22.57647 309 VAL B C 1
ATOM 2336 O O . VAL B 1 158 ? 14.24679 19.82534 11.71831 1.000 21.76658 309 VAL B O 1
ATOM 2340 N N . ILE B 1 159 ? 14.91282 18.20623 10.29302 1.000 22.06760 310 ILE B N 1
ATOM 2341 C CA . ILE B 1 159 ? 15.80377 17.53839 11.22915 1.000 22.94238 310 ILE B CA 1
ATOM 2342 C C . ILE B 1 159 ? 17.19399 17.98729 10.83234 1.000 22.79335 310 ILE B C 1
ATOM 2343 O O . ILE B 1 159 ? 17.69549 17.59099 9.78090 1.000 23.04151 310 ILE B O 1
ATOM 2348 N N . GLY B 1 160 ? 17.78140 18.87880 11.61980 1.000 23.82324 311 GLY B N 1
ATOM 2349 C CA . GLY B 1 160 ? 19.05425 19.43694 11.22714 1.000 22.40250 311 GLY B CA 1
ATOM 2350 C C . GLY B 1 160 ? 20.15436 18.90231 12.10851 1.000 24.92080 311 GLY B C 1
ATOM 2351 O O . GLY B 1 160 ? 20.36782 19.41137 13.21388 1.000 24.54593 311 GLY B O 1
ATOM 2352 N N . MET B 1 161 ? 20.84195 17.86161 11.64907 1.000 23.42100 312 MET B N 1
ATOM 2353 C CA . MET B 1 161 ? 21.87818 17.19538 12.43988 1.000 23.55482 312 MET B CA 1
ATOM 2354 C C . MET B 1 161 ? 23.11600 16.93868 11.59532 1.000 26.98539 312 MET B C 1
ATOM 2355 O O . MET B 1 161 ? 23.59310 15.79872 11.49349 1.000 26.49744 312 MET B O 1
ATOM 2360 N N . PRO B 1 162 ? 23.67882 17.97693 10.97988 1.000 26.06664 313 PRO B N 1
ATOM 2361 C CA . PRO B 1 162 ? 24.84747 17.77151 10.12068 1.000 25.68551 313 PRO B CA 1
ATOM 2362 C C . PRO B 1 162 ? 26.06269 17.33077 10.92698 1.000 27.64971 313 PRO B C 1
ATOM 2363 O O . PRO B 1 162 ? 26.13814 17.51224 12.14354 1.000 26.14591 313 PRO B O 1
ATOM 2367 N N . ILE B 1 163 ? 27.02147 16.73314 10.21143 1.000 28.31057 314 ILE B N 1
ATOM 2368 C CA . ILE B 1 163 ? 28.32492 16.40518 10.78053 1.000 28.23244 314 ILE B CA 1
ATOM 2369 C C . ILE B 1 163 ? 29.06883 17.69801 11.14175 1.000 31.14965 314 ILE B C 1
ATOM 2370 O O . ILE B 1 163 ? 28.88959 18.73848 10.50157 1.000 28.94230 314 ILE B O 1
ATOM 2375 N N . GLY B 1 164 ? 29.92436 17.62230 12.16974 1.000 30.61875 315 GLY B N 1
ATOM 2376 C CA . GLY B 1 164 ? 30.60750 18.76792 12.74261 1.000 30.33456 315 GLY B CA 1
ATOM 2377 C C . GLY B 1 164 ? 31.67406 19.44952 11.90205 1.000 30.93092 315 GLY B C 1
ATOM 2378 O O . GLY B 1 164 ? 32.77682 19.71908 12.39038 1.000 29.36724 315 GLY B O 1
ATOM 2379 N N . PHE B 1 165 ? 31.35943 19.75287 10.64731 1.000 28.25133 316 PHE B N 1
ATOM 2380 C CA . PHE B 1 165 ? 32.25871 20.56032 9.84376 1.000 36.00469 316 PHE B CA 1
ATOM 2381 C C . PHE B 1 165 ? 32.26329 22.00100 10.35793 1.000 35.18711 316 PHE B C 1
ATOM 2382 O O . PHE B 1 165 ? 31.45293 22.39033 11.20476 1.000 31.13167 316 PHE B O 1
ATOM 2390 N N . SER B 1 166 ? 33.18744 22.79871 9.81131 1.000 35.71735 317 SER B N 1
ATOM 2391 C CA . SER B 1 166 ? 33.48325 24.11810 10.36650 1.000 39.34439 317 SER B CA 1
ATOM 2392 C C . SER B 1 166 ? 32.25011 25.01028 10.46991 1.000 37.34448 317 SER B C 1
ATOM 2393 O O . SER B 1 166 ? 32.16284 25.83417 11.38746 1.000 38.92211 317 SER B O 1
ATOM 2396 N N . HIS B 1 167 ? 31.30120 24.87836 9.54563 1.000 38.82419 318 HIS B N 1
ATOM 2397 C CA . HIS B 1 167 ? 30.11317 25.72403 9.52124 1.000 39.99836 318 HIS B CA 1
ATOM 2398 C C . HIS B 1 167 ? 28.92342 25.13318 10.26887 1.000 38.16256 318 HIS B C 1
ATOM 2399 O O . HIS B 1 167 ? 27.85960 25.76266 10.28998 1.000 30.73229 318 HIS B O 1
ATOM 2406 N N . ALA B 1 168 ? 29.05866 23.94454 10.86086 1.000 31.81582 319 ALA B N 1
ATOM 2407 C CA . ALA B 1 168 ? 27.90197 23.31838 11.49913 1.000 31.13627 319 ALA B CA 1
ATOM 2408 C C . ALA B 1 168 ? 27.35809 24.08346 12.70172 1.000 27.74073 319 ALA B C 1
ATOM 2409 O O . ALA B 1 168 ? 26.12340 24.16224 12.83316 1.000 22.47338 319 ALA B O 1
ATOM 2411 N N . PRO B 1 169 ? 28.16713 24.61458 13.62342 1.000 30.44743 320 PRO B N 1
ATOM 2412 C CA . PRO B 1 169 ? 27.55960 25.33459 14.74986 1.000 32.60385 320 PRO B CA 1
ATOM 2413 C C . PRO B 1 169 ? 26.72807 26.51873 14.29410 1.000 31.96755 320 PRO B C 1
ATOM 2414 O O . PRO B 1 169 ? 25.62236 26.72586 14.81303 1.000 30.15931 320 PRO B O 1
ATOM 2418 N N . GLY B 1 170 ? 27.21668 27.27649 13.30946 1.000 32.59271 321 GLY B N 1
ATOM 2419 C CA . GLY B 1 170 ? 26.43361 28.37796 12.77411 1.000 36.75371 321 GLY B CA 1
ATOM 2420 C C . GLY B 1 170 ? 25.13974 27.92979 12.11661 1.000 34.60868 321 GLY B C 1
ATOM 2421 O O . GLY B 1 170 ? 24.09232 28.55159 12.30674 1.000 25.13380 321 GLY B O 1
ATOM 2422 N N . ALA B 1 171 ? 25.18902 26.83747 11.34035 1.000 29.95261 322 ALA B N 1
ATOM 2423 C CA . ALA B 1 171 ? 23.98682 26.36521 10.65949 1.000 26.53976 322 ALA B CA 1
ATOM 2424 C C . ALA B 1 171 ? 22.92331 25.94884 11.65965 1.000 27.88326 322 ALA B C 1
ATOM 2425 O O . ALA B 1 171 ? 21.73513 26.24651 11.48353 1.000 25.81854 322 ALA B O 1
ATOM 2427 N N . LYS B 1 172 ? 23.32839 25.25877 12.72404 1.000 25.09044 323 LYS B N 1
ATOM 2428 C CA . LYS B 1 172 ? 22.33984 24.78856 13.68260 1.000 28.02910 323 LYS B CA 1
ATOM 2429 C C . LYS B 1 172 ? 21.80919 25.92229 14.54497 1.000 26.04757 323 LYS B C 1
ATOM 2430 O O . LYS B 1 172 ? 20.65771 25.86501 14.98825 1.000 24.36774 323 LYS B O 1
ATOM 2436 N N . ARG B 1 173 ? 22.60643 26.97414 14.76322 1.000 29.72593 324 ARG B N 1
ATOM 2437 C CA . ARG B 1 173 ? 22.08759 28.16029 15.44448 1.000 28.61528 324 ARG B CA 1
ATOM 2438 C C . ARG B 1 173 ? 21.00402 28.84568 14.61458 1.000 27.53739 324 ARG B C 1
ATOM 2439 O O . ARG B 1 173 ? 19.99499 29.30914 15.16393 1.000 26.67628 324 ARG B O 1
ATOM 2447 N N . ARG B 1 174 ? 21.19936 28.93764 13.29387 1.000 25.07573 325 ARG B N 1
ATOM 2448 C CA . ARG B 1 174 ? 20.15017 29.47103 12.42865 1.000 25.91749 325 ARG B CA 1
ATOM 2449 C C . ARG B 1 174 ? 18.88763 28.62000 12.49611 1.000 26.83458 325 ARG B C 1
ATOM 2450 O O . ARG B 1 174 ? 17.77468 29.15394 12.45254 1.000 25.46663 325 ARG B O 1
ATOM 2458 N N . LEU B 1 175 ? 19.03460 27.28326 12.58470 1.000 24.37872 326 LEU B N 1
ATOM 2459 C CA . LEU B 1 175 ? 17.85502 26.42480 12.68223 1.000 23.95958 326 LEU B CA 1
ATOM 2460 C C . LEU B 1 175 ? 17.09236 26.66033 13.98678 1.000 22.93971 326 LEU B C 1
ATOM 2461 O O . LEU B 1 175 ? 15.85477 26.67161 13.99096 1.000 23.80504 326 LEU B O 1
ATOM 2466 N N . MET B 1 176 ? 17.81250 26.83484 15.10498 1.000 23.12992 327 MET B N 1
ATOM 2467 C CA . MET B 1 176 ? 17.17352 27.03098 16.41216 1.000 22.69227 327 MET B CA 1
ATOM 2468 C C . MET B 1 176 ? 16.23577 28.23756 16.42235 1.000 24.40393 327 MET B C 1
ATOM 2469 O O . MET B 1 176 ? 15.23720 28.25081 17.15766 1.000 24.25989 327 MET B O 1
ATOM 2474 N N . THR B 1 177 ? 16.55203 29.27702 15.65348 1.000 24.96997 328 THR B N 1
ATOM 2475 C CA . THR B 1 177 ? 15.70317 30.45813 15.60390 1.000 24.80376 328 THR B CA 1
ATOM 2476 C C . THR B 1 177 ? 14.78814 30.46630 14.39415 1.000 29.20582 328 THR B C 1
ATOM 2477 O O . THR B 1 177 ? 14.08882 31.46376 14.16729 1.000 31.27256 328 THR B O 1
ATOM 2481 N N . SER B 1 178 ? 14.79533 29.39920 13.59759 1.000 24.68984 329 SER B N 1
ATOM 2482 C CA . SER B 1 178 ? 13.90513 29.33238 12.45699 1.000 27.24481 329 SER B CA 1
ATOM 2483 C C . SER B 1 178 ? 12.46715 29.16936 12.94083 1.000 28.37882 329 SER B C 1
ATOM 2484 O O . SER B 1 178 ? 12.21466 28.51137 13.95666 1.000 28.30426 329 SER B O 1
ATOM 2487 N N . PRO B 1 179 ? 11.50196 29.76592 12.23892 1.000 28.73729 330 PRO B N 1
ATOM 2488 C CA . PRO B 1 179 ? 10.09533 29.51540 12.57578 1.000 28.28986 330 PRO B CA 1
ATOM 2489 C C . PRO B 1 179 ? 9.60453 28.12767 12.15629 1.000 27.85768 330 PRO B C 1
ATOM 2490 O O . PRO B 1 179 ? 8.51079 27.72981 12.57136 1.000 29.82910 330 PRO B O 1
ATOM 2494 N N . ILE B 1 180 ? 10.36208 27.39125 11.35797 1.000 27.22619 331 ILE B N 1
ATOM 2495 C CA . ILE B 1 180 ? 9.92192 26.06638 10.89170 1.000 29.19559 331 ILE B CA 1
ATOM 2496 C C . ILE B 1 180 ? 9.97255 25.07665 12.05748 1.000 24.79295 331 ILE B C 1
ATOM 2497 O O . ILE B 1 180 ? 10.84304 25.20950 12.93503 1.000 25.40657 331 ILE B O 1
ATOM 2502 N N . PRO B 1 181 ? 9.06353 24.10126 12.14710 1.000 26.44316 332 PRO B N 1
ATOM 2503 C CA . PRO B 1 181 ? 9.21626 23.06987 13.18771 1.000 27.18988 332 PRO B CA 1
ATOM 2504 C C . PRO B 1 181 ? 10.48273 22.26637 12.93429 1.000 25.62796 332 PRO B C 1
ATOM 2505 O O . PRO B 1 181 ? 10.81923 21.95108 11.79145 1.000 26.73865 332 PRO B O 1
ATOM 2509 N N . HIS B 1 182 ? 11.22600 21.98018 13.99958 1.000 25.23456 333 HIS B N 1
ATOM 2510 C CA . HIS B 1 182 ? 12.54748 21.42019 13.77941 1.000 24.22697 333 HIS B CA 1
ATOM 2511 C C . HIS B 1 182 ? 13.01852 20.63780 14.99473 1.000 23.86712 333 HIS B C 1
ATOM 2512 O O . HIS B 1 182 ? 12.51847 20.80461 16.10920 1.000 21.03755 333 HIS B O 1
ATOM 2519 N N . ILE B 1 183 ? 14.01455 19.78720 14.74526 1.000 23.29715 334 ILE B N 1
ATOM 2520 C CA . ILE B 1 183 ? 14.72551 19.02417 15.76355 1.000 24.61994 334 ILE B CA 1
ATOM 2521 C C . ILE B 1 183 ? 16.20565 19.14147 15.43853 1.000 22.52499 334 ILE B C 1
ATOM 2522 O O . ILE B 1 183 ? 16.60301 18.94784 14.28501 1.000 25.48987 334 ILE B O 1
ATOM 2527 N N . THR B 1 184 ? 17.02349 19.44811 16.43670 1.000 19.78064 335 THR B N 1
ATOM 2528 C CA . THR B 1 184 ? 18.45656 19.54766 16.19771 1.000 22.79194 335 THR B CA 1
ATOM 2529 C C . THR B 1 184 ? 19.19026 19.06585 17.44237 1.000 26.22540 335 THR B C 1
ATOM 2530 O O . THR B 1 184 ? 18.57579 18.58666 18.40465 1.000 25.88794 335 THR B O 1
ATOM 2534 N N . ILE B 1 185 ? 20.52001 19.15809 17.40331 1.000 25.66020 336 ILE B N 1
ATOM 2535 C CA . ILE B 1 185 ? 21.37816 18.70978 18.49355 1.000 30.05356 336 ILE B CA 1
ATOM 2536 C C . ILE B 1 185 ? 22.30316 19.85650 18.86048 1.000 31.53976 336 ILE B C 1
ATOM 2537 O O . ILE B 1 185 ? 23.03960 20.35680 18.00069 1.000 33.29958 336 ILE B O 1
ATOM 2542 N N . GLN B 1 186 ? 22.27386 20.25990 20.13228 1.000 30.16860 337 GLN B N 1
ATOM 2543 C CA . GLN B 1 186 ? 23.09031 21.35829 20.64657 1.000 37.17154 337 GLN B CA 1
ATOM 2544 C C . GLN B 1 186 ? 23.80125 20.90088 21.90916 1.000 45.37565 337 GLN B C 1
ATOM 2545 O O . GLN B 1 186 ? 23.15251 20.43908 22.85310 1.000 45.43266 337 GLN B O 1
ATOM 2551 N N . GLY B 1 187 ? 25.12083 21.04799 21.94139 1.000 48.76530 338 GLY B N 1
ATOM 2552 C CA . GLY B 1 187 ? 25.88485 20.63850 23.10301 1.000 53.44306 338 GLY B CA 1
ATOM 2553 C C . GLY B 1 187 ? 26.36245 19.20640 23.05551 1.000 60.13532 338 GLY B C 1
ATOM 2554 O O . GLY B 1 187 ? 26.75322 18.65929 24.09448 1.000 62.58798 338 GLY B O 1
ATOM 2555 N N . SER B 1 188 ? 26.32706 18.57603 21.88419 1.000 61.58968 339 SER B N 1
ATOM 2556 C CA . SER B 1 188 ? 26.90707 17.25919 21.69194 1.000 60.81475 339 SER B CA 1
ATOM 2557 C C . SER B 1 188 ? 27.43819 17.18239 20.26908 1.000 65.81238 339 SER B C 1
ATOM 2558 O O . SER B 1 188 ? 27.04940 17.96527 19.39676 1.000 66.58470 339 SER B O 1
ATOM 2561 N N . LEU B 1 189 ? 28.34872 16.23696 20.04648 1.000 69.23161 340 LEU B N 1
ATOM 2562 C CA . LEU B 1 189 ? 28.89568 16.00494 18.71581 1.000 67.16832 340 LEU B CA 1
ATOM 2563 C C . LEU B 1 189 ? 27.97374 15.16725 17.83798 1.000 62.32534 340 LEU B C 1
ATOM 2564 O O . LEU B 1 189 ? 28.35955 14.81063 16.72410 1.000 61.11318 340 LEU B O 1
ATOM 2566 N N . GLY B 1 190 ? 26.76558 14.85498 18.30984 1.000 51.51187 341 GLY B N 1
ATOM 2567 C CA . GLY B 1 190 ? 25.88109 13.99588 17.54534 1.000 46.78698 341 GLY B CA 1
ATOM 2568 C C . GLY B 1 190 ? 25.50632 14.60402 16.20099 1.000 41.31990 341 GLY B C 1
ATOM 2569 O O . GLY B 1 190 ? 25.33160 15.81414 16.06442 1.000 39.16882 341 GLY B O 1
ATOM 2570 N N . GLY B 1 191 ? 25.36887 13.72793 15.21034 1.000 35.72392 342 GLY B N 1
ATOM 2571 C CA . GLY B 1 191 ? 24.91308 14.10939 13.88660 1.000 30.43988 342 GLY B CA 1
ATOM 2572 C C . GLY B 1 191 ? 24.96517 12.87310 13.02066 1.000 31.28199 342 GLY B C 1
ATOM 2573 O O . GLY B 1 191 ? 25.06678 11.76114 13.54342 1.000 33.37123 342 GLY B O 1
ATOM 2574 N N . GLY B 1 192 ? 24.90579 13.05157 11.70168 1.000 26.90030 343 GLY B N 1
ATOM 2575 C CA . GLY B 1 192 ? 25.04354 11.88894 10.82315 1.000 27.87867 343 GLY B CA 1
ATOM 2576 C C . GLY B 1 192 ? 23.75427 11.09578 10.73822 1.000 28.53662 343 GLY B C 1
ATOM 2577 O O . GLY B 1 192 ? 22.66172 11.66356 10.64140 1.000 28.33595 343 GLY B O 1
ATOM 2578 N N . LEU B 1 193 ? 23.87552 9.75773 10.80948 1.000 32.62899 344 LEU B N 1
ATOM 2579 C CA . LEU B 1 193 ? 22.73170 8.84777 10.71717 1.000 29.31949 344 LEU B CA 1
ATOM 2580 C C . LEU B 1 193 ? 21.77370 8.97723 11.89384 1.000 28.10316 344 LEU B C 1
ATOM 2581 O O . LEU B 1 193 ? 20.70500 8.36037 11.87523 1.000 30.73272 344 LEU B O 1
ATOM 2586 N N . LEU B 1 194 ? 22.13405 9.73518 12.92496 1.000 28.70100 345 LEU B N 1
ATOM 2587 C CA . LEU B 1 194 ? 21.16150 10.06777 13.95307 1.000 25.86853 345 LEU B CA 1
ATOM 2588 C C . LEU B 1 194 ? 19.98145 10.82945 13.37341 1.000 27.15965 345 LEU B C 1
ATOM 2589 O O . LEU B 1 194 ? 18.89718 10.82645 13.96417 1.000 22.69944 345 LEU B O 1
ATOM 2594 N N . ALA B 1 195 ? 20.16766 11.51463 12.23730 1.000 26.71409 346 ALA B N 1
ATOM 2595 C CA . ALA B 1 195 ? 19.02085 12.16707 11.60827 1.000 27.09834 346 ALA B CA 1
ATOM 2596 C C . ALA B 1 195 ? 18.01207 11.13451 11.13559 1.000 27.14618 346 ALA B C 1
ATOM 2597 O O . ALA B 1 195 ? 16.79803 11.34453 11.24189 1.000 25.09996 346 ALA B O 1
ATOM 2599 N N . ALA B 1 196 ? 18.49988 10.00275 10.62124 1.000 28.18922 347 ALA B N 1
ATOM 2600 C CA . ALA B 1 196 ? 17.60941 8.91367 10.22232 1.000 29.71586 347 ALA B CA 1
ATOM 2601 C C . ALA B 1 196 ? 16.99525 8.20371 11.43155 1.000 30.30678 347 ALA B C 1
ATOM 2602 O O . ALA B 1 196 ? 15.82360 7.80264 11.39039 1.000 30.78472 347 ALA B O 1
ATOM 2604 N N . VAL B 1 197 ? 17.77403 7.99688 12.50064 1.000 29.63072 348 VAL B N 1
ATOM 2605 C CA . VAL B 1 197 ? 17.20313 7.42548 13.72611 1.000 29.47865 348 VAL B CA 1
ATOM 2606 C C . VAL B 1 197 ? 16.04313 8.28446 14.21363 1.000 32.42382 348 VAL B C 1
ATOM 2607 O O . VAL B 1 197 ? 15.00246 7.76959 14.64398 1.000 28.75979 348 VAL B O 1
ATOM 2611 N N . THR B 1 198 ? 16.20779 9.60973 14.15430 1.000 25.41329 349 THR B N 1
ATOM 2612 C CA . THR B 1 198 ? 15.17043 10.51903 14.63278 1.000 27.72851 349 THR B CA 1
ATOM 2613 C C . THR B 1 198 ? 13.86662 10.31392 13.87313 1.000 29.14848 349 THR B C 1
ATOM 2614 O O . THR B 1 198 ? 12.80537 10.12361 14.47879 1.000 29.81409 349 THR B O 1
ATOM 2618 N N . LEU B 1 199 ? 13.92741 10.36915 12.53887 1.000 28.00672 350 LEU B N 1
ATOM 2619 C CA . LEU B 1 199 ? 12.72854 10.18293 11.72554 1.000 30.33844 350 LEU B CA 1
ATOM 2620 C C . LEU B 1 199 ? 12.15612 8.77640 11.87954 1.000 31.67967 350 LEU B C 1
ATOM 2621 O O . LEU B 1 199 ? 10.93118 8.59451 11.90972 1.000 31.38384 350 LEU B O 1
ATOM 2626 N N . ASN B 1 200 ? 13.02206 7.76350 11.95594 1.000 33.25657 351 ASN B N 1
ATOM 2627 C CA . ASN B 1 200 ? 12.52800 6.39994 12.15145 1.000 33.82342 351 ASN B CA 1
ATOM 2628 C C . ASN B 1 200 ? 11.71357 6.30215 13.43440 1.000 37.83867 351 ASN B C 1
ATOM 2629 O O . ASN B 1 200 ? 10.64549 5.68318 13.45676 1.000 38.45488 351 ASN B O 1
ATOM 2634 N N . ALA B 1 201 ? 12.19801 6.93159 14.50932 1.000 36.14151 352 ALA B N 1
ATOM 2635 C CA . ALA B 1 201 ? 11.49348 6.89804 15.78769 1.000 37.81547 352 ALA B CA 1
ATOM 2636 C C . ALA B 1 201 ? 10.11985 7.54480 15.68406 1.000 41.54932 352 ALA B C 1
ATOM 2637 O O . ALA B 1 201 ? 9.13860 7.01065 16.21128 1.000 42.70551 352 ALA B O 1
ATOM 2639 N N . LEU B 1 202 ? 10.03092 8.70219 15.01746 1.000 34.58919 353 LEU B N 1
ATOM 2640 C CA . LEU B 1 202 ? 8.73478 9.34023 14.81347 1.000 38.05373 353 LEU B CA 1
ATOM 2641 C C . LEU B 1 202 ? 7.79334 8.44533 14.01044 1.000 41.82912 353 LEU B C 1
ATOM 2642 O O . LEU B 1 202 ? 6.59567 8.36653 14.30791 1.000 44.01043 353 LEU B O 1
ATOM 2647 N N . VAL B 1 203 ? 8.31210 7.77107 12.98263 1.000 40.54262 354 VAL B N 1
ATOM 2648 C CA . VAL B 1 203 ? 7.47512 6.85955 12.20662 1.000 44.96946 354 VAL B CA 1
ATOM 2649 C C . VAL B 1 203 ? 7.01576 5.68401 13.06838 1.000 48.40558 354 VAL B C 1
ATOM 2650 O O . VAL B 1 203 ? 5.87857 5.21610 12.94218 1.000 53.07666 354 VAL B O 1
ATOM 2654 N N . GLU B 1 204 ? 7.87704 5.20321 13.97361 1.000 51.25120 355 GLU B N 1
ATOM 2655 C CA . GLU B 1 204 ? 7.49743 4.07917 14.83337 1.000 52.51402 355 GLU B CA 1
ATOM 2656 C C . GLU B 1 204 ? 6.34664 4.45468 15.76476 1.000 53.50991 355 GLU B C 1
ATOM 2657 O O . GLU B 1 204 ? 5.48391 3.62031 16.05514 1.000 55.51764 355 GLU B O 1
ATOM 2663 N N . THR B 1 205 ? 6.32105 5.70253 16.25390 1.000 50.14201 356 THR B N 1
ATOM 2664 C CA . THR B 1 205 ? 5.20233 6.17046 17.07446 1.000 52.02296 356 THR B CA 1
ATOM 2665 C C . THR B 1 205 ? 3.90608 6.26928 16.29277 1.000 55.15598 356 THR B C 1
ATOM 2666 O O . THR B 1 205 ? 2.85423 6.50393 16.89339 1.000 55.78176 356 THR B O 1
ATOM 2670 N N . LEU B 1 206 ? 3.96201 6.10792 14.97703 1.000 56.35795 357 LEU B N 1
ATOM 2671 C CA . LEU B 1 206 ? 2.79699 6.18633 14.11449 1.000 60.48540 357 LEU B CA 1
ATOM 2672 C C . LEU B 1 206 ? 2.36683 4.83749 13.57589 1.000 65.30862 357 LEU B C 1
ATOM 2673 O O . LEU B 1 206 ? 1.18915 4.65584 13.26204 1.000 73.84519 357 LEU B O 1
ATOM 2678 N N . ILE B 1 207 ? 3.29096 3.89111 13.46559 1.000 65.38815 358 ILE B N 1
ATOM 2679 C CA . ILE B 1 207 ? 2.97580 2.55891 12.97746 1.000 72.96030 358 ILE B CA 1
ATOM 2680 C C . ILE B 1 207 ? 3.23191 1.52568 14.07357 1.000 75.15470 358 ILE B C 1
ATOM 2681 O O . ILE B 1 207 ? 2.57629 1.53732 15.12187 1.000 75.57043 358 ILE B O 1
#

InterPro domains:
  IPR000551 MerR-type HTH domain [PF13411] (18-76)
  IPR000551 MerR-type HTH domain [PS50937] (5-76)
  IPR000551 MerR-type HTH domain [SM00422] (6-77)
  IPR003722 Cobalamin biosynthesis precorrin-8X methylmutase CobH/CbiC [PF02570] (167-355)
  IPR009061 Putative DNA-binding domain superfamily [SSF46955] (7-118)
  IPR036588 Precorrin-8X methylmutase CobH/CbiC superfamily [G3DSA:3.40.50.10230] (162-356)
  IPR036588 Precorrin-8X methylmutase CobH/CbiC superfamily [SSF63965] (156-356)

Secondary structure (DSSP, 8-state):
---HHHHSPP-TTS-HHHHHHHHHHHHHH--TTHHHHEEE-TTHHHHHHHHHHTT--EEESSHHHHHHS-HHHHHHHT--EEES-S---TT-SS-HHHHHTTPPTT-EEEESS-HHHHHHHHHHHHTTS---SEEEE-----TTHHHHHHHHHT-SS-EEEESSS---HHHHHHHHHHHHHHH-/---HHHHSPP-TTS-HHHHHHHHHHHHHH--TTHHHHEEE-TTHHHHHHHHHHTT--EEESSHHHHHTS-HHHHHHHT--EEES----TT-HHHHHHTPPTT-EEEESS-HHHHHHHHHHHHTTS---SEEEE-----TTHHHHHHHHHT-SS-EEEE-SS---TTHHHHHHHHHHHTT-

Nearest PDB structures (foldseek):
  8x33-assembly1_B  TM=8.868E-01  e=1.902E-30  Synechocystis sp. PCC 6803 substr. Kazusa
  1v9c-assembly1_A  TM=9.243E-01  e=1.001E-15  Thermus thermophilus
  1v9c-assembly1_B  TM=9.198E-01  e=4.974E-15  Thermus thermophilus
  1f2v-assembly1_A  TM=8.942E-01  e=4.974E-15  Pseudomonas denitrificans (nom. rej.)
  3e7d-assembly1_A  TM=8.935E-01  e=3.923E-15  Brucella abortus

Radius of gyration: 20.43 Å; Cα contacts (8 Å, |Δi|>4): 753; chains: 2; bounding box: 50×58×49 Å

Solvent-accessible surface area: 157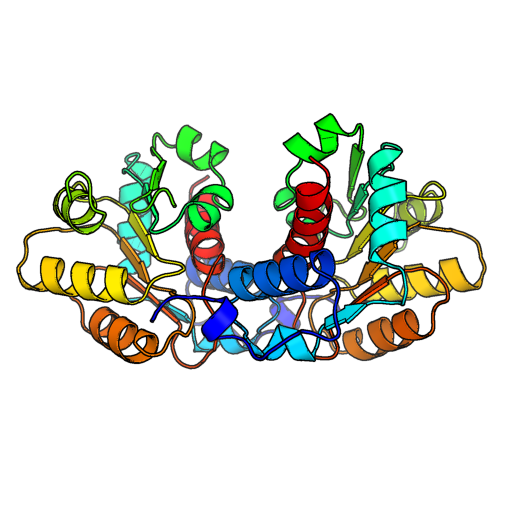18 Å² total; per-residue (Å²): 142,42,39,18,63,162,52,10,72,118,26,94,110,88,62,138,44,7,31,61,1,1,33,34,0,0,26,0,4,2,33,44,59,1,9,106,18,1,95,37,29,201,39,0,26,57,28,0,59,86,10,0,120,84,23,9,39,0,10,0,0,2,44,60,0,12,85,36,9,44,82,106,92,1,68,152,43,50,9,71,33,136,29,8,32,88,132,110,130,74,240,64,92,93,37,48,62,94,77,0,60,144,16,68,142,22,0,0,0,0,0,1,24,4,0,37,0,0,53,27,0,1,99,18,9,82,132,154,127,8,90,3,17,0,0,0,0,0,0,0,30,6,114,65,1,64,29,3,5,143,86,0,56,106,14,122,17,36,13,0,0,1,84,44,73,22,0,0,2,18,0,0,0,12,0,0,21,1,1,1,63,43,47,56,109,48,38,16,68,142,54,10,78,124,16,91,104,100,65,85,38,15,42,61,1,3,43,35,0,0,31,9,4,3,34,65,54,0,8,118,4,10,112,53,29,186,17,0,35,65,30,0,49,93,11,0,122,88,20,9,38,0,10,0,0,15,62,64,1,10,83,31,9,41,79,107,92,2,72,145,37,49,7,77,35,140,24,8,39,85,175,210,153,72,77,38,77,54,61,0,89,140,14,65,142,22,0,0,0,0,0,1,42,3,0,28,0,0,47,31,0,1,115,22,8,90,127,161,111,8,104,2,14,0,0,0,0,0,2,0,45,6,90,85,3,68,26,0,19,149,75,0,62,110,11,108,10,30,10,0,0,0,46,81,26,60,7,0,2,20,0,0,0,21,0,0,24,0,0,1,47,40,39,90

B-factor: mean 39.58, std 13.26, range [19.06, 101.46]

Sequence (364 aa):
QESLKHLLPDLSAYYSEITIHLLHQLVLACGDVSLVNAVRLSQGAIASARDALKAGCPVVTDVPVVAAALDQTRLAHLGCTVKTLIDDPAFWHHDHWQQRLQQIPQGSVLAIGYAPSVLLTACKLIEQQHIQPALVIGMPIGFSHAPGAKRRLMTSPIPHITIQGSLGGGLLAAVTLNALVETLIQESLKHLLPDLSAYSEITIHLLHQLVLACGDVSLVNAVRLSQGAIASARDALKAGCPVVTDVPVVAAALDQTRLAHLGCTVKTLIDDHHDHWQQRLQQIPQGSVLAIGYAPSVLLTACKLIEQQHIQPALVIGMPIGFSHAPGAKRRLMTSPIPHITIQGSLGGGLLAAVTLNALVETLI

Foldseek 3Di:
DPDQCVVADDDVVDDPLVVLLLSLLCVLPVDSCQVVFKDWPDPLLVLLLVLLLCQAEEEEAEVLLVVLAPVVLSVVSNYHYYYLDDPVCCPDPSHSVVVVLVGAAAHEYFYFADLVVLQSNLVCVVVPSYHYSEYEQFHAQDPCSQVSVVSVVVDPRTYMYTHDGGGHSNSSNSSSNSSSVVPD/DPDPCVVAPDPVVDDPLLVLLLVLLCVVPVPNCQNPFKDWDPCQLVLLLVLQQQQAEEEEAEVVLVVLAPVVLSVVNNYHYYYLDDVVPSHSLVVLLPRAEQYEYQYFADLVSLQSNLVCQVVPSHAYSEYEQFHQPDPCNVVSVVSVVPRPHGYIYGHPDRGGHNSSNSNSNSSSVVVD